Protein AF-A0A1Q9NZP4-F1 (afdb_monomer_lite)

Radius of gyration: 24.33 Å; chains: 1; bounding box: 60×40×69 Å

Secondary structure (DSSP, 8-state):
---EEEE--EES-SS-HHHHHHHHHHHHTSTTEEEEEEEEETTTTEEEEEEEE-HHHHHHHHHHHHHHHHHH--TTT---SS---BSEEEEEEEEEES--HHHHHHHHHHHHHHHHHHT---EEEEETT-SSGGGSSHHHHTTTHHHHHHHHTTT-GGG--SBS-SS-BTTTB-EEEEE----EEEEEEES-S-HHHHHHHHHHHBGGGTSBTTEEEEEEEEGGGTEEEEEEEES-TTTS-HHHHHHHHHHHHHHTT--EEEEEEES-B-HHHHHHHHHHHH-PPP--GGGEETT-----EEEEEEESS--HHHHHHHHHHHBGGGTSBTTEEEEEETTEEEEEES-TTTS-HHHHHHHHHHHHHHTT--EEEEEES-EEHHHHHHHHHHHHTBSS--GGGBHHHHHHHH--

Structure (mmCIF, N/CA/C/O backbone):
data_AF-A0A1Q9NZP4-F1
#
_entry.id   AF-A0A1Q9NZP4-F1
#
loop_
_atom_site.group_PDB
_atom_site.id
_atom_site.type_symbol
_atom_site.label_atom_id
_atom_site.label_alt_id
_atom_site.label_comp_i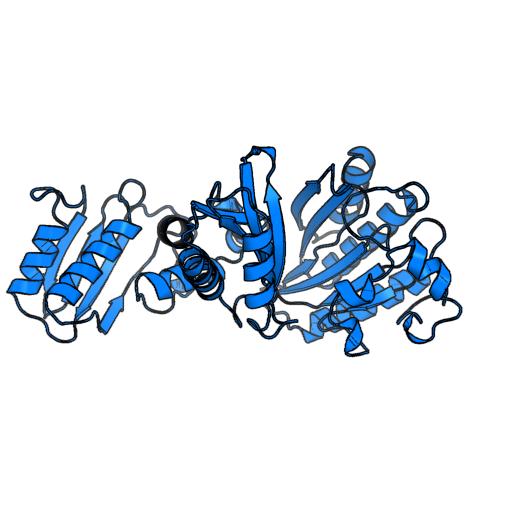d
_atom_site.label_asym_id
_atom_site.label_entity_id
_atom_site.label_seq_id
_atom_site.pdbx_PDB_ins_code
_atom_site.Cartn_x
_atom_site.Cartn_y
_atom_site.Cartn_z
_atom_site.occupancy
_atom_site.B_iso_or_equiv
_atom_site.auth_seq_id
_atom_site.auth_comp_id
_atom_site.auth_asym_id
_atom_site.auth_atom_id
_atom_site.pdbx_PDB_model_num
ATOM 1 N N . MET A 1 1 ? -20.481 8.763 -13.150 1.00 52.47 1 MET A N 1
ATOM 2 C CA . MET A 1 1 ? -19.191 8.661 -12.433 1.00 52.47 1 MET A CA 1
ATOM 3 C C . MET A 1 1 ? -18.130 8.214 -13.426 1.00 52.47 1 MET A C 1
ATOM 5 O O . MET A 1 1 ? -18.491 7.569 -14.405 1.00 52.47 1 MET A O 1
ATOM 9 N N . SER A 1 2 ? -16.876 8.626 -13.251 1.00 83.31 2 SER A N 1
ATOM 10 C CA . SER A 1 2 ? -15.776 8.291 -14.163 1.00 83.31 2 SER A CA 1
ATOM 11 C C . SER A 1 2 ? -14.866 7.214 -13.586 1.00 83.31 2 SER A C 1
ATOM 13 O O . SER A 1 2 ? -14.512 7.277 -12.412 1.00 83.31 2 SER A O 1
ATOM 15 N N . LYS A 1 3 ? -14.431 6.303 -14.461 1.00 93.44 3 LYS A N 1
ATOM 16 C CA . LYS A 1 3 ? -13.363 5.334 -14.205 1.00 93.44 3 LYS A CA 1
ATOM 17 C C . LYS A 1 3 ? -12.092 6.025 -13.703 1.00 93.44 3 LYS A C 1
ATOM 19 O O . LYS A 1 3 ? -11.672 7.007 -14.320 1.00 93.44 3 LYS A O 1
ATOM 24 N N . LEU A 1 4 ? -11.480 5.492 -12.644 1.00 95.31 4 LEU A N 1
ATOM 25 C CA . LEU A 1 4 ? -10.201 5.957 -12.098 1.00 95.31 4 LEU A CA 1
ATOM 26 C C . LEU A 1 4 ? -9.178 4.822 -12.018 1.00 95.31 4 LEU A C 1
ATOM 28 O O . LEU A 1 4 ? -9.457 3.746 -11.482 1.00 95.31 4 LEU A O 1
ATOM 32 N N . VAL A 1 5 ? -7.978 5.117 -12.514 1.00 97.12 5 VAL A N 1
ATOM 33 C CA . VAL A 1 5 ? -6.785 4.266 -12.463 1.00 97.12 5 VAL A CA 1
ATOM 34 C C . VAL A 1 5 ? -5.659 5.067 -11.834 1.00 97.12 5 VAL A C 1
ATOM 36 O O . VAL A 1 5 ? -5.410 6.198 -12.245 1.00 97.12 5 VAL A O 1
ATOM 39 N N . GLU A 1 6 ? -4.972 4.482 -10.861 1.00 96.56 6 GLU A N 1
ATOM 40 C CA . GLU A 1 6 ? -3.703 4.995 -10.350 1.00 96.56 6 GLU A CA 1
ATOM 41 C C . GLU A 1 6 ? -2.556 4.401 -11.178 1.00 96.56 6 GLU A C 1
ATOM 43 O O . GLU A 1 6 ? -2.600 3.239 -11.592 1.00 96.56 6 GLU A O 1
ATOM 48 N N . CYS A 1 7 ? -1.510 5.187 -11.418 1.00 97.50 7 CYS A N 1
ATOM 49 C CA . CYS A 1 7 ? -0.245 4.690 -11.933 1.00 97.50 7 CYS A CA 1
ATOM 50 C C . CYS A 1 7 ? 0.908 5.206 -11.074 1.00 97.50 7 CYS A C 1
ATOM 52 O O . CYS A 1 7 ? 0.975 6.398 -10.769 1.00 97.50 7 CYS A O 1
ATOM 54 N N . VAL A 1 8 ? 1.811 4.296 -10.692 1.00 96.25 8 VAL A N 1
ATOM 55 C CA . VAL A 1 8 ? 2.905 4.584 -9.747 1.00 96.25 8 VAL A CA 1
ATOM 56 C C . VAL A 1 8 ? 4.281 4.345 -10.385 1.00 96.25 8 VAL A C 1
ATOM 58 O O . VAL A 1 8 ? 4.971 3.390 -10.000 1.00 96.25 8 VAL A O 1
ATOM 61 N N . PRO A 1 9 ? 4.682 5.104 -11.427 1.00 97.38 9 PRO A N 1
ATOM 62 C CA . PRO A 1 9 ? 5.996 4.939 -12.031 1.00 97.38 9 PRO A CA 1
ATOM 63 C C . PRO A 1 9 ? 7.120 5.193 -11.021 1.00 97.38 9 PRO A C 1
ATOM 65 O O . PRO A 1 9 ? 7.012 5.993 -10.090 1.00 97.38 9 PRO A O 1
ATOM 68 N N . ASN A 1 10 ? 8.220 4.463 -11.178 1.00 96.44 10 ASN A N 1
ATOM 69 C CA . ASN A 1 10 ? 9.424 4.639 -10.372 1.00 96.44 10 ASN A CA 1
ATOM 70 C C . ASN A 1 10 ? 10.583 4.973 -11.304 1.00 96.44 10 ASN A C 1
ATOM 72 O O . ASN A 1 10 ? 10.873 4.183 -12.205 1.00 96.44 10 ASN A O 1
ATOM 76 N N . ILE A 1 11 ? 11.237 6.111 -11.086 1.00 97.88 11 ILE A N 1
ATOM 77 C CA . ILE A 1 11 ? 12.381 6.556 -11.886 1.00 97.88 11 ILE A CA 1
ATOM 78 C C . ILE A 1 11 ? 13.691 6.379 -11.114 1.00 97.88 11 ILE A C 1
ATOM 80 O O . ILE A 1 11 ? 13.727 6.497 -9.888 1.00 97.88 11 ILE A O 1
ATOM 84 N N . SER A 1 12 ? 14.760 6.073 -11.847 1.00 97.31 12 SER A N 1
ATOM 85 C CA . SER A 1 12 ? 16.122 5.907 -11.323 1.00 97.31 12 SER A CA 1
ATOM 86 C C . SER A 1 12 ? 16.843 7.257 -11.248 1.00 97.31 12 SER A C 1
ATOM 88 O O . SER A 1 12 ? 17.858 7.470 -11.906 1.00 97.31 12 SER A O 1
ATOM 90 N N . ASP A 1 13 ? 16.248 8.188 -10.510 1.00 95.19 13 ASP A N 1
ATOM 91 C CA . ASP A 1 13 ? 16.875 9.397 -9.980 1.00 95.19 13 ASP A CA 1
ATOM 92 C C . ASP A 1 13 ? 16.073 9.791 -8.732 1.00 95.19 13 ASP A C 1
ATOM 94 O O . ASP A 1 13 ? 14.846 9.747 -8.770 1.00 95.19 13 ASP A O 1
ATOM 98 N N . GLY A 1 14 ? 16.749 10.110 -7.630 1.00 92.56 14 GLY A N 1
ATOM 99 C CA . GLY A 1 14 ? 16.159 10.640 -6.393 1.00 92.56 14 GLY A CA 1
ATOM 100 C C . GLY A 1 14 ? 16.950 11.822 -5.828 1.00 92.56 14 GLY A C 1
ATOM 101 O O . GLY A 1 14 ? 16.781 12.195 -4.666 1.00 92.56 14 GLY A O 1
ATOM 102 N N . GLN A 1 15 ? 17.852 12.396 -6.627 1.00 93.50 15 GLN A N 1
ATOM 103 C CA . GLN A 1 15 ? 18.791 13.438 -6.212 1.00 93.50 15 GLN A CA 1
ATOM 104 C C . GLN A 1 15 ? 18.629 14.708 -7.054 1.00 93.50 15 GLN A C 1
ATOM 106 O O . GLN A 1 15 ? 18.599 15.810 -6.496 1.00 93.50 15 GLN A O 1
ATOM 111 N N . ASN A 1 16 ? 18.483 14.579 -8.374 1.00 95.56 16 ASN A N 1
ATOM 112 C CA . ASN A 1 16 ? 18.411 15.706 -9.293 1.00 95.56 16 ASN A CA 1
ATOM 113 C C . ASN A 1 16 ? 16.984 16.270 -9.388 1.00 95.56 16 ASN A C 1
ATOM 115 O O . ASN A 1 16 ? 16.135 15.785 -10.136 1.00 95.56 16 ASN A O 1
ATOM 119 N N . GLN A 1 17 ? 16.744 17.351 -8.645 1.00 95.56 17 GLN A N 1
ATOM 120 C CA . GLN A 1 17 ? 15.444 18.022 -8.593 1.00 95.56 17 GLN A CA 1
ATOM 121 C C . GLN A 1 17 ? 14.990 18.574 -9.953 1.00 95.56 17 GLN A C 1
ATOM 123 O O . GLN A 1 17 ? 13.793 18.590 -10.217 1.00 95.56 17 GLN A O 1
ATOM 128 N N . GLU A 1 18 ? 15.909 18.973 -10.840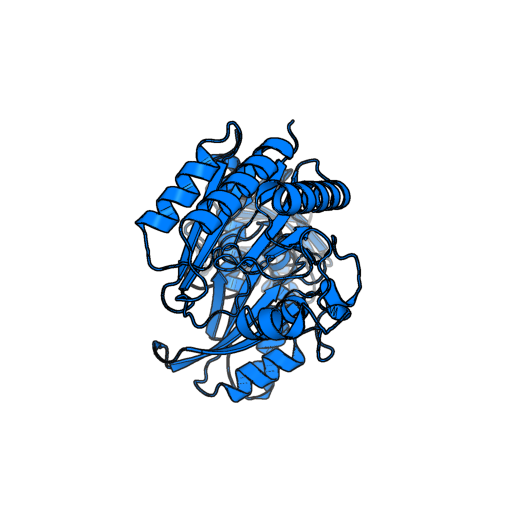 1.00 97.31 18 GLU A N 1
ATOM 129 C CA . GLU A 1 18 ? 15.555 19.459 -12.183 1.00 97.31 18 GLU A CA 1
ATOM 130 C C . GLU A 1 18 ? 15.007 18.322 -13.058 1.00 97.31 18 GLU A C 1
ATOM 132 O O . GLU A 1 18 ? 14.018 18.503 -13.766 1.00 97.31 18 GLU A O 1
ATOM 137 N N . VAL A 1 19 ? 15.604 17.128 -12.966 1.00 96.62 19 VAL A N 1
ATOM 138 C CA . VAL A 1 19 ? 15.139 15.924 -13.678 1.00 96.62 19 VAL A CA 1
ATOM 139 C C . VAL A 1 19 ? 13.793 15.460 -13.133 1.00 96.62 19 VAL A C 1
ATOM 141 O O . VAL A 1 19 ? 12.878 15.194 -13.913 1.00 96.62 19 VAL A O 1
ATOM 144 N N . ILE A 1 20 ? 13.651 15.405 -11.806 1.00 97.19 20 ILE A N 1
ATOM 145 C CA . ILE A 1 20 ? 12.405 15.004 -11.143 1.00 97.19 20 ILE A CA 1
ATOM 146 C C . ILE A 1 20 ? 11.276 15.974 -11.521 1.00 97.19 20 ILE A C 1
ATOM 148 O O . ILE A 1 20 ? 10.233 15.527 -11.998 1.00 97.19 20 ILE A O 1
ATOM 152 N N . GLN A 1 21 ? 11.494 17.289 -11.408 1.00 98.00 21 GLN A N 1
ATOM 153 C CA . GLN A 1 21 ? 10.484 18.289 -11.764 1.00 98.00 21 GLN A CA 1
ATOM 154 C C . GLN A 1 21 ? 10.117 18.225 -13.253 1.00 98.00 21 GLN A C 1
ATOM 156 O O . GLN A 1 21 ? 8.934 18.200 -13.579 1.00 98.00 21 GLN A O 1
ATOM 161 N N . ALA A 1 22 ? 11.094 18.096 -14.158 1.00 98.44 22 ALA A N 1
ATOM 162 C CA . ALA A 1 22 ? 10.820 17.973 -15.591 1.00 98.44 22 ALA A CA 1
ATOM 163 C C . ALA A 1 22 ? 9.966 16.736 -15.936 1.00 98.44 22 ALA A C 1
ATOM 165 O O . ALA A 1 22 ? 9.138 16.796 -16.848 1.00 98.44 22 ALA A O 1
ATOM 166 N N . VAL A 1 23 ? 10.139 15.623 -15.210 1.00 98.38 23 VAL A N 1
ATOM 167 C CA . VAL A 1 23 ? 9.282 14.432 -15.333 1.00 98.38 23 VAL A CA 1
ATOM 168 C C . VAL A 1 23 ? 7.872 14.710 -14.794 1.00 98.38 23 VAL A C 1
ATOM 170 O O . VAL A 1 23 ? 6.901 14.396 -15.482 1.00 98.38 23 VAL A O 1
ATOM 173 N N . LEU A 1 24 ? 7.736 15.330 -13.616 1.00 98.25 24 LEU A N 1
ATOM 174 C CA . LEU A 1 24 ? 6.432 15.685 -13.033 1.00 98.25 24 LEU A CA 1
ATOM 175 C C . LEU A 1 24 ? 5.636 16.649 -13.930 1.00 98.25 24 LEU A C 1
ATOM 177 O O . LEU A 1 24 ? 4.439 16.441 -14.150 1.00 98.25 24 LEU A O 1
ATOM 181 N N . ASP A 1 25 ? 6.297 17.657 -14.498 1.00 98.19 25 ASP A N 1
ATOM 182 C CA . ASP A 1 25 ? 5.698 18.628 -15.419 1.00 98.19 25 ASP A CA 1
ATOM 183 C C . ASP A 1 25 ? 5.214 17.942 -16.707 1.00 98.19 25 ASP A C 1
ATOM 185 O O . ASP A 1 25 ? 4.090 18.168 -17.155 1.00 98.19 25 ASP A O 1
ATOM 189 N N . ALA A 1 26 ? 6.020 17.037 -17.278 1.00 98.19 26 ALA A N 1
ATOM 190 C CA . ALA A 1 26 ? 5.645 16.279 -18.475 1.00 98.19 26 ALA A CA 1
ATOM 191 C C . ALA A 1 26 ? 4.416 15.377 -18.246 1.00 98.19 26 ALA A C 1
ATOM 193 O O . ALA A 1 26 ? 3.578 15.235 -19.137 1.00 98.19 26 ALA A O 1
ATOM 194 N N . MET A 1 27 ? 4.282 14.793 -17.050 1.00 97.38 27 MET A N 1
ATOM 195 C CA . MET A 1 27 ? 3.123 13.976 -16.671 1.00 97.38 27 MET A CA 1
ATOM 196 C C . MET A 1 27 ? 1.864 14.820 -16.446 1.00 97.38 27 MET A C 1
ATOM 198 O O . MET A 1 27 ? 0.786 14.459 -16.915 1.00 97.38 27 MET A O 1
ATOM 202 N N . THR A 1 28 ? 1.993 15.933 -15.719 1.00 95.88 28 THR A N 1
ATOM 203 C CA . THR A 1 28 ? 0.862 16.788 -15.311 1.00 95.88 28 THR A CA 1
ATOM 204 C C . THR A 1 28 ? 0.379 17.734 -16.410 1.00 95.88 28 THR A C 1
ATOM 206 O O . THR A 1 28 ? -0.756 18.203 -16.353 1.00 95.88 28 THR A O 1
ATOM 209 N N . ALA A 1 29 ? 1.172 17.944 -17.464 1.00 97.38 29 ALA A N 1
ATOM 210 C CA . ALA A 1 29 ? 0.731 18.611 -18.688 1.00 97.38 29 ALA A CA 1
ATOM 211 C C . ALA A 1 29 ? -0.351 17.829 -19.467 1.00 97.38 29 ALA A C 1
ATOM 213 O O . ALA A 1 29 ? -1.013 18.409 -20.330 1.00 97.38 29 ALA A O 1
ATOM 214 N N . ILE A 1 30 ? -0.550 16.532 -19.191 1.00 97.75 30 ILE A N 1
ATOM 215 C CA . ILE A 1 30 ? -1.585 15.714 -19.838 1.00 97.75 30 ILE A CA 1
ATOM 216 C C . ILE A 1 30 ? -2.965 15.998 -19.212 1.00 97.75 30 ILE A C 1
ATOM 218 O O . ILE A 1 30 ? -3.171 15.719 -18.027 1.00 97.75 30 ILE A O 1
ATOM 222 N N . PRO A 1 31 ? -3.960 16.485 -19.983 1.00 95.75 31 PRO A N 1
ATOM 223 C CA . PRO A 1 31 ? -5.285 16.782 -19.446 1.00 95.75 31 PRO A CA 1
ATOM 224 C C . PRO A 1 31 ? -5.961 15.553 -18.825 1.00 95.75 31 PRO A C 1
ATOM 226 O O . PRO A 1 31 ? -6.128 14.518 -19.472 1.00 95.75 31 PRO A O 1
ATOM 229 N N . GLY A 1 32 ? -6.402 15.689 -17.573 1.00 93.56 32 GLY A N 1
ATOM 230 C CA . GLY A 1 32 ? -7.034 14.606 -16.814 1.00 93.56 32 GLY A CA 1
ATOM 231 C C . GLY A 1 32 ? -6.061 13.687 -16.068 1.00 93.56 32 GLY A C 1
ATOM 232 O O . GLY A 1 32 ? -6.503 12.641 -15.591 1.00 93.56 32 GLY A O 1
ATOM 233 N N . VAL A 1 33 ? -4.780 14.062 -15.964 1.00 96.31 33 VAL A N 1
ATOM 234 C CA . VAL A 1 33 ? -3.811 13.484 -15.021 1.00 96.31 33 VAL A CA 1
ATOM 235 C C . VAL A 1 33 ? -3.696 14.381 -13.789 1.00 96.31 33 VAL A C 1
ATOM 237 O O . VAL A 1 33 ? -3.406 15.570 -13.898 1.00 96.31 33 VAL A O 1
ATOM 240 N N . THR A 1 34 ? -3.870 13.792 -12.610 1.00 95.75 34 THR A N 1
ATOM 241 C CA . THR A 1 34 ? -3.706 14.443 -11.307 1.00 95.75 34 THR A CA 1
ATOM 242 C C . THR A 1 34 ? -2.516 13.826 -10.577 1.00 95.75 34 THR A C 1
ATOM 244 O O . THR A 1 34 ? -2.482 12.615 -10.364 1.00 95.75 34 THR A O 1
ATOM 247 N N . LEU A 1 35 ? -1.557 14.649 -10.143 1.00 94.94 35 LEU A N 1
ATOM 248 C CA . LEU A 1 35 ? -0.464 14.216 -9.266 1.00 94.94 35 LEU A CA 1
ATOM 249 C C . LEU A 1 35 ? -0.970 14.086 -7.821 1.00 94.94 35 LEU A C 1
ATOM 251 O O . LEU A 1 35 ? -1.248 15.086 -7.146 1.00 94.94 35 LEU A O 1
ATOM 255 N N . LEU A 1 36 ? -1.087 12.852 -7.331 1.00 91.69 36 LEU A N 1
ATOM 256 C CA . LEU A 1 36 ? -1.454 12.583 -5.940 1.00 91.69 36 LEU A CA 1
ATOM 257 C C . LEU A 1 36 ? -0.263 12.788 -5.010 1.00 91.69 36 LEU A C 1
ATOM 259 O O . LEU A 1 36 ? -0.419 13.457 -3.984 1.00 91.69 36 LEU A O 1
ATOM 263 N N . ASP A 1 37 ? 0.901 12.260 -5.389 1.00 89.88 37 ASP A N 1
ATOM 264 C CA . ASP A 1 37 ? 2.091 12.241 -4.542 1.00 89.88 37 ASP A CA 1
ATOM 265 C C . ASP A 1 37 ? 3.388 12.099 -5.347 1.00 89.88 37 ASP A C 1
ATOM 267 O O . ASP A 1 37 ? 3.380 11.570 -6.461 1.00 89.88 37 ASP A O 1
ATOM 271 N N . HIS A 1 38 ? 4.504 12.529 -4.762 1.00 91.56 38 HIS A N 1
ATOM 272 C CA . HIS A 1 38 ? 5.835 12.106 -5.191 1.00 91.56 38 HIS A CA 1
ATOM 273 C C . HIS A 1 38 ? 6.768 12.036 -3.978 1.00 91.56 38 HIS A C 1
ATOM 275 O O . HIS A 1 38 ? 6.725 12.901 -3.106 1.00 91.56 38 HIS A O 1
ATOM 281 N N . GLU A 1 39 ? 7.621 11.020 -3.941 1.00 89.38 39 GLU A N 1
ATOM 282 C CA . GLU A 1 39 ? 8.598 10.786 -2.880 1.00 89.38 39 GLU A CA 1
ATOM 283 C C . GLU A 1 39 ? 9.954 10.503 -3.531 1.00 89.38 39 GLU A C 1
ATOM 285 O O . GLU A 1 39 ? 10.028 9.752 -4.505 1.00 89.38 39 GLU A O 1
ATOM 290 N N . SER A 1 40 ? 11.021 11.134 -3.039 1.00 91.19 40 SER A N 1
ATOM 291 C CA . SER A 1 40 ? 12.368 11.024 -3.614 1.00 91.19 40 SER A CA 1
ATOM 292 C C . SER A 1 40 ? 13.374 10.668 -2.532 1.00 91.19 40 SER A C 1
ATOM 294 O O . SER A 1 40 ? 13.586 11.445 -1.602 1.00 91.19 40 SER A O 1
ATOM 296 N N . ASP A 1 41 ? 14.009 9.511 -2.679 1.00 82.62 41 ASP A N 1
ATOM 297 C CA . ASP A 1 41 ? 15.011 9.006 -1.749 1.00 82.62 41 ASP A CA 1
ATOM 298 C C . ASP A 1 41 ? 16.411 9.155 -2.362 1.00 82.62 41 ASP A C 1
ATOM 300 O O . ASP A 1 41 ? 16.695 8.660 -3.461 1.00 82.62 41 ASP A O 1
ATOM 304 N N . LYS A 1 42 ? 17.289 9.859 -1.641 1.00 85.31 42 LYS A N 1
ATOM 305 C CA . LYS A 1 42 ? 18.643 10.196 -2.094 1.00 85.31 42 LYS A CA 1
ATOM 306 C C . LYS A 1 42 ? 19.608 9.016 -2.012 1.00 85.31 42 LYS A C 1
ATOM 308 O O . LYS A 1 42 ? 20.467 8.905 -2.886 1.00 85.31 42 LYS A O 1
ATOM 313 N N . ASP A 1 43 ? 19.463 8.141 -1.021 1.00 74.94 43 ASP A N 1
ATOM 314 C CA . ASP A 1 43 ? 20.379 7.021 -0.768 1.00 74.94 43 ASP A CA 1
ATOM 315 C C . ASP A 1 43 ? 20.032 5.833 -1.676 1.00 74.94 43 ASP A C 1
ATOM 317 O O . ASP A 1 43 ? 20.885 5.242 -2.350 1.00 74.94 43 ASP A O 1
ATOM 321 N N . HIS A 1 44 ? 18.735 5.563 -1.818 1.00 79.88 44 HIS A N 1
ATOM 322 C CA . HIS A 1 44 ? 18.206 4.661 -2.835 1.00 79.88 44 HIS A CA 1
ATOM 323 C C . HIS A 1 44 ? 18.361 5.214 -4.266 1.00 79.88 44 HIS A C 1
ATOM 325 O O . HIS A 1 44 ? 18.309 4.422 -5.210 1.00 79.88 44 HIS A O 1
ATOM 331 N N . ASN A 1 45 ? 18.586 6.529 -4.412 1.00 90.31 45 ASN A N 1
ATOM 332 C CA . ASN A 1 45 ? 18.637 7.310 -5.656 1.00 90.31 45 ASN A CA 1
ATOM 333 C C . ASN A 1 45 ? 17.451 7.007 -6.584 1.00 90.31 45 ASN A C 1
ATOM 335 O O . ASN A 1 45 ? 17.594 6.530 -7.709 1.00 90.31 45 ASN A O 1
ATOM 339 N N . ARG A 1 46 ? 16.248 7.198 -6.043 1.00 92.94 46 ARG A N 1
ATOM 340 C CA . ARG A 1 46 ? 15.005 6.729 -6.647 1.00 92.94 46 ARG A CA 1
ATOM 341 C C . ARG A 1 46 ? 13.847 7.649 -6.279 1.00 92.94 46 ARG A C 1
ATOM 343 O O . ARG A 1 46 ? 13.624 7.891 -5.095 1.00 92.94 46 ARG A O 1
ATOM 350 N N . SER A 1 47 ? 13.035 8.022 -7.266 1.00 94.75 47 SER A N 1
ATOM 351 C CA . SER A 1 47 ? 11.747 8.679 -7.035 1.00 94.75 47 SER A CA 1
ATOM 352 C C . SER A 1 47 ? 10.576 7.754 -7.353 1.00 94.75 47 SER A C 1
ATOM 354 O O . SER A 1 47 ? 10.565 7.017 -8.346 1.00 94.75 47 SER A O 1
ATOM 356 N N . VAL A 1 48 ? 9.568 7.805 -6.489 1.00 93.38 48 VAL A N 1
ATOM 357 C CA . VAL A 1 48 ? 8.250 7.191 -6.646 1.00 93.38 48 VAL A CA 1
ATOM 358 C C . VAL A 1 48 ? 7.269 8.313 -6.938 1.00 93.38 48 VAL A C 1
ATOM 360 O O . VAL A 1 48 ? 7.191 9.275 -6.183 1.00 93.38 48 VAL A O 1
ATOM 363 N N . ILE A 1 49 ? 6.539 8.210 -8.042 1.00 95.56 49 ILE A N 1
ATOM 364 C CA . ILE A 1 49 ? 5.575 9.224 -8.469 1.00 95.56 49 ILE A CA 1
ATOM 365 C C . ILE A 1 49 ? 4.213 8.547 -8.539 1.00 95.56 49 ILE A C 1
ATOM 367 O O . ILE A 1 49 ? 4.115 7.475 -9.127 1.00 95.56 49 ILE A O 1
ATOM 371 N N . THR A 1 50 ? 3.174 9.164 -7.981 1.00 94.62 50 THR A N 1
ATOM 372 C CA . THR A 1 50 ? 1.808 8.623 -7.948 1.00 94.62 50 THR A CA 1
ATOM 373 C C . THR A 1 50 ? 0.867 9.570 -8.683 1.00 94.62 50 THR A C 1
ATOM 375 O O . THR A 1 50 ? 0.560 10.662 -8.195 1.00 94.62 50 THR A O 1
ATOM 378 N N . ILE A 1 51 ? 0.379 9.147 -9.851 1.00 96.31 51 ILE A N 1
ATOM 379 C CA . ILE A 1 51 ? -0.646 9.864 -10.618 1.00 96.31 51 ILE A CA 1
ATOM 380 C C . ILE A 1 51 ? -1.966 9.094 -10.654 1.00 96.31 51 ILE A C 1
ATOM 382 O O . ILE A 1 51 ? -1.981 7.866 -10.619 1.00 96.31 51 ILE A O 1
ATOM 386 N N . ILE A 1 52 ? -3.077 9.816 -10.788 1.00 96.06 52 ILE A N 1
ATOM 387 C CA . ILE A 1 52 ? -4.406 9.238 -10.998 1.00 96.06 52 ILE A CA 1
ATOM 388 C C . ILE A 1 52 ? -5.185 10.003 -12.069 1.00 96.06 52 ILE A C 1
ATOM 390 O O . ILE A 1 52 ? -4.903 11.163 -12.362 1.00 96.06 52 ILE A O 1
ATOM 394 N N . GLY A 1 53 ? -6.182 9.348 -12.653 1.00 95.75 53 GLY A N 1
ATOM 395 C CA . GLY A 1 53 ? -7.088 9.932 -13.631 1.00 95.75 53 GLY A CA 1
ATOM 396 C C . GLY A 1 53 ? -7.874 8.861 -14.377 1.00 95.75 53 GLY A C 1
ATOM 397 O O . GLY A 1 53 ? -7.965 7.710 -13.944 1.00 95.75 53 GLY A O 1
ATOM 398 N N . LYS A 1 54 ? -8.427 9.231 -15.535 1.00 95.94 54 LYS A N 1
ATOM 399 C CA . LYS A 1 54 ? -9.067 8.271 -16.448 1.00 95.94 54 LYS A CA 1
ATOM 400 C C . LYS A 1 54 ? -8.013 7.347 -17.088 1.00 95.94 54 LYS A C 1
ATOM 402 O O . LYS A 1 54 ? -6.921 7.839 -17.376 1.00 95.94 54 LYS A O 1
ATOM 407 N N . PRO A 1 55 ? -8.351 6.077 -17.402 1.00 97.44 55 PRO A N 1
ATOM 408 C CA . PRO A 1 55 ? -7.472 5.104 -18.064 1.00 97.44 55 PRO A CA 1
ATOM 409 C C . PRO A 1 55 ? -6.521 5.683 -19.130 1.00 97.44 55 PRO A C 1
ATOM 411 O O . PRO A 1 55 ? -5.301 5.598 -18.984 1.00 97.44 55 PRO A O 1
ATOM 414 N N . ASP A 1 56 ? -7.067 6.343 -20.155 1.00 96.88 56 ASP A N 1
ATOM 415 C CA . ASP A 1 56 ? -6.282 6.870 -21.281 1.00 96.88 56 ASP A CA 1
ATOM 416 C C . ASP A 1 56 ? -5.383 8.050 -20.886 1.00 96.88 56 ASP A C 1
ATOM 418 O O . ASP A 1 56 ? -4.252 8.161 -21.359 1.00 96.88 56 ASP A O 1
ATOM 422 N N . ALA A 1 57 ? -5.865 8.938 -20.011 1.00 97.25 57 ALA A N 1
ATOM 423 C CA . ALA A 1 57 ? -5.096 10.092 -19.547 1.00 97.25 57 ALA A CA 1
ATOM 424 C C . ALA A 1 57 ? -3.878 9.629 -18.737 1.00 97.25 57 ALA A C 1
ATOM 426 O O . ALA A 1 57 ? -2.755 10.046 -19.008 1.00 97.25 57 ALA A O 1
ATOM 427 N N . VAL A 1 58 ? -4.087 8.687 -17.815 1.00 97.69 58 VAL A N 1
ATOM 428 C CA . VAL A 1 58 ? -3.035 8.108 -16.968 1.00 97.69 58 VAL A CA 1
ATOM 429 C C . VAL A 1 58 ? -2.023 7.322 -17.794 1.00 97.69 58 VAL A C 1
ATOM 431 O O . VAL A 1 58 ? -0.825 7.464 -17.569 1.00 97.69 58 VAL A O 1
ATOM 434 N N . SER A 1 59 ? -2.469 6.556 -18.795 1.00 98.38 59 SER A N 1
ATOM 435 C CA . SER A 1 59 ? -1.567 5.854 -19.719 1.00 98.38 59 SER A CA 1
ATOM 436 C C . SER A 1 59 ? -0.709 6.820 -20.551 1.00 98.38 59 SER A C 1
ATOM 438 O O . SER A 1 59 ? 0.485 6.586 -20.743 1.00 98.38 59 SER A O 1
ATOM 440 N N . ASN A 1 60 ? -1.267 7.959 -20.978 1.00 98.50 60 ASN A N 1
ATOM 441 C CA . ASN A 1 60 ? -0.502 9.000 -21.671 1.00 98.50 60 ASN A CA 1
ATOM 442 C C . ASN A 1 60 ? 0.461 9.756 -20.735 1.00 98.50 60 ASN A C 1
ATOM 444 O O . ASN A 1 60 ? 1.605 9.991 -21.118 1.00 98.50 60 ASN A O 1
ATOM 448 N N . GLY A 1 61 ? 0.056 10.068 -19.498 1.00 98.44 61 GLY A N 1
ATOM 449 C CA . GLY A 1 61 ? 0.949 10.639 -18.480 1.00 98.44 61 GLY A CA 1
ATOM 450 C C . GLY A 1 61 ? 2.109 9.700 -18.138 1.00 98.44 61 GLY A C 1
ATOM 451 O O . GLY A 1 61 ? 3.262 10.119 -18.097 1.00 98.44 61 GLY A O 1
ATOM 452 N N . ALA A 1 62 ? 1.830 8.404 -17.985 1.00 98.62 62 ALA A N 1
ATOM 453 C CA . ALA A 1 62 ? 2.846 7.371 -17.808 1.00 98.62 62 ALA A CA 1
ATOM 454 C C . ALA A 1 62 ? 3.800 7.269 -19.013 1.00 98.62 62 ALA A C 1
ATOM 456 O O . ALA A 1 62 ? 5.006 7.120 -18.825 1.00 98.62 62 ALA A O 1
ATOM 457 N N . PHE A 1 63 ? 3.302 7.406 -20.246 1.00 98.88 63 PHE A N 1
ATOM 458 C CA . PHE A 1 63 ? 4.151 7.450 -21.439 1.00 98.88 63 PHE A CA 1
ATOM 459 C C . PHE A 1 63 ? 5.104 8.656 -21.442 1.00 98.88 63 PHE A C 1
ATOM 461 O O . PHE A 1 63 ? 6.302 8.476 -21.661 1.00 98.88 63 PHE A O 1
ATOM 468 N N . GLU A 1 64 ? 4.612 9.867 -21.155 1.00 98.75 64 GLU A N 1
ATOM 469 C CA . GLU A 1 64 ? 5.473 11.057 -21.088 1.00 98.75 64 GLU A CA 1
ATOM 470 C C . GLU A 1 64 ? 6.456 11.002 -19.904 1.00 98.75 64 GLU A C 1
ATOM 472 O O . GLU A 1 64 ? 7.591 11.449 -20.058 1.00 98.75 64 GLU A O 1
ATOM 477 N N . CYS A 1 65 ? 6.097 10.358 -18.782 1.00 98.56 65 CYS A N 1
ATOM 478 C CA . CYS A 1 65 ? 7.040 10.025 -17.705 1.00 98.56 65 CYS A CA 1
ATOM 479 C C . CYS A 1 65 ? 8.232 9.214 -18.231 1.00 98.56 65 CYS A C 1
ATOM 481 O O . CYS A 1 65 ? 9.384 9.612 -18.062 1.00 98.56 65 CYS A O 1
ATOM 483 N N . ILE A 1 66 ? 7.948 8.093 -18.906 1.00 98.81 66 ILE A N 1
ATOM 484 C CA . ILE A 1 66 ? 8.959 7.153 -19.412 1.00 98.81 66 ILE A CA 1
ATOM 485 C C . ILE A 1 66 ? 9.843 7.824 -20.462 1.00 98.81 66 ILE A C 1
ATOM 487 O O . ILE A 1 66 ? 11.069 7.713 -20.417 1.00 98.81 66 ILE A O 1
ATOM 491 N N . LYS A 1 67 ? 9.226 8.569 -21.381 1.00 98.81 67 LYS A N 1
ATOM 492 C CA . LYS A 1 67 ? 9.918 9.341 -22.411 1.00 98.81 67 LYS A CA 1
ATOM 493 C C . LYS A 1 67 ? 10.842 10.390 -21.796 1.00 98.81 67 LYS A C 1
ATOM 495 O O . LYS A 1 67 ? 12.042 10.353 -22.060 1.00 98.81 67 LYS A O 1
ATOM 500 N N . LYS A 1 68 ? 10.332 11.255 -20.912 1.00 98.75 68 LYS A N 1
ATOM 501 C CA . LYS A 1 68 ? 11.127 12.309 -20.265 1.00 98.75 68 LYS A CA 1
ATOM 502 C C . LYS A 1 68 ? 12.259 11.738 -19.408 1.00 98.75 68 LYS A C 1
ATOM 504 O O . LYS A 1 68 ? 13.384 12.221 -19.489 1.00 98.75 68 LYS A O 1
ATOM 509 N N . ALA A 1 69 ? 11.999 10.663 -18.663 1.00 98.50 69 ALA A N 1
ATOM 510 C CA . ALA A 1 69 ? 13.028 9.944 -17.917 1.00 98.50 69 ALA A CA 1
ATOM 511 C C . ALA A 1 69 ? 14.115 9.369 -18.846 1.00 98.50 69 ALA A C 1
ATOM 513 O O . ALA A 1 69 ? 15.296 9.480 -18.537 1.00 98.50 69 ALA A O 1
ATOM 514 N N . SER A 1 70 ? 13.749 8.810 -20.006 1.00 98.44 70 SER A N 1
ATOM 515 C CA . SER A 1 70 ? 14.713 8.258 -20.974 1.00 98.44 70 SER A CA 1
ATOM 516 C C . SER A 1 70 ? 15.584 9.306 -21.681 1.00 98.44 70 SER A C 1
ATOM 518 O O . SER A 1 70 ? 16.686 8.981 -22.124 1.00 98.44 70 SER A O 1
ATOM 520 N N . GLU A 1 71 ? 15.109 10.553 -21.768 1.00 98.44 71 GLU A N 1
ATOM 521 C CA . GLU A 1 71 ? 15.853 11.698 -22.309 1.00 98.44 71 GLU A CA 1
ATOM 522 C C . GLU A 1 71 ? 16.870 12.266 -21.301 1.00 98.44 71 GLU A C 1
ATOM 524 O O . GLU A 1 71 ? 17.901 12.799 -21.711 1.00 98.44 71 GLU A O 1
ATOM 529 N N . LEU A 1 72 ? 16.579 12.170 -19.997 1.00 98.31 72 LEU A N 1
ATOM 530 C CA . LEU A 1 72 ? 17.319 12.863 -18.934 1.00 98.31 72 LEU A CA 1
ATOM 531 C C . LEU A 1 72 ? 18.190 11.948 -18.054 1.00 98.31 72 LEU A C 1
ATOM 533 O O . LEU A 1 72 ? 19.200 12.407 -17.520 1.00 98.31 72 LEU A O 1
ATOM 537 N N . ILE A 1 73 ? 17.827 10.672 -17.895 1.00 98.19 73 ILE A N 1
ATOM 538 C CA . ILE A 1 73 ? 18.507 9.724 -17.000 1.00 98.19 73 ILE A CA 1
ATOM 539 C C . ILE A 1 73 ? 19.424 8.796 -17.804 1.00 98.19 73 ILE A C 1
ATOM 541 O O . ILE A 1 73 ? 18.999 8.098 -18.725 1.00 98.19 73 ILE A O 1
ATOM 545 N N . ASP A 1 74 ? 20.693 8.737 -17.397 1.00 97.81 74 ASP A N 1
ATOM 546 C CA . ASP A 1 74 ? 21.704 7.842 -17.960 1.00 97.81 74 ASP A CA 1
ATOM 547 C C . ASP A 1 74 ? 22.108 6.766 -16.941 1.00 97.81 74 ASP A C 1
ATOM 549 O O . ASP A 1 74 ? 22.950 6.983 -16.060 1.00 97.81 74 ASP A O 1
ATOM 553 N N . LEU A 1 75 ? 21.532 5.567 -17.080 1.00 96.06 75 LEU A N 1
ATOM 554 C CA . LEU A 1 75 ? 21.819 4.426 -16.207 1.00 96.06 75 LEU A CA 1
ATOM 555 C C . LEU A 1 75 ? 23.288 4.001 -16.202 1.00 96.06 75 LEU A C 1
ATOM 557 O O . LEU A 1 75 ? 23.721 3.391 -15.225 1.00 96.06 75 LEU A O 1
ATOM 561 N N . THR A 1 76 ? 24.070 4.324 -17.239 1.00 95.56 76 THR A N 1
ATOM 562 C CA . THR A 1 76 ? 25.506 3.995 -17.264 1.00 95.56 76 THR A CA 1
ATOM 563 C C . THR A 1 76 ? 26.299 4.777 -16.211 1.00 95.56 76 THR A C 1
ATOM 565 O O . THR A 1 76 ? 27.396 4.367 -15.828 1.00 95.56 76 THR A O 1
ATOM 568 N N . LYS A 1 77 ? 25.720 5.875 -15.704 1.00 95.50 77 LYS A N 1
ATOM 569 C CA . LYS A 1 77 ? 26.261 6.728 -14.636 1.00 95.50 77 LYS A CA 1
ATOM 570 C C . LYS A 1 77 ? 25.501 6.569 -13.313 1.00 95.50 77 LYS A C 1
ATOM 572 O O . LYS A 1 77 ? 26.053 6.897 -12.264 1.00 95.50 77 LYS A O 1
ATOM 577 N N . HIS A 1 78 ? 24.272 6.048 -13.344 1.00 94.88 78 HIS A N 1
ATOM 578 C CA . HIS A 1 78 ? 23.421 5.895 -12.164 1.00 94.88 78 HIS A CA 1
ATOM 579 C C . HIS A 1 78 ? 23.968 4.895 -11.136 1.00 94.88 78 HIS A C 1
ATOM 581 O O . HIS A 1 78 ? 24.192 3.716 -11.437 1.00 94.88 78 HIS A O 1
ATOM 587 N N . LYS A 1 79 ? 24.030 5.335 -9.876 1.00 87.81 79 LYS A N 1
ATOM 588 C CA . LYS A 1 79 ? 24.291 4.507 -8.692 1.00 87.81 79 LYS A CA 1
ATOM 589 C C . LYS A 1 79 ? 23.310 4.882 -7.581 1.00 87.81 79 LYS A C 1
ATOM 591 O O . LYS A 1 79 ? 23.066 6.064 -7.370 1.00 87.81 79 LYS A O 1
ATOM 596 N N . GLY A 1 80 ? 22.797 3.880 -6.878 1.00 83.25 80 GLY A N 1
ATOM 597 C CA . GLY A 1 80 ? 21.905 4.001 -5.724 1.00 83.25 80 GLY A CA 1
ATOM 598 C C . GLY A 1 80 ? 21.772 2.639 -5.047 1.00 83.25 80 GLY A C 1
ATOM 599 O O . GLY A 1 80 ? 22.086 1.619 -5.670 1.00 83.25 80 GLY A O 1
ATOM 600 N N . GLU A 1 81 ? 21.342 2.601 -3.787 1.00 78.4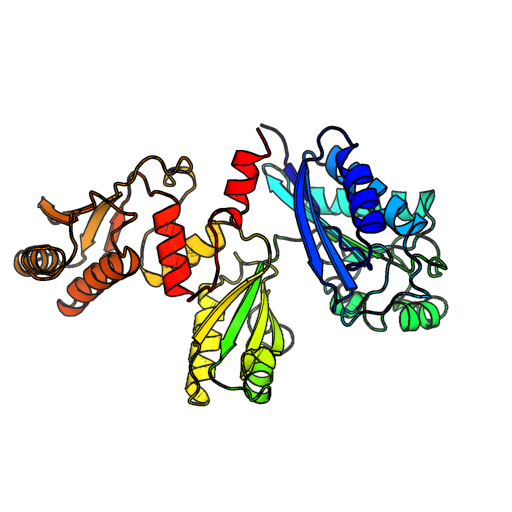4 81 GLU A N 1
ATOM 601 C CA . GLU A 1 81 ? 21.206 1.331 -3.055 1.00 78.44 81 GLU A CA 1
ATOM 602 C C . GLU A 1 81 ? 20.023 0.475 -3.550 1.00 78.44 81 GLU A C 1
ATOM 604 O O . GLU A 1 81 ? 20.013 -0.748 -3.375 1.00 78.44 81 GLU A O 1
ATOM 609 N N . HIS A 1 82 ? 19.040 1.083 -4.226 1.00 80.81 82 HIS A N 1
ATOM 610 C CA . HIS A 1 82 ? 17.874 0.365 -4.730 1.00 80.81 82 HIS A CA 1
ATOM 611 C C . HIS A 1 82 ? 18.170 -0.435 -6.015 1.00 80.81 82 HIS A C 1
ATOM 613 O O . HIS A 1 82 ? 18.668 0.127 -6.994 1.00 80.81 82 HIS A O 1
ATOM 619 N N . PRO A 1 83 ? 17.785 -1.727 -6.096 1.00 87.50 83 PRO A N 1
ATOM 620 C CA . PRO A 1 83 ? 17.908 -2.503 -7.326 1.00 87.50 83 PRO A CA 1
ATOM 621 C C . PRO A 1 83 ? 17.069 -1.913 -8.465 1.00 87.50 83 PRO A C 1
ATOM 623 O O . PRO A 1 83 ? 15.839 -1.853 -8.364 1.00 87.50 83 PRO A O 1
ATOM 626 N N . ARG A 1 84 ? 17.742 -1.548 -9.562 1.00 94.38 84 ARG A N 1
ATOM 627 C CA . ARG A 1 84 ? 17.142 -0.911 -10.746 1.00 94.38 84 ARG A CA 1
ATOM 628 C C . ARG A 1 84 ? 17.592 -1.544 -12.063 1.00 94.38 84 ARG A C 1
ATOM 630 O O . ARG A 1 84 ? 18.706 -2.059 -12.152 1.00 94.38 84 ARG A O 1
ATOM 637 N N . MET A 1 85 ? 16.748 -1.494 -13.089 1.00 97.12 85 MET A N 1
ATOM 638 C CA . MET A 1 85 ? 17.069 -1.951 -14.451 1.00 97.12 85 MET A CA 1
ATOM 639 C C . MET A 1 85 ? 16.693 -0.961 -15.569 1.00 97.12 85 MET A C 1
ATOM 641 O O . MET A 1 85 ? 17.172 -1.133 -16.691 1.00 97.12 85 MET A O 1
ATOM 645 N N . GLY A 1 86 ? 15.895 0.070 -15.265 1.00 97.75 86 GLY A N 1
ATOM 646 C CA . GLY A 1 86 ? 15.397 1.057 -16.229 1.00 97.75 86 GLY A CA 1
ATOM 647 C C . GLY A 1 86 ? 15.493 2.501 -15.718 1.00 97.75 86 GLY A C 1
ATOM 648 O O . GLY A 1 86 ? 15.430 2.731 -14.511 1.00 97.75 86 GLY A O 1
ATOM 649 N N . ALA A 1 87 ? 15.624 3.478 -16.625 1.00 98.12 87 ALA A N 1
ATOM 650 C CA . ALA A 1 87 ? 15.503 4.907 -16.295 1.00 98.12 87 ALA A CA 1
ATOM 651 C C . ALA A 1 87 ? 14.132 5.196 -15.662 1.00 98.12 87 ALA A C 1
ATOM 653 O O . ALA A 1 87 ? 14.051 5.835 -14.618 1.00 98.12 87 ALA A O 1
ATOM 654 N N . THR A 1 88 ? 13.079 4.592 -16.221 1.00 98.44 88 THR A N 1
ATOM 655 C CA . THR A 1 88 ? 11.880 4.200 -15.473 1.00 98.44 88 THR A CA 1
ATOM 656 C C . THR A 1 88 ? 11.968 2.702 -15.201 1.00 98.44 88 THR A C 1
ATOM 658 O O . THR A 1 88 ? 12.047 1.894 -16.120 1.00 98.44 88 THR A O 1
ATOM 661 N N . ASP A 1 89 ? 11.993 2.318 -13.933 1.00 97.19 89 ASP A N 1
ATOM 662 C CA . ASP A 1 89 ? 12.342 0.975 -13.467 1.00 97.19 89 ASP A CA 1
ATOM 663 C C . ASP A 1 89 ? 11.102 0.070 -13.298 1.00 97.19 89 ASP A C 1
ATOM 665 O O . ASP A 1 89 ? 11.161 -1.158 -13.426 1.00 97.19 89 ASP A O 1
ATOM 669 N N . VAL A 1 90 ? 9.942 0.663 -12.998 1.00 96.81 90 VAL A N 1
ATOM 670 C CA . VAL A 1 90 ? 8.619 0.025 -13.124 1.00 96.81 90 VAL A CA 1
ATOM 671 C C . VAL A 1 90 ? 7.536 1.074 -13.348 1.00 96.81 90 VAL A C 1
ATOM 673 O O . VAL A 1 90 ? 7.666 2.202 -12.881 1.00 96.81 90 VAL A O 1
ATOM 676 N N . CYS A 1 91 ? 6.466 0.689 -14.036 1.00 98.12 91 CYS A N 1
ATOM 677 C CA . CYS A 1 91 ? 5.258 1.477 -14.239 1.00 98.12 91 CYS A CA 1
ATOM 678 C C . CYS A 1 91 ? 4.021 0.558 -14.086 1.00 98.12 91 CYS A C 1
ATOM 680 O O . CYS A 1 91 ? 3.633 -0.127 -15.034 1.00 98.12 91 CYS A O 1
ATOM 682 N N . PRO A 1 92 ? 3.448 0.440 -12.873 1.00 97.56 92 PRO A N 1
ATOM 683 C CA . PRO A 1 92 ? 2.226 -0.312 -12.626 1.00 97.56 92 PRO A CA 1
ATOM 684 C C . PRO A 1 92 ? 0.978 0.545 -12.829 1.00 97.56 92 PRO A C 1
ATOM 686 O O . PRO A 1 92 ? 0.965 1.709 -12.435 1.00 97.56 92 PRO A O 1
ATOM 689 N N . PHE A 1 93 ? -0.090 -0.071 -13.326 1.00 98.44 93 PHE A N 1
ATOM 690 C CA . PHE A 1 93 ? -1.462 0.422 -13.235 1.00 98.44 93 PHE A CA 1
ATOM 691 C C . PHE A 1 93 ? -2.209 -0.286 -12.099 1.00 98.44 93 PHE A C 1
ATOM 693 O O . PHE A 1 93 ? -2.028 -1.487 -11.879 1.00 98.44 93 PHE A O 1
ATOM 700 N N . ILE A 1 94 ? -3.046 0.456 -11.381 1.00 97.38 94 ILE A N 1
ATOM 701 C CA . ILE A 1 94 ? -3.817 -0.030 -10.239 1.00 97.38 94 ILE A CA 1
ATOM 702 C C . ILE A 1 94 ? -5.282 0.411 -10.408 1.00 97.38 94 ILE A C 1
ATOM 704 O O . ILE A 1 94 ? -5.535 1.606 -10.599 1.00 97.38 94 ILE A O 1
ATOM 708 N N . PRO A 1 95 ? -6.262 -0.511 -10.353 1.00 96.44 95 PRO A N 1
ATOM 709 C CA . PRO A 1 95 ? -7.675 -0.153 -10.426 1.00 96.44 95 PRO A CA 1
ATOM 710 C C . PRO A 1 95 ? -8.115 0.535 -9.127 1.00 96.44 95 PRO A C 1
ATOM 712 O O . PRO A 1 95 ? -7.906 -0.011 -8.044 1.00 96.44 95 PRO A O 1
ATOM 715 N N . ILE A 1 96 ? -8.733 1.718 -9.235 1.00 94.00 96 ILE A N 1
ATOM 716 C CA . ILE A 1 96 ? -9.197 2.504 -8.075 1.00 94.00 96 ILE A CA 1
ATOM 717 C C . ILE A 1 96 ? -10.724 2.587 -8.015 1.00 94.00 96 ILE A C 1
ATOM 719 O O . ILE A 1 96 ? -11.313 2.305 -6.975 1.00 94.00 96 ILE A O 1
ATOM 723 N N . LYS A 1 97 ? -11.386 2.969 -9.116 1.00 92.12 97 LYS A N 1
ATOM 724 C CA . LYS A 1 97 ? -12.851 3.109 -9.157 1.00 92.12 97 LYS A CA 1
ATOM 725 C C . LYS A 1 97 ? -13.411 2.753 -10.526 1.00 92.12 97 LYS A C 1
ATOM 727 O O . LYS A 1 97 ? -12.938 3.279 -11.529 1.00 92.12 97 LYS A O 1
ATOM 732 N N . ASP A 1 98 ? -14.446 1.914 -10.550 1.00 93.56 98 ASP A N 1
ATOM 733 C CA . ASP A 1 98 ? -15.179 1.489 -11.754 1.00 93.56 98 ASP A CA 1
ATOM 734 C C . ASP A 1 98 ? -14.280 0.892 -12.871 1.00 93.56 98 ASP A C 1
ATOM 736 O O . ASP A 1 98 ? -14.615 0.952 -14.057 1.00 93.56 98 ASP A O 1
ATOM 740 N N . VAL A 1 99 ? -13.128 0.319 -12.495 1.00 96.31 99 VAL A N 1
ATOM 741 C CA . VAL A 1 99 ? -12.125 -0.297 -13.385 1.00 96.31 99 VAL A CA 1
ATOM 742 C C . VAL A 1 99 ? -11.773 -1.689 -12.867 1.00 96.31 99 VAL A C 1
ATOM 744 O O . VAL A 1 99 ? -11.561 -1.856 -11.666 1.00 96.31 99 VAL A O 1
ATOM 747 N N . THR A 1 100 ? -11.688 -2.680 -13.756 1.00 97.19 100 THR A N 1
ATOM 748 C CA . THR A 1 100 ? -11.267 -4.043 -13.388 1.00 97.19 100 THR A CA 1
ATOM 749 C C . THR A 1 100 ? -9.751 -4.246 -13.499 1.00 97.19 100 THR A C 1
ATOM 751 O O . THR A 1 100 ? -9.040 -3.453 -14.119 1.00 97.19 100 THR A O 1
ATOM 754 N N . MET A 1 101 ? -9.226 -5.332 -12.919 1.00 97.38 101 MET A N 1
ATOM 755 C CA . MET A 1 101 ? -7.800 -5.663 -13.055 1.00 97.38 101 MET A CA 1
ATOM 756 C C . MET A 1 101 ? -7.431 -5.950 -14.516 1.00 97.38 101 MET A C 1
ATOM 758 O O . MET A 1 101 ? -6.373 -5.540 -14.984 1.00 97.38 101 MET A O 1
ATOM 762 N N . GLU A 1 102 ? -8.328 -6.602 -15.253 1.00 98.12 102 GLU A N 1
ATOM 763 C CA . GLU A 1 102 ? -8.183 -6.935 -16.669 1.00 98.12 102 GLU A CA 1
ATOM 764 C C . GLU A 1 102 ? -8.032 -5.672 -17.527 1.00 98.12 102 GLU A C 1
ATOM 766 O O . GLU A 1 102 ? -7.168 -5.624 -18.399 1.00 98.12 102 GLU A O 1
ATOM 771 N N . GLU A 1 103 ? -8.795 -4.613 -17.242 1.00 98.00 103 GLU A N 1
ATOM 772 C CA . GLU A 1 103 ? -8.632 -3.319 -17.915 1.00 98.00 103 GLU A CA 1
ATOM 773 C C . GLU A 1 103 ? -7.250 -2.704 -17.640 1.00 98.00 103 GLU A C 1
ATOM 775 O O . GLU A 1 103 ? -6.592 -2.228 -18.566 1.00 98.00 103 GLU A O 1
ATOM 780 N N . CYS A 1 104 ? -6.753 -2.773 -16.399 1.00 98.50 104 CYS A N 1
ATOM 781 C CA . CYS A 1 104 ? -5.388 -2.346 -16.074 1.00 98.50 104 CYS A CA 1
ATOM 782 C C . CYS A 1 104 ? -4.311 -3.214 -16.755 1.00 98.50 104 CYS A C 1
ATOM 784 O O . CYS A 1 104 ? -3.263 -2.691 -17.137 1.00 98.50 104 CYS A O 1
ATOM 786 N N . VAL A 1 105 ? -4.556 -4.514 -16.955 1.00 98.69 105 VAL A N 1
ATOM 787 C CA . VAL A 1 105 ? -3.669 -5.409 -17.719 1.00 98.69 105 VAL A CA 1
ATOM 788 C C . VAL A 1 105 ? -3.626 -5.018 -19.201 1.00 98.69 105 VAL A C 1
ATOM 790 O O . VAL A 1 105 ? -2.545 -5.012 -19.795 1.00 98.69 105 VAL A O 1
ATOM 793 N N . GLU A 1 106 ? -4.756 -4.646 -19.805 1.00 98.56 106 GLU A N 1
ATOM 794 C CA . GLU A 1 106 ? -4.775 -4.161 -21.192 1.00 98.56 106 GLU A CA 1
ATOM 795 C C . GLU A 1 106 ? -4.116 -2.779 -21.338 1.00 98.56 106 GLU A C 1
ATOM 797 O O . GLU A 1 106 ? -3.356 -2.578 -22.289 1.00 98.56 106 GLU A O 1
ATOM 802 N N . LEU A 1 107 ? -4.275 -1.865 -20.367 1.00 98.31 107 LEU A N 1
ATOM 803 C CA . LEU A 1 107 ? -3.489 -0.618 -20.312 1.00 98.31 107 LEU A CA 1
ATOM 804 C C . LEU A 1 107 ? -1.981 -0.901 -20.246 1.00 98.31 107 LEU A C 1
ATOM 806 O O . LEU A 1 107 ? -1.209 -0.301 -20.996 1.00 98.31 107 LEU A O 1
ATOM 810 N N . ALA A 1 108 ? -1.561 -1.847 -19.399 1.00 98.75 108 ALA A N 1
ATOM 811 C CA . ALA A 1 108 ? -0.164 -2.250 -19.268 1.00 98.75 108 ALA A CA 1
ATOM 812 C C . ALA A 1 108 ? 0.412 -2.790 -20.588 1.00 98.75 108 ALA A C 1
ATOM 814 O O . ALA A 1 108 ? 1.497 -2.379 -21.000 1.00 98.75 108 ALA A O 1
ATOM 815 N N . LYS A 1 109 ? -0.327 -3.664 -21.286 1.00 98.75 109 LYS A N 1
ATOM 816 C CA . LYS A 1 109 ? 0.050 -4.193 -22.611 1.00 98.75 109 LYS A CA 1
ATOM 817 C C . LYS A 1 109 ? 0.128 -3.093 -23.671 1.00 98.75 109 LYS A C 1
ATOM 819 O O . LYS A 1 109 ? 1.095 -3.049 -24.431 1.00 98.75 109 LYS A O 1
ATOM 824 N N . ALA A 1 110 ? -0.867 -2.206 -23.722 1.00 98.75 110 ALA A N 1
ATOM 825 C CA . ALA A 1 110 ? -0.925 -1.117 -24.692 1.00 98.75 110 ALA A CA 1
ATOM 826 C C . ALA A 1 110 ? 0.239 -0.130 -24.507 1.00 98.75 110 ALA A C 1
ATOM 828 O O . ALA A 1 110 ? 0.926 0.196 -25.479 1.00 98.75 110 ALA A O 1
ATOM 829 N N . LEU A 1 111 ? 0.518 0.282 -23.264 1.00 98.81 111 LEU A N 1
ATOM 830 C CA . LEU A 1 111 ? 1.655 1.148 -22.953 1.00 98.81 111 LEU A CA 1
ATOM 831 C C . LEU A 1 111 ? 2.991 0.450 -23.248 1.00 98.81 111 LEU A C 1
ATOM 833 O O . LEU A 1 111 ? 3.854 1.053 -23.880 1.00 98.81 111 LEU A O 1
ATOM 837 N N . ALA A 1 112 ? 3.155 -0.820 -22.860 1.00 98.81 112 ALA A N 1
ATOM 838 C CA . ALA A 1 112 ? 4.370 -1.594 -23.135 1.00 98.81 112 ALA A CA 1
ATOM 839 C C . ALA A 1 112 ? 4.684 -1.681 -24.631 1.00 98.81 112 ALA A C 1
ATOM 841 O O . ALA A 1 112 ? 5.827 -1.463 -25.038 1.00 98.81 112 ALA A O 1
ATOM 842 N N . LYS A 1 113 ? 3.661 -1.929 -25.457 1.00 98.75 113 LYS A N 1
ATOM 843 C CA . LYS A 1 113 ? 3.787 -1.905 -26.913 1.00 98.75 113 LYS A CA 1
ATOM 844 C C . LYS A 1 113 ? 4.205 -0.518 -27.418 1.00 98.75 113 LYS A C 1
ATOM 846 O O . LYS A 1 113 ? 5.178 -0.425 -28.160 1.00 98.75 113 LYS A O 1
ATOM 851 N N . LYS A 1 114 ? 3.528 0.552 -26.982 1.00 98.75 114 LYS A N 1
ATOM 852 C CA . LYS A 1 114 ? 3.821 1.934 -27.406 1.00 98.75 114 LYS A CA 1
ATOM 853 C C . LYS A 1 114 ? 5.250 2.365 -27.045 1.00 98.75 114 LYS A C 1
ATOM 855 O O . LYS A 1 114 ? 5.968 2.891 -27.887 1.00 98.75 114 LYS A O 1
ATOM 860 N N . VAL A 1 115 ? 5.693 2.087 -25.817 1.00 98.81 115 VAL A N 1
ATOM 861 C CA . VAL A 1 115 ? 7.060 2.365 -25.333 1.00 98.81 115 VAL A CA 1
ATOM 862 C C . VAL A 1 115 ? 8.110 1.629 -26.169 1.00 98.81 115 VAL A C 1
ATOM 864 O O . VAL A 1 115 ? 9.091 2.230 -26.608 1.00 98.81 115 VAL A O 1
ATOM 867 N N . ALA A 1 116 ? 7.881 0.347 -26.452 1.00 98.50 116 ALA A N 1
ATOM 868 C CA . ALA A 1 116 ? 8.755 -0.452 -27.302 1.00 98.50 116 ALA A CA 1
ATOM 869 C C . ALA A 1 116 ? 8.817 0.046 -28.759 1.00 98.50 116 ALA A C 1
ATOM 871 O O . ALA A 1 116 ? 9.882 0.016 -29.384 1.00 98.50 116 ALA A O 1
ATOM 872 N N . GLU A 1 117 ? 7.687 0.487 -29.312 1.00 98.50 117 GLU A N 1
ATOM 873 C CA . GLU A 1 117 ? 7.579 0.949 -30.696 1.00 98.50 117 GLU A CA 1
ATOM 874 C C . GLU A 1 117 ? 8.149 2.359 -30.891 1.00 98.50 117 GLU A C 1
ATOM 876 O O . GLU A 1 117 ? 8.904 2.565 -31.844 1.00 98.50 117 GLU A O 1
ATOM 881 N N . GLU A 1 118 ? 7.862 3.305 -29.996 1.00 98.56 118 GLU A N 1
ATOM 882 C CA . GLU A 1 118 ? 8.276 4.710 -30.129 1.00 98.56 118 GLU A CA 1
ATOM 883 C C . GLU A 1 118 ? 9.646 4.995 -29.496 1.00 98.56 118 GLU A C 1
ATOM 885 O O . GLU A 1 118 ? 10.498 5.603 -30.141 1.00 98.56 118 GLU A O 1
ATOM 890 N N . LEU A 1 119 ? 9.896 4.516 -28.271 1.00 98.44 119 LEU A N 1
ATOM 891 C CA . LEU A 1 119 ? 11.106 4.841 -27.496 1.00 98.44 119 LEU A CA 1
ATOM 892 C C . LEU A 1 119 ? 12.225 3.796 -27.647 1.00 98.44 119 LEU A C 1
ATOM 894 O O . LEU A 1 119 ? 13.339 4.007 -27.179 1.00 98.44 119 LEU A O 1
ATOM 898 N N . LYS A 1 120 ? 11.935 2.649 -28.278 1.00 98.50 120 LYS A N 1
ATOM 899 C CA . LYS A 1 120 ? 12.846 1.490 -28.423 1.00 98.50 120 LYS A CA 1
ATOM 900 C C . LYS A 1 120 ? 13.358 0.915 -27.096 1.00 98.50 120 LYS A C 1
ATOM 902 O O . LYS A 1 120 ? 14.325 0.155 -27.086 1.00 98.50 120 LYS A O 1
ATOM 907 N N . ILE A 1 121 ? 12.684 1.225 -25.990 1.00 98.75 121 ILE A N 1
ATOM 908 C CA . ILE A 1 121 ? 12.969 0.655 -24.674 1.00 98.75 121 ILE A CA 1
ATOM 909 C C . ILE A 1 121 ? 12.301 -0.726 -24.609 1.00 98.75 121 ILE A C 1
ATOM 911 O O . ILE A 1 121 ? 11.091 -0.819 -24.831 1.00 98.75 121 ILE A O 1
ATOM 915 N N . PRO A 1 122 ? 13.041 -1.814 -24.335 1.00 98.50 122 PRO A N 1
ATOM 916 C CA . PRO A 1 122 ? 12.433 -3.119 -24.108 1.00 98.50 122 PRO A CA 1
ATOM 917 C C . PRO A 1 122 ? 11.583 -3.126 -22.832 1.00 98.50 122 PRO A C 1
ATOM 919 O O . PRO A 1 122 ? 11.895 -2.453 -21.845 1.00 98.50 122 PRO A O 1
ATOM 922 N N . VAL A 1 123 ? 10.527 -3.939 -22.834 1.00 98.69 123 VAL A N 1
ATOM 923 C CA . VAL A 1 123 ? 9.576 -4.030 -21.722 1.00 98.69 123 VAL A CA 1
ATOM 924 C C . VAL A 1 123 ? 9.326 -5.483 -21.328 1.00 98.69 123 VAL A C 1
ATOM 926 O O . VAL A 1 123 ? 9.047 -6.335 -22.174 1.00 98.69 123 VAL A O 1
ATOM 929 N N . TYR A 1 124 ? 9.377 -5.751 -20.024 1.00 98.50 124 TYR A N 1
ATOM 930 C CA . TYR A 1 124 ? 8.795 -6.943 -19.413 1.00 98.50 124 TYR A CA 1
ATOM 931 C C . TYR A 1 124 ? 7.397 -6.631 -18.876 1.00 98.50 124 TYR A C 1
ATOM 933 O O . TYR A 1 124 ? 7.204 -5.607 -18.216 1.00 98.50 124 TYR A O 1
ATOM 941 N N . LEU A 1 125 ? 6.445 -7.539 -19.080 1.00 98.56 125 LEU A N 1
ATOM 942 C CA . LEU A 1 125 ? 5.175 -7.504 -18.361 1.00 98.56 125 LEU A CA 1
ATOM 943 C C . LEU A 1 125 ? 5.288 -8.233 -17.017 1.00 98.56 125 LEU A C 1
ATOM 945 O O . LEU A 1 125 ? 5.895 -9.304 -16.944 1.00 98.56 125 LEU A O 1
ATOM 949 N N . TYR A 1 126 ? 4.714 -7.657 -15.955 1.00 97.12 126 TYR A N 1
ATOM 950 C CA . TYR A 1 126 ? 4.889 -8.138 -14.574 1.00 97.12 126 TYR A CA 1
ATOM 951 C C . TYR A 1 126 ? 3.596 -8.097 -13.722 1.00 97.12 126 TYR A C 1
ATOM 953 O O . TYR A 1 126 ? 2.587 -7.531 -14.150 1.00 97.12 126 TYR A O 1
ATOM 961 N N . GLU A 1 127 ? 3.630 -8.730 -12.537 1.00 94.69 127 GLU A N 1
ATOM 962 C CA . GLU A 1 127 ? 2.468 -9.035 -11.665 1.00 94.69 127 GLU A CA 1
ATOM 963 C C . GLU A 1 127 ? 1.283 -9.594 -12.489 1.00 94.69 127 GLU A C 1
ATOM 965 O O . GLU A 1 127 ? 1.487 -10.574 -13.207 1.00 94.69 127 GLU A O 1
ATOM 970 N N . GLU A 1 128 ? 0.078 -9.013 -12.449 1.00 96.44 128 GLU A N 1
ATOM 971 C CA . GLU A 1 128 ? -1.109 -9.567 -13.138 1.00 96.44 128 GLU A CA 1
ATOM 972 C C . GLU A 1 128 ? -1.036 -9.460 -14.674 1.00 96.44 128 GLU A C 1
ATOM 974 O O . GLU A 1 128 ? -1.747 -10.163 -15.389 1.00 96.44 128 GLU A O 1
ATOM 979 N N . ALA A 1 129 ? -0.139 -8.626 -15.214 1.00 97.56 129 ALA A N 1
ATOM 980 C CA . ALA A 1 129 ? 0.102 -8.555 -16.657 1.00 97.56 129 ALA A CA 1
ATOM 981 C C . ALA A 1 129 ? 1.122 -9.600 -17.153 1.00 97.56 129 ALA A C 1
ATOM 983 O O . ALA A 1 129 ? 1.339 -9.716 -18.361 1.00 97.56 129 ALA A O 1
ATOM 984 N N . ALA A 1 130 ? 1.782 -10.335 -16.249 1.00 97.06 130 ALA A N 1
ATOM 985 C CA . ALA A 1 130 ? 2.893 -11.219 -16.582 1.00 97.06 130 ALA A CA 1
ATOM 986 C C . ALA A 1 130 ? 2.502 -12.335 -17.569 1.00 97.06 130 ALA A C 1
ATOM 988 O O . ALA A 1 130 ? 1.668 -13.191 -17.289 1.00 97.06 130 ALA A O 1
ATOM 989 N N . THR A 1 131 ? 3.212 -12.401 -18.695 1.00 94.81 131 THR A N 1
ATOM 990 C CA . THR A 1 131 ? 3.064 -13.451 -19.723 1.00 94.81 131 THR A CA 1
ATOM 991 C C . THR A 1 131 ? 3.623 -14.812 -19.292 1.00 94.81 131 THR A C 1
ATOM 993 O O . THR A 1 131 ? 3.367 -15.831 -19.934 1.00 94.81 131 THR A O 1
ATOM 996 N N . ARG A 1 132 ? 4.433 -14.840 -18.224 1.00 93.25 132 ARG A N 1
ATOM 997 C CA . ARG A 1 132 ? 5.130 -16.024 -17.706 1.00 93.25 132 ARG A CA 1
ATOM 998 C C . ARG A 1 132 ? 5.091 -16.014 -16.171 1.00 93.25 132 ARG A C 1
ATOM 1000 O O . ARG A 1 132 ? 5.350 -14.959 -15.590 1.00 93.25 132 ARG A O 1
ATOM 1007 N N . PRO A 1 133 ? 4.876 -17.155 -15.483 1.00 91.75 133 PRO A N 1
ATOM 1008 C CA . PRO A 1 133 ? 4.760 -17.187 -14.018 1.00 91.75 133 PRO A CA 1
ATOM 1009 C C . PRO A 1 133 ? 5.964 -16.592 -13.270 1.00 91.75 133 PRO A C 1
ATOM 1011 O O . PRO A 1 133 ? 5.809 -15.930 -12.248 1.00 91.75 133 PRO A O 1
ATOM 1014 N N . ASN A 1 134 ? 7.179 -16.758 -13.804 1.00 89.06 134 ASN A N 1
ATOM 1015 C CA . ASN A 1 134 ? 8.396 -16.193 -13.215 1.00 89.06 134 ASN A CA 1
ATOM 1016 C C . ASN A 1 134 ? 8.492 -14.657 -13.319 1.00 89.06 134 ASN A C 1
ATOM 1018 O O . ASN A 1 134 ? 9.316 -14.072 -12.617 1.00 89.06 134 ASN A O 1
ATOM 1022 N N . ARG A 1 135 ? 7.665 -14.002 -14.148 1.00 93.25 135 ARG A N 1
ATOM 1023 C CA . ARG A 1 135 ? 7.611 -12.535 -14.278 1.00 93.25 135 ARG A CA 1
ATOM 1024 C C . ARG A 1 135 ? 6.605 -11.861 -13.349 1.00 93.25 135 ARG A C 1
ATOM 1026 O O . ARG A 1 135 ? 6.677 -10.649 -13.197 1.00 93.25 135 ARG A O 1
ATOM 1033 N N . GLN A 1 136 ? 5.741 -12.614 -12.661 1.00 92.06 136 GLN A N 1
ATOM 1034 C CA . GLN A 1 136 ? 4.839 -12.031 -11.659 1.00 92.06 136 GLN A CA 1
ATOM 1035 C C . GLN A 1 136 ? 5.634 -11.267 -10.587 1.00 92.06 136 GLN A C 1
ATOM 1037 O O . GLN A 1 136 ? 5.357 -10.108 -10.301 1.00 92.06 136 GLN A O 1
ATOM 1042 N N . ASN A 1 137 ? 6.705 -11.867 -10.058 1.00 88.75 137 ASN A N 1
ATOM 1043 C CA . ASN A 1 137 ? 7.525 -11.236 -9.028 1.00 88.75 137 ASN A CA 1
ATOM 1044 C C . ASN A 1 137 ? 8.596 -10.297 -9.615 1.00 88.75 137 ASN A C 1
ATOM 1046 O O . ASN A 1 137 ? 9.622 -10.751 -10.127 1.00 88.75 137 ASN A O 1
ATOM 1050 N N . LEU A 1 138 ? 8.420 -8.987 -9.419 1.00 89.75 138 LEU A N 1
ATOM 1051 C CA . LEU A 1 138 ? 9.367 -7.936 -9.824 1.00 89.75 138 LEU A CA 1
ATOM 1052 C C . LEU A 1 138 ? 10.828 -8.188 -9.390 1.00 89.75 138 LEU A C 1
ATOM 1054 O O . LEU A 1 138 ? 11.752 -7.875 -10.137 1.00 89.75 138 LEU A O 1
ATOM 1058 N N . ALA A 1 139 ? 11.061 -8.801 -8.223 1.00 87.88 139 ALA A N 1
ATOM 1059 C CA . ALA A 1 139 ? 12.415 -9.115 -7.750 1.00 87.88 139 ALA A CA 1
ATOM 1060 C C . ALA A 1 139 ? 13.109 -10.220 -8.576 1.00 87.88 139 ALA A C 1
ATOM 1062 O O . ALA A 1 139 ? 14.337 -10.297 -8.599 1.00 87.88 139 ALA A O 1
ATOM 1063 N N . VAL A 1 140 ? 12.336 -11.071 -9.261 1.00 91.25 140 VAL A N 1
ATOM 1064 C CA . VAL A 1 140 ? 12.853 -12.050 -10.230 1.00 91.25 140 VAL A CA 1
ATOM 1065 C C . VAL A 1 140 ? 13.135 -11.359 -11.562 1.00 91.25 140 VAL A C 1
ATOM 1067 O O . VAL A 1 140 ? 14.224 -11.534 -12.105 1.00 91.25 140 VAL A O 1
ATOM 1070 N N . VAL A 1 141 ? 12.210 -10.516 -12.039 1.00 93.12 141 VAL A N 1
ATOM 1071 C CA . VAL A 1 141 ? 12.363 -9.722 -13.275 1.00 93.12 141 VAL A CA 1
ATOM 1072 C C . VAL A 1 141 ? 13.644 -8.878 -13.237 1.00 93.12 141 VAL A C 1
ATOM 1074 O O . VAL A 1 141 ? 14.465 -8.953 -14.150 1.00 93.12 141 VAL A O 1
ATOM 1077 N N . ARG A 1 142 ? 13.866 -8.152 -12.133 1.00 93.56 142 ARG A N 1
ATOM 1078 C CA . ARG A 1 142 ? 15.027 -7.270 -11.914 1.00 93.56 142 ARG A CA 1
ATOM 1079 C C . ARG A 1 142 ? 16.303 -7.976 -11.460 1.00 93.56 142 ARG A C 1
ATOM 1081 O O . ARG A 1 142 ? 17.301 -7.308 -11.181 1.00 93.56 142 ARG A O 1
ATOM 1088 N N . LYS A 1 143 ? 16.313 -9.308 -11.330 1.00 93.88 143 LYS A N 1
ATOM 1089 C CA . LYS A 1 143 ? 17.505 -10.035 -10.868 1.00 93.88 143 LYS A CA 1
ATOM 1090 C C . LYS A 1 143 ? 18.679 -9.730 -11.803 1.00 93.88 143 LYS A C 1
ATOM 1092 O O . LYS A 1 143 ? 18.555 -9.918 -13.009 1.00 93.88 143 LYS A O 1
ATOM 1097 N N . GLY A 1 144 ? 19.812 -9.301 -11.250 1.00 93.38 144 GLY A N 1
ATOM 1098 C CA . GLY A 1 144 ? 20.990 -8.886 -12.024 1.00 93.38 144 GLY A CA 1
ATOM 1099 C C . GLY A 1 144 ? 21.050 -7.390 -12.353 1.00 93.38 144 GLY A C 1
ATOM 1100 O O . GLY A 1 144 ? 22.104 -6.939 -12.782 1.00 93.38 144 GLY A O 1
ATOM 1101 N N . GLN A 1 145 ? 19.986 -6.620 -12.080 1.00 95.69 145 GLN A N 1
ATOM 1102 C CA . GLN A 1 145 ? 19.911 -5.176 -12.350 1.00 95.69 145 GLN A CA 1
ATOM 1103 C C . GLN A 1 145 ? 20.160 -4.826 -13.833 1.00 95.69 145 GLN A C 1
ATOM 1105 O O . GLN A 1 145 ? 20.119 -5.701 -14.698 1.00 95.69 145 GLN A O 1
ATOM 1110 N N . PHE A 1 146 ? 20.385 -3.546 -14.137 1.00 96.38 146 PHE A N 1
ATOM 1111 C CA . PHE A 1 146 ? 20.732 -3.071 -15.479 1.00 96.38 146 PHE A CA 1
ATOM 1112 C C . PHE A 1 146 ? 21.934 -3.823 -16.076 1.00 96.38 146 PHE A C 1
ATOM 1114 O O . PHE A 1 146 ? 21.852 -4.321 -17.198 1.00 96.38 146 PHE A O 1
ATOM 1121 N N . GLU A 1 147 ? 23.025 -3.959 -15.320 1.00 95.94 147 GLU A N 1
ATOM 1122 C CA . GLU A 1 147 ? 24.288 -4.529 -15.797 1.00 95.94 147 GLU A CA 1
ATOM 1123 C C . GLU A 1 147 ? 24.154 -6.014 -16.158 1.00 95.94 147 GLU A C 1
ATOM 1125 O O . GLU A 1 147 ? 24.493 -6.414 -17.269 1.00 95.94 147 GLU A O 1
ATOM 1130 N N . GLY A 1 148 ? 23.603 -6.828 -15.254 1.00 96.06 148 GLY A N 1
ATOM 1131 C CA . GLY A 1 148 ? 23.420 -8.258 -15.497 1.00 96.06 148 GLY A CA 1
ATOM 1132 C C . GLY A 1 148 ? 22.378 -8.545 -16.578 1.00 96.06 148 GLY A C 1
ATOM 1133 O O . GLY A 1 148 ? 22.540 -9.494 -17.340 1.00 96.06 148 GLY A O 1
ATOM 1134 N N . ILE A 1 149 ? 21.330 -7.720 -16.706 1.00 96.12 149 ILE A N 1
ATOM 1135 C CA . ILE A 1 149 ? 20.359 -7.897 -17.795 1.00 96.12 149 ILE A CA 1
ATOM 1136 C C . ILE A 1 149 ? 20.974 -7.508 -19.143 1.00 96.12 149 ILE A C 1
ATOM 1138 O O . ILE A 1 149 ? 20.792 -8.259 -20.096 1.00 96.12 149 ILE A O 1
ATOM 1142 N N . ARG A 1 150 ? 21.748 -6.416 -19.237 1.00 95.94 150 ARG A N 1
ATOM 1143 C CA . ARG A 1 150 ? 22.494 -6.048 -20.458 1.00 95.94 150 ARG A CA 1
ATOM 1144 C C . ARG A 1 150 ? 23.369 -7.200 -20.959 1.00 95.94 150 ARG A C 1
ATOM 1146 O O . ARG A 1 150 ? 23.396 -7.470 -22.158 1.00 95.94 150 ARG A O 1
ATOM 1153 N N . ASP A 1 151 ? 24.062 -7.873 -20.046 1.00 95.31 151 ASP A N 1
ATOM 1154 C CA . ASP A 1 151 ? 25.017 -8.927 -20.391 1.00 95.31 151 ASP A CA 1
ATOM 1155 C C . ASP A 1 151 ? 24.310 -10.263 -20.734 1.00 95.31 151 ASP A C 1
ATOM 1157 O O . ASP A 1 151 ? 24.794 -11.025 -21.572 1.00 95.31 151 ASP A O 1
ATOM 1161 N N . GLU A 1 152 ? 23.132 -10.533 -20.154 1.00 96.25 152 GLU A N 1
ATOM 1162 C CA . GLU A 1 152 ? 22.341 -11.749 -20.409 1.00 96.25 152 GLU A CA 1
ATOM 1163 C C . GLU A 1 152 ? 21.327 -11.638 -21.571 1.00 96.25 152 GLU A C 1
ATOM 1165 O O . GLU A 1 152 ? 21.009 -12.653 -22.191 1.00 96.25 152 GLU A O 1
ATOM 1170 N N . ILE A 1 153 ? 20.771 -10.456 -21.878 1.00 95.69 153 ILE A N 1
ATOM 1171 C CA . ILE A 1 153 ? 19.550 -10.313 -22.711 1.00 95.69 153 ILE A CA 1
ATOM 1172 C C . ILE A 1 153 ? 19.665 -10.911 -24.121 1.00 95.69 153 ILE A C 1
ATOM 1174 O O . ILE A 1 153 ? 18.691 -11.440 -24.656 1.00 95.69 153 ILE A O 1
ATOM 1178 N N . LYS A 1 154 ? 20.863 -10.879 -24.714 1.00 93.88 154 LYS A N 1
ATOM 1179 C CA . LYS A 1 154 ? 21.127 -11.384 -26.074 1.00 93.88 154 LYS A CA 1
ATOM 1180 C C . LYS A 1 154 ? 21.245 -12.904 -26.156 1.00 93.88 154 LYS A C 1
ATOM 1182 O O . LYS A 1 154 ? 21.084 -13.460 -27.238 1.00 93.88 154 LYS A O 1
ATOM 1187 N N . THR A 1 155 ? 21.563 -13.563 -25.045 1.00 95.00 155 THR A N 1
ATOM 1188 C CA . THR A 1 155 ? 21.987 -14.973 -25.011 1.00 95.00 155 THR A CA 1
ATOM 1189 C C . THR A 1 155 ? 21.091 -15.849 -24.142 1.00 95.00 155 THR A C 1
ATOM 1191 O O . THR A 1 155 ? 20.990 -17.045 -24.400 1.00 95.00 155 THR A O 1
ATOM 1194 N N . ASN A 1 156 ? 20.413 -15.272 -23.147 1.00 94.50 156 ASN A N 1
ATOM 1195 C CA . ASN A 1 156 ? 19.511 -15.963 -22.234 1.00 94.50 156 ASN A CA 1
ATOM 1196 C C . ASN A 1 156 ? 18.044 -15.838 -22.710 1.00 94.50 156 ASN A C 1
ATOM 1198 O O . ASN A 1 156 ? 17.459 -14.758 -22.579 1.00 94.50 156 ASN A O 1
ATOM 1202 N N . PRO A 1 157 ? 17.393 -16.920 -23.189 1.00 92.62 157 PRO A N 1
ATOM 1203 C CA . PRO A 1 157 ? 16.003 -16.871 -23.650 1.00 92.62 157 PRO A CA 1
ATOM 1204 C C . PRO A 1 157 ? 15.002 -16.401 -22.585 1.00 92.62 157 PRO A C 1
ATOM 1206 O O . PRO A 1 157 ? 13.960 -15.842 -22.929 1.00 92.62 157 PRO A O 1
ATOM 1209 N N . ASP A 1 158 ? 15.307 -16.563 -21.292 1.00 90.81 158 ASP A N 1
ATOM 1210 C CA . ASP A 1 158 ? 14.428 -16.095 -20.215 1.00 90.81 158 ASP A CA 1
ATOM 1211 C C . ASP A 1 158 ? 14.419 -14.572 -20.037 1.00 90.81 158 ASP A C 1
ATOM 1213 O O . ASP A 1 158 ? 13.456 -14.019 -19.489 1.00 90.81 158 ASP A O 1
ATOM 1217 N N . ARG A 1 159 ? 15.432 -13.886 -20.577 1.00 94.75 159 ARG A N 1
ATOM 1218 C CA . ARG A 1 159 ? 15.527 -12.422 -20.637 1.00 94.75 159 ARG A CA 1
ATOM 1219 C C . ARG A 1 159 ? 14.905 -11.814 -21.890 1.00 94.75 159 ARG A C 1
ATOM 1221 O O . ARG A 1 159 ? 14.885 -10.596 -22.002 1.00 94.75 159 ARG A O 1
ATOM 1228 N N . LYS A 1 160 ? 14.352 -12.611 -22.811 1.00 96.62 160 LYS A N 1
ATOM 1229 C CA . LYS A 1 160 ? 13.678 -12.065 -23.997 1.00 96.62 160 LYS A CA 1
ATOM 1230 C C . LYS A 1 160 ? 12.506 -11.153 -23.585 1.00 96.62 160 LYS A C 1
ATOM 1232 O O . LYS A 1 160 ? 11.587 -11.668 -22.939 1.00 96.62 160 LYS A O 1
ATOM 1237 N N . PRO A 1 161 ? 12.495 -9.852 -23.927 1.00 97.69 161 PRO A N 1
ATOM 1238 C CA . PRO A 1 161 ? 11.408 -8.944 -23.554 1.00 97.69 161 PRO A CA 1
ATOM 1239 C C . PRO A 1 161 ? 10.048 -9.383 -24.102 1.00 97.69 161 PRO A C 1
ATOM 1241 O O . PRO A 1 161 ? 9.972 -10.127 -25.081 1.00 97.69 161 PRO A O 1
ATOM 1244 N N . ASP A 1 162 ? 8.973 -8.922 -23.464 1.00 98.31 162 ASP A N 1
ATOM 1245 C CA . ASP A 1 162 ? 7.608 -9.109 -23.971 1.00 98.31 162 ASP A CA 1
ATOM 1246 C C . ASP A 1 162 ? 7.340 -8.176 -25.158 1.00 98.31 162 ASP A C 1
ATOM 1248 O O . ASP A 1 162 ? 6.733 -8.584 -26.147 1.00 98.31 162 ASP A O 1
ATOM 1252 N N . PHE A 1 163 ? 7.874 -6.951 -25.091 1.00 98.56 163 PHE A N 1
ATOM 1253 C CA . PHE A 1 163 ? 7.859 -5.978 -26.181 1.00 98.56 163 PHE A CA 1
ATOM 1254 C C . PHE A 1 163 ? 9.234 -5.323 -26.356 1.00 98.56 163 PHE A C 1
ATOM 1256 O O . PHE A 1 163 ? 9.983 -5.151 -25.394 1.00 98.56 163 PHE A O 1
ATOM 1263 N N . GLY A 1 164 ? 9.539 -4.912 -27.588 1.00 97.56 164 GLY A N 1
ATOM 1264 C CA . GLY A 1 164 ? 10.740 -4.145 -27.929 1.00 97.56 164 GLY A CA 1
ATOM 1265 C C . GLY A 1 164 ? 11.932 -4.984 -28.399 1.00 97.56 164 GLY A C 1
ATOM 1266 O O . GLY A 1 164 ? 11.787 -6.179 -28.675 1.00 97.56 164 GLY A O 1
ATOM 1267 N N . PRO A 1 165 ? 13.107 -4.351 -28.568 1.00 96.62 165 PRO A N 1
ATOM 1268 C CA . PRO A 1 165 ? 14.321 -5.023 -29.024 1.00 96.62 165 PRO A CA 1
ATOM 1269 C C . PRO A 1 165 ? 14.775 -6.117 -28.051 1.00 96.62 165 PRO A C 1
ATOM 1271 O O . PRO A 1 165 ? 14.614 -5.984 -26.845 1.00 96.62 165 PRO A O 1
ATOM 1274 N N . ASN A 1 166 ? 15.434 -7.168 -28.547 1.00 96.75 166 ASN A N 1
ATOM 1275 C CA . ASN A 1 166 ? 16.117 -8.145 -27.685 1.00 96.75 166 ASN A CA 1
ATOM 1276 C C . ASN A 1 166 ? 17.516 -7.643 -27.261 1.00 96.75 166 ASN A C 1
ATOM 1278 O O . ASN A 1 166 ? 18.528 -8.324 -27.437 1.00 96.75 166 ASN A O 1
ATOM 1282 N N . ASP A 1 167 ? 17.557 -6.403 -26.780 1.00 96.50 167 ASP A N 1
ATOM 1283 C CA . ASP A 1 167 ? 18.728 -5.665 -26.310 1.00 96.50 167 ASP A CA 1
ATOM 1284 C C . ASP A 1 167 ? 18.255 -4.573 -25.341 1.00 96.50 167 ASP A C 1
ATOM 1286 O O . ASP A 1 167 ? 17.115 -4.121 -25.454 1.00 96.50 167 ASP A O 1
ATOM 1290 N N . VAL A 1 168 ? 19.097 -4.139 -24.402 1.00 96.75 168 VAL A N 1
ATOM 1291 C CA . VAL A 1 168 ? 18.752 -3.020 -23.507 1.00 96.75 168 VAL A CA 1
ATOM 1292 C C . VAL A 1 168 ? 18.886 -1.679 -24.232 1.00 96.75 168 VAL A C 1
ATOM 1294 O O . VAL A 1 168 ? 19.754 -1.515 -25.090 1.00 96.75 168 VAL A O 1
ATOM 1297 N N . HIS A 1 169 ? 18.076 -0.685 -23.860 1.00 98.19 169 HIS A N 1
ATOM 1298 C CA . HIS A 1 169 ? 18.306 0.683 -24.322 1.00 98.19 169 HIS A CA 1
ATOM 1299 C C . HIS A 1 169 ? 19.633 1.208 -23.730 1.00 98.19 169 HIS A C 1
ATOM 1301 O O . HIS A 1 169 ? 19.825 1.065 -22.518 1.00 98.19 169 HIS A O 1
ATOM 1307 N N . PRO A 1 170 ? 20.537 1.836 -24.514 1.00 96.50 170 PRO A N 1
ATOM 1308 C CA . PRO A 1 170 ? 21.903 2.138 -24.067 1.00 96.50 170 PRO A CA 1
ATOM 1309 C C . PRO A 1 170 ? 22.003 2.937 -22.761 1.00 96.50 170 PRO A C 1
ATOM 1311 O O . PRO A 1 170 ? 22.841 2.626 -21.918 1.00 96.50 170 PRO A O 1
ATOM 1314 N N . THR A 1 171 ? 21.135 3.937 -22.585 1.00 97.56 171 THR A N 1
ATOM 1315 C CA . THR A 1 171 ? 21.075 4.811 -21.397 1.00 97.56 171 THR A CA 1
ATOM 1316 C C . THR A 1 171 ? 19.866 4.539 -20.505 1.00 97.56 171 THR A C 1
ATOM 1318 O O . THR A 1 171 ? 19.930 4.776 -19.304 1.00 97.56 171 THR A O 1
ATOM 1321 N N . ALA A 1 172 ? 18.769 4.026 -21.073 1.00 97.88 172 ALA A N 1
ATOM 1322 C CA . ALA A 1 172 ? 17.484 3.892 -20.375 1.00 97.88 172 ALA A CA 1
ATOM 1323 C C . ALA A 1 172 ? 17.190 2.462 -19.898 1.00 97.88 172 ALA A C 1
ATOM 1325 O O . ALA A 1 172 ? 16.228 2.256 -19.161 1.00 97.88 172 ALA A O 1
ATOM 1326 N N . GLY A 1 173 ? 18.012 1.484 -20.290 1.00 98.00 173 GLY A N 1
ATOM 1327 C CA . GLY A 1 173 ? 17.917 0.101 -19.841 1.00 98.00 173 GLY A CA 1
ATOM 1328 C C . GLY A 1 173 ? 16.679 -0.633 -20.342 1.00 98.00 173 GLY A C 1
ATOM 1329 O O . GLY A 1 173 ? 16.412 -0.694 -21.542 1.00 98.00 173 GLY A O 1
ATOM 1330 N N . ILE A 1 174 ? 15.973 -1.260 -19.410 1.00 98.31 174 ILE A N 1
ATOM 1331 C CA . ILE A 1 174 ? 14.793 -2.094 -19.630 1.00 98.31 174 ILE A CA 1
ATOM 1332 C C . ILE A 1 174 ? 13.807 -1.847 -18.496 1.00 98.31 174 ILE A C 1
ATOM 1334 O O . ILE A 1 174 ? 14.224 -1.642 -17.360 1.00 98.31 174 ILE A O 1
ATOM 1338 N N . MET A 1 175 ? 12.506 -1.875 -18.772 1.00 98.25 175 MET A N 1
ATOM 1339 C CA . MET A 1 175 ? 11.502 -1.559 -17.755 1.00 98.25 175 MET A CA 1
ATOM 1340 C C . MET A 1 175 ? 10.478 -2.673 -17.540 1.00 98.25 175 MET A C 1
ATOM 1342 O O . MET A 1 175 ? 10.273 -3.532 -18.397 1.00 98.25 175 MET A O 1
ATOM 1346 N N . ALA A 1 176 ? 9.822 -2.650 -16.379 1.00 98.38 176 ALA A N 1
ATOM 1347 C CA . ALA A 1 176 ? 8.646 -3.469 -16.103 1.00 98.38 176 ALA A CA 1
ATOM 1348 C C . ALA A 1 176 ? 7.375 -2.614 -16.221 1.00 98.38 176 ALA A C 1
ATOM 1350 O O . ALA A 1 176 ? 7.289 -1.558 -15.597 1.00 98.38 176 ALA A O 1
ATOM 1351 N N . ILE A 1 177 ? 6.376 -3.072 -16.971 1.00 98.75 177 ILE A N 1
ATOM 1352 C CA . ILE A 1 177 ? 5.032 -2.472 -16.990 1.00 98.75 177 ILE A CA 1
ATOM 1353 C C . ILE A 1 177 ? 4.032 -3.548 -16.586 1.00 98.75 177 ILE A C 1
ATOM 1355 O O . ILE A 1 177 ? 4.194 -4.712 -16.941 1.00 98.75 177 ILE A O 1
ATOM 1359 N N . GLY A 1 178 ? 3.026 -3.216 -15.786 1.00 98.00 178 GLY A N 1
ATOM 1360 C CA . GLY A 1 178 ? 2.094 -4.239 -15.321 1.00 98.00 178 GLY A CA 1
ATOM 1361 C C . GLY A 1 178 ? 0.858 -3.694 -14.648 1.00 98.00 178 GLY A C 1
ATOM 1362 O O . GLY A 1 178 ? 0.647 -2.486 -14.595 1.00 98.00 178 GLY A O 1
ATOM 1363 N N . ALA A 1 179 ? 0.058 -4.609 -14.118 1.00 97.81 179 ALA A N 1
ATOM 1364 C CA . ALA A 1 179 ? -1.115 -4.300 -13.321 1.00 97.81 179 ALA A CA 1
ATOM 1365 C C . ALA A 1 179 ? -1.020 -5.029 -11.981 1.00 97.81 179 ALA A C 1
ATOM 1367 O O . ALA A 1 179 ? -0.511 -6.151 -11.919 1.00 97.81 179 ALA A O 1
ATOM 1368 N N . ARG A 1 180 ? -1.456 -4.380 -10.901 1.00 94.88 180 ARG A N 1
ATOM 1369 C CA . ARG A 1 180 ? -1.462 -4.962 -9.553 1.00 94.88 180 ARG A CA 1
ATOM 1370 C C . ARG A 1 180 ? -2.487 -4.275 -8.661 1.00 94.88 180 ARG A C 1
ATOM 1372 O O . ARG A 1 180 ? -2.923 -3.166 -8.946 1.00 94.88 180 ARG A O 1
ATOM 1379 N N . MET A 1 181 ? -2.819 -4.906 -7.539 1.00 91.94 181 MET A N 1
ATOM 1380 C CA . MET A 1 181 ? -3.507 -4.229 -6.438 1.00 91.94 181 MET A CA 1
ATOM 1381 C C . MET A 1 181 ? -2.589 -3.170 -5.790 1.00 91.94 181 MET A C 1
ATOM 1383 O O . MET A 1 181 ? -1.361 -3.190 -5.964 1.00 91.94 181 MET A O 1
ATOM 1387 N N . ILE A 1 182 ? -3.190 -2.241 -5.039 1.00 92.31 182 ILE A N 1
ATOM 1388 C CA . ILE A 1 182 ? -2.482 -1.310 -4.152 1.00 92.31 182 ILE A CA 1
ATOM 1389 C C . ILE A 1 182 ? -1.534 -2.105 -3.243 1.00 92.31 182 ILE A C 1
ATOM 1391 O O . ILE A 1 182 ? -1.903 -3.136 -2.678 1.00 92.31 182 ILE A O 1
ATOM 1395 N N . LEU A 1 183 ? -0.302 -1.616 -3.137 1.00 91.00 183 LEU A N 1
ATOM 1396 C CA . LEU A 1 183 ? 0.769 -2.209 -2.350 1.00 91.00 183 LEU A CA 1
ATOM 1397 C C . LEU A 1 183 ? 1.038 -1.266 -1.186 1.00 91.00 183 LEU A C 1
ATOM 1399 O O . LEU A 1 183 ? 1.366 -0.108 -1.425 1.00 91.00 183 LEU A O 1
ATOM 1403 N N . ILE A 1 184 ? 0.916 -1.767 0.040 1.00 94.25 184 ILE A N 1
ATOM 1404 C CA . ILE A 1 184 ? 1.213 -0.994 1.250 1.00 94.25 184 ILE A CA 1
ATOM 1405 C C . ILE A 1 184 ? 2.618 -1.372 1.715 1.00 94.25 184 ILE A C 1
ATOM 1407 O O . ILE A 1 184 ? 2.892 -2.550 1.972 1.00 94.25 184 ILE A O 1
ATOM 1411 N N . ALA A 1 185 ? 3.510 -0.388 1.796 1.00 92.25 185 ALA A N 1
ATOM 1412 C CA . ALA A 1 185 ? 4.805 -0.538 2.442 1.00 92.25 185 ALA A CA 1
ATOM 1413 C C . ALA A 1 185 ? 4.598 -0.344 3.950 1.00 92.25 185 ALA A C 1
ATOM 1415 O O . ALA A 1 185 ? 4.327 0.763 4.408 1.00 92.25 185 ALA A O 1
ATOM 1416 N N . PHE A 1 186 ? 4.653 -1.442 4.701 1.00 97.00 186 PHE A N 1
ATOM 1417 C CA . PHE A 1 186 ? 4.372 -1.491 6.131 1.00 97.00 186 PHE A CA 1
ATOM 1418 C C . PHE A 1 186 ? 5.566 -2.102 6.859 1.00 97.00 186 PHE A C 1
ATOM 1420 O O . PHE A 1 186 ? 5.885 -3.280 6.683 1.00 97.00 186 PHE A O 1
ATOM 1427 N N . ASN A 1 187 ? 6.245 -1.301 7.670 1.00 96.25 187 ASN A N 1
ATOM 1428 C CA . ASN A 1 187 ? 7.434 -1.717 8.398 1.00 96.25 187 ASN A CA 1
ATOM 1429 C C . ASN A 1 187 ? 7.122 -1.863 9.891 1.00 96.25 187 ASN A C 1
ATOM 1431 O O . ASN A 1 187 ? 6.323 -1.106 10.429 1.00 96.25 187 ASN A O 1
ATOM 1435 N N . VAL A 1 188 ? 7.766 -2.805 10.585 1.00 98.19 188 VAL A N 1
ATOM 1436 C CA . VAL A 1 188 ? 7.591 -3.006 12.035 1.00 98.19 188 VAL A CA 1
ATOM 1437 C C . VAL A 1 188 ? 8.938 -2.925 12.754 1.00 98.19 188 VAL A C 1
ATOM 1439 O O . VAL A 1 188 ? 9.880 -3.643 12.411 1.00 98.19 188 VAL A O 1
ATOM 1442 N N . ASN A 1 189 ? 9.014 -2.043 13.750 1.00 97.69 189 ASN A N 1
ATOM 1443 C CA . ASN A 1 189 ? 10.215 -1.687 14.502 1.00 97.69 189 ASN A CA 1
ATOM 1444 C C . ASN A 1 189 ? 10.384 -2.605 15.724 1.00 97.69 189 ASN A C 1
ATOM 1446 O O . ASN A 1 189 ? 9.457 -2.756 16.525 1.00 97.69 189 ASN A O 1
ATOM 1450 N N . LEU A 1 190 ? 11.571 -3.190 15.890 1.00 97.94 190 LEU A N 1
ATOM 1451 C CA . LEU A 1 190 ? 11.916 -4.100 16.987 1.00 97.94 190 LEU A CA 1
ATOM 1452 C C . LEU A 1 190 ? 12.845 -3.424 18.003 1.00 97.94 190 LEU A C 1
ATOM 1454 O O . LEU A 1 190 ? 13.765 -2.704 17.617 1.00 97.94 190 LEU A O 1
ATOM 1458 N N . ASP A 1 191 ? 12.666 -3.734 19.288 1.00 96.69 191 ASP A N 1
ATOM 1459 C CA . ASP A 1 191 ? 13.510 -3.286 20.409 1.00 96.69 191 ASP A CA 1
ATOM 1460 C C . ASP A 1 191 ? 14.864 -4.021 20.458 1.00 96.69 191 ASP A C 1
ATOM 1462 O O . ASP A 1 191 ? 15.208 -4.719 21.412 1.00 96.69 191 ASP A O 1
ATOM 1466 N N . SER A 1 192 ? 15.607 -3.981 19.354 1.00 95.62 192 SER A N 1
ATOM 1467 C CA . SER A 1 192 ? 16.927 -4.596 19.242 1.00 95.62 192 SER A CA 1
ATOM 1468 C C . SER A 1 192 ? 17.661 -4.070 18.021 1.00 95.62 192 SER A C 1
ATOM 1470 O O . SER A 1 192 ? 17.112 -4.098 16.921 1.00 95.62 192 SER A O 1
ATOM 1472 N N . SER A 1 193 ? 18.924 -3.676 18.173 1.00 93.88 193 SER A N 1
ATOM 1473 C CA . SER A 1 193 ? 19.810 -3.347 17.049 1.00 93.88 193 SER A CA 1
ATOM 1474 C C . SER A 1 193 ? 20.303 -4.578 16.273 1.00 93.88 193 SER A C 1
ATOM 1476 O O . SER A 1 193 ? 20.886 -4.431 15.194 1.00 93.88 193 SER A O 1
ATOM 1478 N N . ASP A 1 194 ? 20.057 -5.797 16.770 1.00 95.62 194 ASP A N 1
ATOM 1479 C CA . ASP A 1 194 ? 20.474 -7.024 16.097 1.00 95.62 194 ASP A CA 1
ATOM 1480 C C . ASP A 1 194 ? 19.529 -7.384 14.938 1.00 95.62 194 ASP A C 1
ATOM 1482 O O . ASP A 1 194 ? 18.446 -7.957 15.084 1.00 95.62 194 ASP A O 1
ATOM 1486 N N . VAL A 1 195 ? 20.005 -7.084 13.730 1.00 95.44 195 VAL A N 1
ATOM 1487 C CA . VAL A 1 195 ? 19.326 -7.371 12.463 1.00 95.44 195 VAL A CA 1
ATOM 1488 C C . VAL A 1 195 ? 19.060 -8.863 12.214 1.00 95.44 195 VAL A C 1
ATOM 1490 O O . VAL A 1 195 ? 18.297 -9.195 11.304 1.00 95.44 195 VAL A O 1
ATOM 1493 N N . THR A 1 196 ? 19.679 -9.787 12.957 1.00 97.62 196 THR A N 1
ATOM 1494 C CA . THR A 1 196 ? 19.408 -11.225 12.809 1.00 97.62 196 THR A CA 1
ATOM 1495 C C . THR A 1 196 ? 17.980 -11.580 13.219 1.00 97.62 196 THR A C 1
ATOM 1497 O O . THR A 1 196 ? 17.356 -12.383 12.518 1.00 97.62 196 THR A O 1
ATOM 1500 N N . TYR A 1 197 ? 17.409 -10.920 14.234 1.00 97.12 197 TYR A N 1
ATOM 1501 C CA . TYR A 1 197 ? 16.000 -11.087 14.608 1.00 97.12 197 TYR A CA 1
ATOM 1502 C C . TYR A 1 197 ? 15.080 -10.613 13.481 1.00 97.12 197 TYR A C 1
ATOM 1504 O O . TYR A 1 197 ? 14.304 -11.405 12.944 1.00 97.12 197 TYR A O 1
ATOM 1512 N N . ALA A 1 198 ? 15.250 -9.371 13.013 1.00 97.12 198 ALA A N 1
ATOM 1513 C CA . ALA A 1 198 ? 14.464 -8.824 11.905 1.00 97.12 198 ALA A CA 1
ATOM 1514 C C . ALA A 1 198 ? 14.572 -9.671 10.620 1.00 97.12 198 ALA A C 1
ATOM 1516 O O . ALA A 1 198 ? 13.582 -9.885 9.918 1.00 97.12 198 ALA A O 1
ATOM 1517 N N . LYS A 1 199 ? 15.759 -10.213 10.308 1.00 97.19 199 LYS A N 1
ATOM 1518 C CA . LYS A 1 199 ? 15.964 -11.124 9.165 1.00 97.19 199 LYS A CA 1
ATOM 1519 C C . LYS A 1 199 ? 15.316 -12.493 9.361 1.00 97.19 199 LYS A C 1
ATOM 1521 O O . LYS A 1 199 ? 14.941 -13.113 8.367 1.00 97.19 199 LYS A O 1
ATOM 1526 N N . THR A 1 200 ? 15.207 -12.977 10.594 1.00 97.94 200 THR A N 1
ATOM 1527 C CA . THR A 1 200 ? 14.573 -14.263 10.916 1.00 97.94 200 THR A CA 1
ATOM 1528 C C . THR A 1 200 ? 13.056 -14.140 10.828 1.00 97.94 200 THR A C 1
ATOM 1530 O O . THR A 1 200 ? 12.438 -14.871 10.055 1.00 97.94 200 THR A O 1
ATOM 1533 N N . ILE A 1 201 ? 12.474 -13.129 11.478 1.00 97.94 201 ILE A N 1
ATOM 1534 C CA . ILE A 1 201 ? 11.037 -12.826 11.399 1.00 97.94 201 ILE A CA 1
ATOM 1535 C C . ILE A 1 201 ? 10.635 -12.487 9.953 1.00 97.94 201 ILE A C 1
ATOM 1537 O O . ILE A 1 201 ? 9.656 -13.015 9.429 1.00 97.94 201 ILE A O 1
ATOM 1541 N N . GLY A 1 202 ? 11.449 -11.694 9.246 1.00 97.19 202 GLY A N 1
ATOM 1542 C CA . GLY A 1 202 ? 11.240 -11.365 7.834 1.00 97.19 202 GLY A CA 1
ATOM 1543 C C . GLY A 1 202 ? 11.270 -12.575 6.888 1.00 97.19 202 GLY A C 1
ATOM 1544 O O . GLY A 1 202 ? 10.626 -12.535 5.841 1.00 97.19 202 GLY A O 1
ATOM 1545 N N . LYS A 1 203 ? 11.971 -13.666 7.235 1.00 97.25 203 LYS A N 1
ATOM 1546 C CA . LYS A 1 203 ? 11.851 -14.955 6.525 1.00 97.25 203 LYS A CA 1
ATOM 1547 C C . LYS A 1 203 ? 10.552 -15.664 6.898 1.00 97.25 203 LYS A C 1
ATOM 1549 O O . LYS A 1 203 ? 9.810 -16.034 5.998 1.00 97.25 203 LYS A O 1
ATOM 1554 N N . ALA A 1 204 ? 10.265 -15.806 8.193 1.00 97.44 204 ALA A N 1
ATOM 1555 C CA . ALA A 1 204 ? 9.080 -16.510 8.685 1.00 97.44 204 ALA A CA 1
ATOM 1556 C C . ALA A 1 204 ? 7.767 -15.932 8.122 1.00 97.44 204 ALA A C 1
ATOM 1558 O O . ALA A 1 204 ? 6.849 -16.679 7.796 1.00 97.44 204 ALA A O 1
ATOM 1559 N N . ILE A 1 205 ? 7.691 -14.608 7.952 1.00 97.25 205 ILE A N 1
ATOM 1560 C CA . ILE A 1 205 ? 6.455 -13.937 7.540 1.00 97.25 205 ILE A CA 1
ATOM 1561 C C . ILE A 1 205 ? 6.218 -13.885 6.025 1.00 97.25 205 ILE A C 1
ATOM 1563 O O . ILE A 1 205 ? 5.074 -13.751 5.594 1.00 97.25 205 ILE A O 1
ATOM 1567 N N . ARG A 1 206 ? 7.261 -13.975 5.188 1.00 95.00 206 ARG A N 1
ATOM 1568 C CA . ARG A 1 206 ? 7.124 -13.742 3.739 1.00 95.00 206 ARG A CA 1
ATOM 1569 C C . ARG A 1 206 ? 6.742 -15.002 2.969 1.00 95.00 206 ARG A C 1
ATOM 1571 O O . ARG A 1 206 ? 7.308 -16.073 3.181 1.00 95.00 206 ARG A O 1
ATOM 1578 N N . PHE A 1 207 ? 5.888 -14.836 1.961 1.00 95.06 207 PHE A N 1
ATOM 1579 C CA . PHE A 1 207 ? 5.353 -15.944 1.163 1.00 95.06 207 PHE A CA 1
ATOM 1580 C C . PHE A 1 207 ? 6.426 -16.874 0.575 1.00 95.06 207 PHE A C 1
ATOM 1582 O O . PHE A 1 207 ? 6.245 -18.087 0.535 1.00 95.06 207 PHE A O 1
ATOM 1589 N N . LYS A 1 208 ? 7.563 -16.313 0.133 1.00 88.56 208 LYS A N 1
ATOM 1590 C CA . LYS A 1 208 ? 8.647 -17.071 -0.516 1.00 88.56 208 LYS A CA 1
ATOM 1591 C C . LYS A 1 208 ? 9.175 -18.229 0.343 1.00 88.56 208 LYS A C 1
ATOM 1593 O O . LYS A 1 208 ? 9.562 -19.247 -0.223 1.00 88.56 208 LYS A O 1
ATOM 1598 N N . ASP A 1 209 ? 9.201 -18.060 1.663 1.00 95.69 209 ASP A N 1
ATOM 1599 C CA . ASP A 1 209 ? 9.740 -19.052 2.598 1.00 95.69 209 ASP A CA 1
ATOM 1600 C C . ASP A 1 209 ? 8.615 -19.789 3.366 1.00 95.69 209 ASP A C 1
ATOM 1602 O O . ASP A 1 209 ? 8.881 -20.447 4.367 1.00 95.69 209 ASP A O 1
ATOM 1606 N N . GLY A 1 210 ? 7.361 -19.703 2.892 1.00 94.62 210 GLY A N 1
ATOM 1607 C CA . GLY A 1 210 ? 6.194 -20.387 3.471 1.00 94.62 210 GLY A CA 1
ATOM 1608 C C . GLY A 1 210 ? 5.307 -19.535 4.388 1.00 94.62 210 GLY A C 1
ATOM 1609 O O . GLY A 1 210 ? 4.324 -20.055 4.911 1.00 94.62 210 GLY A O 1
ATOM 1610 N N . GLY A 1 211 ? 5.624 -18.248 4.567 1.00 96.50 211 GLY A N 1
ATOM 1611 C CA . GLY A 1 211 ? 4.816 -17.301 5.341 1.00 96.50 211 GLY A CA 1
ATOM 1612 C C . GLY A 1 211 ? 3.535 -16.840 4.631 1.00 96.50 211 GLY A C 1
ATOM 1613 O O . GLY A 1 211 ? 3.039 -17.480 3.699 1.00 96.50 211 GLY A O 1
ATOM 1614 N N . PHE A 1 212 ? 2.993 -15.690 5.041 1.00 96.81 212 PHE A N 1
ATOM 1615 C CA . PHE A 1 212 ? 1.730 -15.178 4.507 1.00 96.81 212 PHE A CA 1
ATOM 1616 C C . PHE A 1 212 ? 1.791 -14.936 2.999 1.00 96.81 212 PHE A C 1
ATOM 1618 O O . PHE A 1 212 ? 2.685 -14.258 2.480 1.00 96.81 212 PHE A O 1
ATOM 1625 N N . ARG A 1 213 ? 0.776 -15.446 2.292 1.00 91.69 213 ARG A N 1
ATOM 1626 C CA . ARG A 1 213 ? 0.507 -15.092 0.896 1.00 91.69 213 ARG A CA 1
ATOM 1627 C C . ARG A 1 213 ? 0.346 -13.572 0.794 1.00 91.69 213 ARG A C 1
ATOM 1629 O O . ARG A 1 213 ? -0.190 -12.945 1.690 1.00 91.69 213 ARG A O 1
ATOM 1636 N N . TYR A 1 214 ? 0.832 -12.982 -0.294 1.00 93.50 214 TYR A N 1
ATOM 1637 C CA . TYR A 1 214 ? 0.834 -11.526 -0.515 1.00 93.50 214 TYR A CA 1
ATOM 1638 C C . TYR A 1 214 ? 1.747 -10.683 0.402 1.00 93.50 214 TYR A C 1
ATOM 1640 O O . TYR A 1 214 ? 1.815 -9.468 0.220 1.00 93.50 214 TYR A O 1
ATOM 1648 N N . THR A 1 215 ? 2.538 -11.294 1.291 1.00 95.44 215 THR A N 1
ATOM 1649 C CA . THR A 1 215 ? 3.583 -10.591 2.055 1.00 95.44 215 THR A CA 1
ATOM 1650 C C . THR A 1 215 ? 4.969 -10.858 1.465 1.00 95.44 215 THR A C 1
ATOM 1652 O O . THR A 1 215 ? 5.432 -12.000 1.382 1.00 95.44 215 THR A O 1
ATOM 1655 N N . LYS A 1 216 ? 5.672 -9.791 1.071 1.00 92.69 216 LYS A N 1
ATOM 1656 C CA . LYS A 1 216 ? 7.110 -9.799 0.742 1.00 92.69 216 LYS A CA 1
ATOM 1657 C C . LYS A 1 216 ? 7.835 -9.071 1.883 1.00 92.69 216 LYS A C 1
ATOM 1659 O O . LYS A 1 216 ? 7.429 -7.963 2.194 1.00 92.69 216 LYS A O 1
ATOM 1664 N N . ALA A 1 217 ? 8.877 -9.643 2.495 1.00 94.81 217 ALA A N 1
ATOM 1665 C CA . ALA A 1 217 ? 9.550 -9.011 3.642 1.00 94.81 217 ALA A CA 1
ATOM 1666 C C . ALA A 1 217 ? 11.082 -9.172 3.661 1.00 94.81 217 ALA A C 1
ATOM 1668 O O . ALA A 1 217 ? 11.646 -10.113 3.079 1.00 94.81 217 ALA A O 1
ATOM 1669 N N . MET A 1 218 ? 11.746 -8.234 4.342 1.00 91.50 218 MET A N 1
ATOM 1670 C CA . MET A 1 218 ? 13.193 -8.177 4.578 1.00 91.50 218 MET A CA 1
ATOM 1671 C C . MET A 1 218 ? 13.498 -7.572 5.959 1.00 91.50 218 MET A C 1
ATOM 1673 O O . MET A 1 218 ? 12.704 -6.809 6.496 1.00 91.50 218 MET A O 1
ATOM 1677 N N . GLY A 1 219 ? 14.650 -7.927 6.536 1.00 93.50 219 GLY A N 1
ATOM 1678 C CA . GLY A 1 219 ? 15.106 -7.407 7.828 1.00 93.50 219 GLY A CA 1
ATOM 1679 C C . GLY A 1 219 ? 16.264 -6.423 7.673 1.00 93.50 219 GLY A C 1
ATOM 1680 O O . GLY A 1 219 ? 17.302 -6.791 7.112 1.00 93.50 219 GLY A O 1
ATOM 1681 N N . PHE A 1 220 ? 16.091 -5.214 8.203 1.00 89.19 220 PHE A N 1
ATOM 1682 C CA . PHE A 1 220 ? 17.028 -4.091 8.112 1.00 89.19 220 PHE A CA 1
ATOM 1683 C C . PHE A 1 220 ? 17.501 -3.615 9.492 1.00 89.19 220 PHE A C 1
ATOM 1685 O O . PHE A 1 220 ? 16.882 -3.920 10.510 1.00 89.19 220 PHE A O 1
ATOM 1692 N N . ALA A 1 221 ? 18.616 -2.881 9.520 1.00 90.50 221 ALA A N 1
ATOM 1693 C CA . ALA A 1 221 ? 19.132 -2.205 10.709 1.00 90.50 221 ALA A CA 1
ATOM 1694 C C . ALA A 1 221 ? 19.033 -0.691 10.505 1.00 90.50 221 ALA A C 1
ATOM 1696 O O . ALA A 1 221 ? 19.659 -0.157 9.589 1.00 90.50 221 ALA A O 1
ATOM 1697 N N . LEU A 1 222 ? 18.292 -0.006 11.372 1.00 88.31 222 LEU A N 1
ATOM 1698 C CA . LEU A 1 222 ? 18.172 1.448 11.383 1.00 88.31 222 LEU A CA 1
ATOM 1699 C C . LEU A 1 222 ? 19.231 2.003 12.337 1.00 88.31 222 LEU A C 1
ATOM 1701 O O . LEU A 1 222 ? 18.983 2.200 13.528 1.00 88.31 222 LEU A O 1
ATOM 1705 N N . LYS A 1 223 ? 20.447 2.195 11.810 1.00 85.75 223 LYS A N 1
ATOM 1706 C CA . LYS A 1 223 ? 21.645 2.545 12.597 1.00 85.75 223 LYS A CA 1
ATOM 1707 C C . LYS A 1 223 ? 21.453 3.796 13.455 1.00 85.75 223 LYS A C 1
ATOM 1709 O O . LYS A 1 223 ? 21.858 3.791 14.610 1.00 85.75 223 LYS A O 1
ATOM 1714 N N . GLU A 1 224 ? 20.813 4.828 12.912 1.00 85.38 224 GLU A N 1
ATOM 1715 C CA . GLU A 1 224 ? 20.590 6.110 13.598 1.00 85.38 224 GLU A CA 1
ATOM 1716 C C . GLU A 1 224 ? 19.666 5.980 14.813 1.00 85.38 224 GLU A C 1
ATOM 1718 O O . GLU A 1 224 ? 19.883 6.622 15.837 1.00 85.38 224 GLU A O 1
ATOM 1723 N N . ARG A 1 225 ? 18.664 5.098 14.720 1.00 87.12 225 ARG A N 1
ATOM 1724 C CA . ARG A 1 225 ? 17.726 4.788 15.807 1.00 87.12 225 ARG A CA 1
ATOM 1725 C C . ARG A 1 225 ? 18.233 3.678 16.739 1.00 87.12 225 ARG A C 1
ATOM 1727 O O . ARG A 1 225 ? 17.594 3.419 17.750 1.00 87.12 225 ARG A O 1
ATOM 1734 N N . ASN A 1 226 ? 19.355 3.025 16.411 1.00 93.19 226 ASN A N 1
ATOM 1735 C CA . ASN A 1 226 ? 19.894 1.838 17.091 1.00 93.19 226 ASN A CA 1
ATOM 1736 C C . ASN A 1 226 ? 18.868 0.689 17.246 1.00 93.19 226 ASN A C 1
ATOM 1738 O O . ASN A 1 226 ? 18.803 0.030 18.282 1.00 93.19 226 ASN A O 1
ATOM 1742 N N . ILE A 1 227 ? 18.073 0.440 16.201 1.00 95.38 227 ILE A N 1
ATOM 1743 C CA . ILE A 1 227 ? 17.047 -0.618 16.166 1.00 95.38 227 ILE A CA 1
ATOM 1744 C C . ILE A 1 227 ? 17.121 -1.431 14.871 1.00 95.38 227 ILE A C 1
ATOM 1746 O O . ILE A 1 227 ? 17.847 -1.095 13.933 1.00 95.38 227 ILE A O 1
ATOM 1750 N N . SER A 1 228 ? 16.334 -2.498 14.800 1.00 96.12 228 SER A N 1
ATOM 1751 C CA . SER A 1 228 ? 16.126 -3.311 13.609 1.00 96.12 228 SER A CA 1
ATOM 1752 C C . SER A 1 228 ? 14.652 -3.305 13.218 1.00 96.12 228 SER A C 1
ATOM 1754 O O . SER A 1 228 ? 13.767 -3.065 14.040 1.00 96.12 228 SER A O 1
ATOM 1756 N N . GLN A 1 229 ? 14.391 -3.513 11.933 1.00 96.06 229 GLN A N 1
ATOM 1757 C CA . GLN A 1 229 ? 13.075 -3.319 11.343 1.00 96.06 229 GLN A CA 1
ATOM 1758 C C . GLN A 1 229 ? 12.740 -4.477 10.401 1.00 96.06 229 GLN A C 1
ATOM 1760 O O . GLN A 1 229 ? 13.543 -4.847 9.538 1.00 96.06 229 GLN A O 1
ATOM 1765 N N . VAL A 1 230 ? 11.543 -5.043 10.555 1.00 97.56 230 VAL A N 1
ATOM 1766 C CA . VAL A 1 230 ? 10.943 -5.966 9.586 1.00 97.56 230 VAL A CA 1
ATOM 1767 C C . VAL A 1 230 ? 10.181 -5.118 8.574 1.00 97.56 230 VAL A C 1
ATOM 1769 O O . VAL A 1 230 ? 9.056 -4.701 8.832 1.00 97.56 230 VAL A O 1
ATOM 1772 N N . SER A 1 231 ? 10.804 -4.834 7.434 1.00 95.12 231 SER A N 1
ATOM 1773 C CA . SER A 1 231 ? 10.156 -4.110 6.340 1.00 95.12 231 SER A CA 1
ATOM 1774 C C . SER A 1 231 ? 9.334 -5.072 5.490 1.00 95.12 231 SER A C 1
ATOM 1776 O O . SER A 1 231 ? 9.824 -6.147 5.113 1.00 95.12 231 SER A O 1
ATOM 1778 N N . MET A 1 232 ? 8.086 -4.706 5.189 1.00 96.12 232 MET A N 1
ATOM 1779 C CA . MET A 1 232 ? 7.155 -5.540 4.432 1.00 96.12 232 MET A CA 1
ATOM 1780 C C . MET A 1 232 ? 6.468 -4.756 3.317 1.00 96.12 232 MET A C 1
ATOM 1782 O O . MET A 1 232 ? 5.992 -3.645 3.505 1.00 96.12 232 MET A O 1
ATOM 1786 N N . ASN A 1 233 ? 6.341 -5.394 2.158 1.00 93.81 233 ASN A N 1
ATOM 1787 C CA . ASN A 1 233 ? 5.466 -4.965 1.078 1.00 93.81 233 ASN A CA 1
ATOM 1788 C C . ASN A 1 233 ? 4.256 -5.900 1.040 1.00 93.81 233 ASN A C 1
ATOM 1790 O O . ASN A 1 233 ? 4.375 -7.085 0.696 1.00 93.81 233 ASN A O 1
ATOM 1794 N N . MET A 1 234 ? 3.101 -5.347 1.393 1.00 95.81 234 MET A N 1
ATOM 1795 C CA . MET A 1 234 ? 1.804 -6.013 1.422 1.00 95.81 234 MET A CA 1
ATOM 1796 C C . MET A 1 234 ? 1.148 -5.831 0.055 1.00 95.81 234 MET A C 1
ATOM 1798 O O . MET A 1 234 ? 0.545 -4.796 -0.213 1.00 95.81 234 MET A O 1
ATOM 1802 N N . VAL A 1 235 ? 1.317 -6.804 -0.849 1.00 92.06 235 VAL A N 1
ATOM 1803 C CA . VAL A 1 235 ? 0.921 -6.651 -2.268 1.00 92.06 235 VAL A CA 1
ATOM 1804 C C . VAL A 1 235 ? -0.568 -6.894 -2.535 1.00 92.06 235 VAL A C 1
ATOM 1806 O O . VAL A 1 235 ? -1.036 -6.675 -3.647 1.00 92.06 235 VAL A O 1
ATOM 1809 N N . ASN A 1 236 ? -1.296 -7.371 -1.526 1.00 92.69 236 ASN A N 1
ATOM 1810 C CA . ASN A 1 236 ? -2.751 -7.456 -1.488 1.00 92.69 236 ASN A CA 1
ATOM 1811 C C . ASN A 1 236 ? -3.169 -7.471 -0.009 1.00 92.69 236 ASN A C 1
ATOM 1813 O O . ASN A 1 236 ? -3.115 -8.511 0.654 1.00 92.69 236 ASN A O 1
ATOM 1817 N N . TYR A 1 237 ? -3.532 -6.298 0.512 1.00 94.44 237 TYR A N 1
ATOM 1818 C CA . TYR A 1 237 ? -3.896 -6.118 1.919 1.00 94.44 237 TYR A CA 1
ATOM 1819 C C . TYR A 1 237 ? -5.259 -6.740 2.265 1.00 94.44 237 TYR A C 1
ATOM 1821 O O . TYR A 1 237 ? -5.461 -7.153 3.398 1.00 94.44 237 TYR A O 1
ATOM 1829 N N . VAL A 1 238 ? -6.164 -6.900 1.294 1.00 93.38 238 VAL A N 1
ATOM 1830 C CA . VAL A 1 238 ? -7.461 -7.571 1.501 1.00 93.38 238 VAL A CA 1
ATOM 1831 C C . VAL A 1 238 ? -7.258 -9.075 1.736 1.00 93.38 238 VAL A C 1
ATOM 1833 O O . VAL A 1 238 ? -7.877 -9.683 2.606 1.00 93.38 238 VAL A O 1
ATOM 1836 N N . GLY A 1 239 ? -6.343 -9.693 0.983 1.00 94.38 239 GLY A N 1
ATOM 1837 C CA . GLY A 1 239 ? -5.986 -11.104 1.119 1.00 94.38 239 GLY A CA 1
ATOM 1838 C C . GLY A 1 239 ? -5.109 -11.402 2.338 1.00 94.38 239 GLY A C 1
ATOM 1839 O O . GLY A 1 239 ? -5.139 -12.517 2.861 1.00 94.38 239 GLY A O 1
ATOM 1840 N N . THR A 1 240 ? -4.310 -10.441 2.805 1.00 96.44 240 THR A N 1
ATOM 1841 C CA . THR A 1 240 ? -3.586 -10.516 4.084 1.00 96.44 240 THR A CA 1
ATOM 1842 C C . THR A 1 240 ? -3.542 -9.129 4.738 1.00 96.44 240 THR A C 1
ATOM 1844 O O . THR A 1 240 ? -2.676 -8.323 4.393 1.00 96.44 240 THR A O 1
ATOM 1847 N N . PRO A 1 241 ? -4.460 -8.857 5.686 1.00 96.69 241 PRO A N 1
ATOM 1848 C CA . PRO A 1 241 ? -4.551 -7.568 6.371 1.00 96.69 241 PRO A CA 1
ATOM 1849 C C . PRO A 1 241 ? -3.342 -7.228 7.241 1.00 96.69 241 PRO A C 1
ATOM 1851 O O . PRO A 1 241 ? -2.696 -8.118 7.804 1.00 96.69 241 PRO A O 1
ATOM 1854 N N . LEU A 1 242 ? -3.102 -5.924 7.426 1.00 97.88 242 LEU A N 1
ATOM 1855 C CA . LEU A 1 242 ? -1.979 -5.389 8.209 1.00 97.88 242 LEU A CA 1
ATOM 1856 C C . LEU A 1 242 ? -1.967 -5.900 9.655 1.00 97.88 242 LEU A C 1
ATOM 1858 O O . LEU A 1 242 ? -0.904 -6.221 10.182 1.00 97.88 242 LEU A O 1
ATOM 1862 N N . TYR A 1 243 ? -3.138 -6.054 10.287 1.00 97.12 243 TYR A N 1
ATOM 1863 C CA . TYR A 1 243 ? -3.221 -6.574 11.656 1.00 97.12 243 TYR A CA 1
ATOM 1864 C C . TYR A 1 243 ? -2.657 -7.995 11.786 1.00 97.12 243 TYR A C 1
ATOM 1866 O O . TYR A 1 243 ? -2.037 -8.317 12.797 1.00 97.12 243 TYR A O 1
ATOM 1874 N N . ARG A 1 244 ? -2.815 -8.846 10.759 1.00 97.50 244 ARG A N 1
ATOM 1875 C CA . ARG A 1 244 ? -2.328 -10.234 10.806 1.00 97.50 244 ARG A CA 1
ATOM 1876 C C . ARG A 1 244 ? -0.814 -10.295 10.751 1.00 97.50 244 ARG A C 1
ATOM 1878 O O . ARG A 1 244 ? -0.215 -11.066 11.497 1.00 97.50 244 ARG A O 1
ATOM 1885 N N . THR A 1 245 ? -0.195 -9.491 9.887 1.00 97.81 245 THR A N 1
ATOM 1886 C CA . THR A 1 245 ? 1.265 -9.433 9.818 1.00 97.81 245 THR A CA 1
ATOM 1887 C C . THR A 1 245 ? 1.854 -8.716 11.025 1.00 97.81 245 THR A C 1
ATOM 1889 O O . THR A 1 245 ? 2.850 -9.192 11.561 1.00 97.81 245 THR A O 1
ATOM 1892 N N . PHE A 1 246 ? 1.215 -7.654 11.521 1.00 98.50 246 PHE A N 1
ATOM 1893 C CA . PHE A 1 246 ? 1.630 -6.968 12.744 1.00 98.50 246 PHE A CA 1
ATOM 1894 C C . PHE A 1 246 ? 1.632 -7.895 13.969 1.00 98.50 246 PHE A C 1
ATOM 1896 O O . PHE A 1 246 ? 2.665 -8.045 14.621 1.00 98.50 246 PHE A O 1
ATOM 1903 N N . GLU A 1 247 ? 0.514 -8.572 14.255 1.00 97.88 247 GLU A N 1
ATOM 1904 C CA . GLU A 1 247 ? 0.422 -9.513 15.380 1.00 97.88 247 GLU A CA 1
ATOM 1905 C C . GLU A 1 247 ? 1.369 -10.710 15.210 1.00 97.88 247 GLU A C 1
ATOM 1907 O O . GLU A 1 247 ? 1.949 -11.174 16.188 1.00 97.88 247 GLU A O 1
ATOM 1912 N N . PHE A 1 248 ? 1.611 -11.178 13.979 1.00 98.06 248 PHE A N 1
ATOM 1913 C CA . PHE A 1 248 ? 2.622 -12.208 13.734 1.00 98.06 248 PHE A CA 1
ATOM 1914 C C . PHE A 1 248 ? 4.043 -11.720 14.054 1.00 98.06 248 PHE A C 1
ATOM 1916 O O . PHE A 1 248 ? 4.745 -12.395 14.802 1.00 98.06 248 PHE A O 1
ATOM 1923 N N . VAL A 1 249 ? 4.465 -10.545 13.557 1.00 98.25 249 VAL A N 1
ATOM 1924 C CA . VAL A 1 249 ? 5.788 -9.972 13.894 1.00 98.25 249 VAL A CA 1
ATOM 1925 C C . VAL A 1 249 ? 5.925 -9.790 15.404 1.00 98.25 249 VAL A C 1
ATOM 1927 O O . VAL A 1 249 ? 6.961 -10.127 15.966 1.00 98.25 249 VAL A O 1
ATOM 1930 N N . LYS A 1 250 ? 4.876 -9.296 16.066 1.00 98.00 250 LYS A N 1
ATOM 1931 C CA . LYS A 1 250 ? 4.818 -9.083 17.517 1.00 98.00 250 LYS A CA 1
ATOM 1932 C C . LYS A 1 250 ? 4.943 -10.388 18.310 1.00 98.00 250 LYS A C 1
ATOM 1934 O O . LYS A 1 250 ? 5.696 -10.423 19.279 1.00 98.00 250 LYS A O 1
ATOM 1939 N N . ASN A 1 251 ? 4.273 -11.460 17.891 1.00 97.62 251 ASN A N 1
ATOM 1940 C CA . ASN A 1 251 ? 4.385 -12.772 18.536 1.00 97.62 251 ASN A CA 1
ATOM 1941 C C . ASN A 1 251 ? 5.764 -13.411 18.311 1.00 97.62 251 ASN A C 1
ATOM 1943 O O . ASN A 1 251 ? 6.383 -13.875 19.267 1.00 97.62 251 ASN A O 1
ATOM 1947 N N . GLU A 1 252 ? 6.296 -13.354 17.089 1.00 97.50 252 GLU A N 1
ATOM 1948 C CA . GLU A 1 252 ? 7.643 -13.855 16.793 1.00 97.50 252 GLU A CA 1
ATOM 1949 C C . GLU A 1 252 ? 8.738 -13.054 17.511 1.00 97.50 252 GLU A C 1
ATOM 1951 O O . GLU A 1 252 ? 9.704 -13.632 18.000 1.00 97.50 252 GLU A O 1
ATOM 1956 N N . ALA A 1 253 ? 8.578 -11.736 17.648 1.00 97.50 253 ALA A N 1
ATOM 1957 C CA . ALA A 1 253 ? 9.451 -10.891 18.460 1.00 97.50 253 ALA A CA 1
ATOM 1958 C C . ALA A 1 253 ? 9.469 -11.353 19.931 1.00 97.50 253 ALA A C 1
ATOM 1960 O O . ALA A 1 253 ? 10.544 -11.559 20.502 1.00 97.50 253 ALA A O 1
ATOM 1961 N N . MET A 1 254 ? 8.296 -11.623 20.519 1.00 96.69 254 MET A N 1
ATOM 1962 C CA . MET A 1 254 ? 8.198 -12.130 21.893 1.00 96.69 254 MET A CA 1
ATOM 1963 C C . MET A 1 254 ? 8.884 -13.493 22.083 1.00 96.69 254 MET A C 1
ATOM 1965 O O . MET A 1 254 ? 9.460 -13.719 23.147 1.00 96.69 254 MET A O 1
ATOM 1969 N N . HIS A 1 255 ? 8.915 -14.372 21.071 1.00 95.12 255 HIS A N 1
ATOM 1970 C CA . HIS A 1 255 ? 9.671 -15.635 21.136 1.00 95.12 255 HIS A CA 1
ATOM 1971 C C . HIS A 1 255 ? 11.190 -15.430 21.309 1.00 95.12 255 HIS A C 1
ATOM 1973 O O . HIS A 1 255 ? 11.854 -16.282 21.900 1.00 95.12 255 HIS A O 1
ATOM 1979 N N . PHE A 1 256 ? 11.738 -14.298 20.855 1.00 95.38 256 PHE A N 1
ATOM 1980 C CA . PHE A 1 256 ? 13.139 -13.911 21.073 1.00 95.38 256 PHE A CA 1
ATOM 1981 C C . PHE A 1 256 ? 13.340 -13.005 22.304 1.00 95.38 256 PHE A C 1
ATOM 1983 O O . PHE A 1 256 ? 14.452 -12.539 22.544 1.00 95.38 256 PHE A O 1
ATOM 1990 N N . GLY A 1 257 ? 12.287 -12.739 23.086 1.00 96.00 257 GLY A N 1
ATOM 1991 C CA . GLY A 1 257 ? 12.338 -11.842 24.245 1.00 96.00 257 GLY A CA 1
ATOM 1992 C C . GLY A 1 257 ? 12.456 -10.353 23.897 1.00 96.00 257 GLY A C 1
ATOM 1993 O O . GLY A 1 257 ? 12.771 -9.556 24.778 1.00 96.00 257 GLY A O 1
ATOM 1994 N N . ILE A 1 258 ? 12.205 -9.969 22.640 1.00 96.56 258 ILE A N 1
ATOM 1995 C CA . ILE A 1 258 ? 12.245 -8.577 22.168 1.00 96.56 258 ILE A CA 1
ATOM 1996 C C . ILE A 1 258 ? 10.825 -8.040 21.949 1.00 96.56 258 ILE A C 1
ATOM 1998 O O . ILE A 1 258 ? 9.897 -8.785 21.636 1.00 96.56 258 ILE A O 1
ATOM 2002 N N . SER A 1 259 ? 10.644 -6.729 22.103 1.00 96.19 259 SER A N 1
ATOM 2003 C CA . SER A 1 259 ? 9.347 -6.071 21.899 1.00 96.19 259 SER A CA 1
ATOM 2004 C C . SER A 1 259 ? 9.242 -5.423 20.520 1.00 96.19 259 SER A C 1
ATOM 2006 O O . SER A 1 259 ? 10.234 -4.974 19.955 1.00 96.19 259 SER A O 1
ATOM 2008 N N . VAL A 1 260 ? 8.021 -5.307 19.99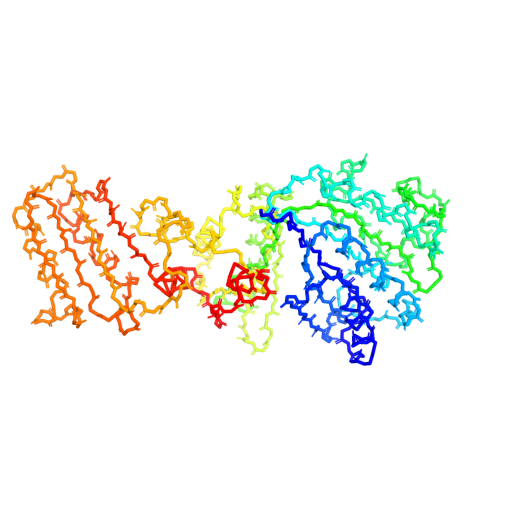3 1.00 97.75 260 VAL A N 1
ATOM 2009 C CA . VAL A 1 260 ? 7.716 -4.361 18.908 1.00 97.75 260 VAL A CA 1
ATOM 2010 C C . VAL A 1 260 ? 7.502 -2.979 19.521 1.00 97.75 260 VAL A C 1
ATOM 2012 O O . VAL A 1 260 ? 6.603 -2.816 20.347 1.00 97.75 260 VAL A O 1
ATOM 2015 N N . ILE A 1 261 ? 8.295 -1.988 19.123 1.00 96.81 261 ILE A N 1
ATOM 2016 C CA . ILE A 1 261 ? 8.224 -0.618 19.675 1.00 96.81 261 ILE A CA 1
ATOM 2017 C C . ILE A 1 261 ? 7.336 0.316 18.854 1.00 96.81 261 ILE A C 1
ATOM 2019 O O . ILE A 1 261 ? 6.799 1.274 19.399 1.00 96.81 261 ILE A O 1
ATOM 2023 N N . GLY A 1 262 ? 7.121 -0.008 17.581 1.00 96.94 262 GLY A N 1
ATOM 2024 C CA . GLY A 1 262 ? 6.306 0.777 16.664 1.00 96.94 262 GLY A CA 1
ATOM 2025 C C . GLY A 1 262 ? 6.198 0.119 15.293 1.00 96.94 262 GLY A C 1
ATOM 2026 O O . GLY A 1 262 ? 6.735 -0.967 15.057 1.00 96.94 262 GLY A O 1
ATOM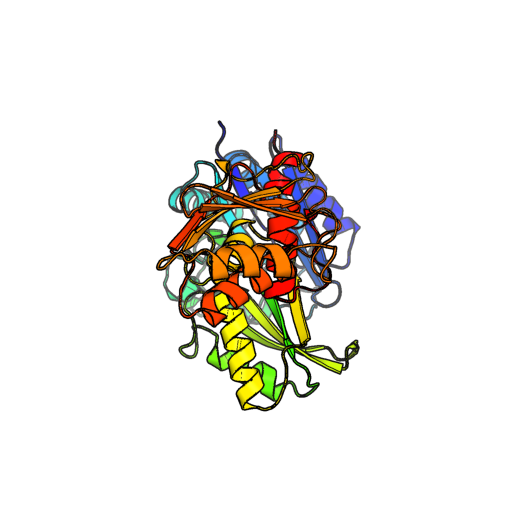 2027 N N . SER A 1 263 ? 5.508 0.784 14.384 1.00 97.75 263 SER A N 1
ATOM 2028 C CA . SER A 1 263 ? 5.437 0.453 12.967 1.00 97.75 263 SER A CA 1
ATOM 2029 C C . SER A 1 263 ? 5.407 1.734 12.135 1.00 97.75 263 SER A C 1
ATOM 2031 O O . SER A 1 263 ? 5.387 2.836 12.674 1.00 97.75 263 SER A O 1
ATOM 2033 N N . GLU A 1 264 ? 5.447 1.603 10.819 1.00 94.81 264 GLU A N 1
ATOM 2034 C CA . GLU A 1 264 ? 5.536 2.723 9.888 1.00 94.81 264 GLU A CA 1
ATOM 2035 C C . GLU A 1 264 ? 4.822 2.343 8.589 1.00 94.81 264 GLU A C 1
ATOM 2037 O O . GLU A 1 264 ? 4.970 1.219 8.102 1.00 94.81 264 GLU A O 1
ATOM 2042 N N . ILE A 1 265 ? 4.050 3.276 8.030 1.00 94.06 265 ILE A N 1
ATOM 2043 C CA . ILE A 1 265 ? 3.497 3.174 6.677 1.00 94.06 265 ILE A CA 1
ATOM 2044 C C . ILE A 1 265 ? 4.230 4.188 5.803 1.00 94.06 265 ILE A C 1
ATOM 2046 O O . ILE A 1 265 ? 4.182 5.386 6.079 1.00 94.06 265 ILE A O 1
ATOM 2050 N N . VAL A 1 266 ? 4.884 3.700 4.749 1.00 87.56 266 VAL A N 1
ATOM 2051 C CA . VAL A 1 266 ? 5.595 4.537 3.773 1.00 87.56 266 VAL A CA 1
ATOM 2052 C C . VAL A 1 266 ? 4.675 4.808 2.581 1.00 87.56 266 VAL A C 1
ATOM 2054 O O . VAL A 1 266 ? 4.112 3.876 2.000 1.00 87.56 266 VAL A O 1
ATOM 2057 N N . GLY A 1 267 ? 4.523 6.083 2.219 1.00 85.94 267 GLY A N 1
ATOM 2058 C CA . GLY A 1 267 ? 3.607 6.539 1.172 1.00 85.94 267 GLY A CA 1
ATOM 2059 C C . GLY A 1 267 ? 2.130 6.527 1.592 1.00 85.94 267 GLY A C 1
ATOM 2060 O O . GLY A 1 267 ? 1.792 6.770 2.754 1.00 85.94 267 GLY A O 1
ATOM 2061 N N . LEU A 1 268 ? 1.243 6.272 0.623 1.00 89.88 268 LEU A N 1
ATOM 2062 C CA . LEU A 1 268 ? -0.211 6.253 0.817 1.00 89.88 268 LEU A CA 1
ATOM 2063 C C . LEU A 1 268 ? -0.731 4.866 1.223 1.00 89.88 268 LEU A C 1
ATOM 2065 O O . LEU A 1 268 ? -0.249 3.841 0.740 1.00 89.88 268 LEU A O 1
ATOM 2069 N N . THR A 1 269 ? -1.790 4.836 2.034 1.00 94.19 269 THR A N 1
ATOM 2070 C CA . THR A 1 269 ? -2.536 3.614 2.377 1.00 94.19 269 THR A CA 1
ATOM 2071 C C . THR A 1 269 ? -4.038 3.786 2.136 1.00 94.19 269 THR A C 1
ATOM 2073 O O . THR A 1 269 ? -4.581 4.849 2.431 1.00 94.19 269 THR A O 1
ATOM 2076 N N . PRO A 1 270 ? -4.753 2.753 1.657 1.00 95.06 270 PRO A N 1
ATOM 2077 C CA . PRO A 1 270 ? -6.213 2.727 1.676 1.00 95.06 270 PRO A CA 1
ATOM 2078 C C . PRO A 1 270 ? -6.748 2.745 3.108 1.00 95.06 270 PRO A C 1
ATOM 2080 O O . PRO A 1 270 ? -6.205 2.053 3.979 1.00 95.06 270 PRO A O 1
ATOM 2083 N N . LEU A 1 271 ? -7.852 3.453 3.343 1.00 95.69 271 LEU A N 1
ATOM 2084 C CA . LEU A 1 271 ? -8.524 3.482 4.643 1.00 95.69 271 LEU A CA 1
ATOM 2085 C C . LEU A 1 271 ? -8.957 2.078 5.077 1.00 95.69 271 LEU A C 1
ATOM 2087 O O . LEU A 1 271 ? -8.817 1.745 6.250 1.00 95.69 271 LEU A O 1
ATOM 2091 N N . LYS A 1 272 ? -9.407 1.217 4.150 1.00 94.81 272 LYS A N 1
ATOM 2092 C CA . LYS A 1 272 ? -9.855 -0.147 4.493 1.00 94.81 272 LYS A CA 1
ATOM 2093 C C . LYS A 1 272 ? -8.761 -0.977 5.179 1.00 94.81 272 LYS A C 1
ATOM 2095 O O . LYS A 1 272 ? -9.074 -1.732 6.090 1.00 94.81 272 LYS A O 1
ATOM 2100 N N . ALA A 1 273 ? -7.482 -0.768 4.855 1.00 95.94 273 ALA A N 1
ATOM 2101 C CA . ALA A 1 273 ? -6.375 -1.451 5.532 1.00 95.94 273 ALA A CA 1
ATOM 2102 C C . ALA A 1 273 ? -6.219 -1.050 7.016 1.00 95.94 273 ALA A C 1
ATOM 2104 O O . ALA A 1 273 ? -5.728 -1.844 7.821 1.00 95.94 273 ALA A O 1
ATOM 2105 N N . LEU A 1 274 ? -6.650 0.166 7.373 1.00 96.44 274 LEU A N 1
ATOM 2106 C CA . LEU A 1 274 ? -6.739 0.655 8.749 1.00 96.44 274 LEU A CA 1
ATOM 2107 C C . LEU A 1 274 ? -8.057 0.213 9.404 1.00 96.44 274 LEU A C 1
ATOM 2109 O O . LEU A 1 274 ? -8.033 -0.288 10.526 1.00 96.44 274 LEU A O 1
ATOM 2113 N N . SER A 1 275 ? -9.189 0.318 8.697 1.00 95.12 275 SER A N 1
ATOM 2114 C CA . SER A 1 275 ? -10.501 -0.146 9.175 1.00 95.12 275 SER A CA 1
ATOM 2115 C C . SER A 1 275 ? -10.491 -1.632 9.533 1.00 95.12 275 SER A C 1
ATOM 2117 O O . SER A 1 275 ? -10.948 -1.977 10.614 1.00 95.12 275 SER A O 1
ATOM 2119 N N . ASP A 1 276 ? -9.873 -2.497 8.720 1.00 95.81 276 ASP A N 1
ATOM 2120 C CA . ASP A 1 276 ? -9.689 -3.929 9.015 1.00 95.81 276 ASP A CA 1
ATOM 2121 C C . ASP A 1 276 ? -8.979 -4.167 10.360 1.00 95.81 276 ASP A C 1
ATOM 2123 O O . ASP A 1 276 ? -9.248 -5.145 11.062 1.00 95.81 276 ASP A O 1
ATOM 2127 N N . ALA A 1 277 ? -8.052 -3.279 10.730 1.00 95.56 277 ALA A N 1
ATOM 2128 C CA . ALA A 1 277 ? -7.343 -3.349 12.000 1.00 95.56 277 ALA A CA 1
ATOM 2129 C C . ALA A 1 277 ? -8.225 -2.885 13.173 1.00 95.56 277 ALA A C 1
ATOM 2131 O O . ALA A 1 277 ? -8.155 -3.484 14.244 1.00 95.56 277 ALA A O 1
ATOM 2132 N N . VAL A 1 278 ? -9.097 -1.889 12.971 1.00 93.50 278 VAL A N 1
ATOM 2133 C CA . VAL A 1 278 ? -10.111 -1.459 13.957 1.00 93.50 278 VAL A CA 1
ATOM 2134 C C . VAL A 1 278 ? -11.174 -2.549 14.157 1.00 93.50 278 VAL A C 1
ATOM 2136 O O . VAL A 1 278 ? -11.457 -2.927 15.295 1.00 93.50 278 VAL A O 1
ATOM 2139 N N . GLU A 1 279 ? -11.705 -3.101 13.062 1.00 92.38 279 GLU A N 1
ATOM 2140 C CA . GLU A 1 279 ? -12.626 -4.248 13.016 1.00 92.38 279 GLU A CA 1
ATOM 2141 C C . GLU A 1 279 ? -12.082 -5.423 13.832 1.00 92.38 279 GLU A C 1
ATOM 2143 O O . GLU A 1 279 ? -12.764 -5.940 14.721 1.00 92.38 279 GLU A O 1
ATOM 2148 N N . HIS A 1 280 ? -10.817 -5.791 13.610 1.00 92.81 280 HIS A N 1
ATOM 2149 C CA . HIS A 1 280 ? -10.170 -6.862 14.360 1.00 92.81 280 HIS A CA 1
ATOM 2150 C C . HIS A 1 280 ? -9.931 -6.517 15.839 1.00 92.81 280 HIS A C 1
ATOM 2152 O O . HIS A 1 280 ? -10.315 -7.290 16.720 1.00 92.81 280 HIS A O 1
ATOM 2158 N N . ALA A 1 281 ? -9.299 -5.374 16.123 1.00 90.00 281 ALA A N 1
ATOM 2159 C CA . ALA A 1 281 ? -8.849 -5.011 17.466 1.00 90.00 281 ALA A CA 1
ATOM 2160 C C . ALA A 1 281 ? -10.000 -4.756 18.444 1.00 90.00 281 ALA A C 1
ATOM 2162 O O . ALA A 1 281 ? -9.907 -5.120 19.618 1.00 90.00 281 ALA A O 1
ATOM 2163 N N . PHE A 1 282 ? -11.079 -4.142 17.953 1.00 84.94 282 PHE A N 1
ATOM 2164 C CA . PHE A 1 282 ? -12.196 -3.675 18.773 1.00 84.94 282 PHE A CA 1
ATOM 2165 C C . PHE A 1 282 ? -13.494 -4.465 18.552 1.00 84.94 282 PHE A C 1
ATOM 2167 O O . PHE A 1 282 ? -14.517 -4.143 19.155 1.00 84.94 282 PHE A O 1
ATOM 2174 N N . ARG A 1 283 ? -13.458 -5.514 17.714 1.00 84.19 283 ARG A N 1
ATOM 2175 C CA . ARG A 1 283 ? -14.609 -6.373 17.371 1.00 84.19 283 ARG A CA 1
ATOM 2176 C C . ARG A 1 283 ? -15.833 -5.573 16.908 1.00 84.19 283 ARG A C 1
ATOM 2178 O O . ARG A 1 283 ? -16.973 -5.910 17.236 1.00 84.19 283 ARG A O 1
ATOM 2185 N N . VAL A 1 284 ? -15.584 -4.494 16.169 1.00 84.25 284 VAL A N 1
ATOM 2186 C CA . VAL A 1 284 ? -16.631 -3.691 15.528 1.00 84.25 284 VAL A CA 1
ATOM 2187 C C . VAL A 1 284 ? -17.125 -4.403 14.258 1.00 84.25 284 VAL A C 1
ATOM 2189 O O . VAL A 1 284 ? -16.380 -5.217 13.705 1.00 84.25 284 VAL A O 1
ATOM 2192 N N . PRO A 1 285 ? -18.373 -4.172 13.801 1.00 83.62 285 PRO A N 1
ATOM 2193 C CA . PRO A 1 285 ? -18.821 -4.674 12.500 1.00 83.62 285 PRO A CA 1
ATOM 2194 C C . PRO A 1 285 ? -17.962 -4.107 11.364 1.00 83.62 285 PRO A C 1
ATOM 2196 O O . PRO A 1 285 ? -17.260 -3.114 11.552 1.00 83.62 285 PRO A O 1
ATOM 2199 N N . GLU A 1 286 ? -18.090 -4.701 10.177 1.00 89.12 286 GLU A N 1
ATOM 2200 C CA . GLU A 1 286 ? -17.518 -4.160 8.942 1.00 89.12 286 GLU A CA 1
ATOM 2201 C C . GLU A 1 286 ? -17.880 -2.677 8.768 1.00 89.12 286 GLU A C 1
ATOM 2203 O O . GLU A 1 286 ? -19.053 -2.301 8.821 1.00 89.12 286 GLU A O 1
ATOM 2208 N N . ILE A 1 287 ? -16.860 -1.839 8.576 1.00 90.88 287 ILE A N 1
ATOM 2209 C CA . ILE A 1 287 ? -17.017 -0.397 8.393 1.00 90.88 287 ILE A CA 1
ATOM 2210 C C . ILE A 1 287 ? -17.139 -0.113 6.895 1.00 90.88 287 ILE A C 1
ATOM 2212 O O . ILE A 1 287 ? -16.175 -0.284 6.144 1.00 90.88 287 ILE A O 1
ATOM 2216 N N . THR A 1 288 ? -18.312 0.349 6.461 1.00 90.88 288 THR A N 1
ATOM 2217 C CA . THR A 1 288 ? -18.582 0.696 5.055 1.00 90.88 288 THR A CA 1
ATOM 2218 C C . THR A 1 288 ? -18.332 2.185 4.763 1.00 90.88 288 THR A C 1
ATOM 2220 O O . THR A 1 288 ? -18.272 3.003 5.686 1.00 90.88 288 THR A O 1
ATOM 2223 N N . ASP A 1 289 ? -18.203 2.570 3.483 1.00 89.38 289 ASP A N 1
ATOM 2224 C CA . ASP A 1 289 ? -17.988 3.979 3.080 1.00 89.38 289 ASP A CA 1
ATOM 2225 C C . ASP A 1 289 ? -19.131 4.889 3.559 1.00 89.38 289 ASP A C 1
ATOM 2227 O O . ASP A 1 289 ? -18.908 6.024 3.984 1.00 89.38 289 ASP A O 1
ATOM 2231 N N . GLU A 1 290 ? -20.359 4.361 3.570 1.00 90.12 290 GLU A N 1
ATOM 2232 C CA . GLU A 1 290 ? -21.563 5.053 4.025 1.00 90.12 290 GLU A CA 1
ATOM 2233 C C . GLU A 1 290 ? -21.538 5.359 5.526 1.00 90.12 290 GLU A C 1
ATOM 2235 O O . GLU A 1 290 ? -22.137 6.350 5.945 1.00 90.12 290 GLU A O 1
ATOM 2240 N N . MET A 1 291 ? -20.830 4.566 6.336 1.00 91.94 291 MET A N 1
ATOM 2241 C CA . MET A 1 291 ? -20.694 4.791 7.781 1.00 91.94 291 MET A CA 1
ATOM 2242 C C . MET A 1 291 ? -19.657 5.870 8.118 1.00 91.94 291 MET A C 1
ATOM 2244 O O . MET A 1 291 ? -19.661 6.386 9.232 1.00 91.94 291 MET A O 1
ATOM 2248 N N . ILE A 1 292 ? -18.782 6.253 7.187 1.00 92.81 292 ILE A N 1
ATOM 2249 C CA . ILE A 1 292 ? -17.680 7.185 7.463 1.00 92.81 292 ILE A CA 1
ATOM 2250 C C . ILE A 1 292 ? -18.139 8.640 7.268 1.00 92.81 292 ILE A C 1
ATOM 2252 O O . ILE A 1 292 ? -18.758 8.992 6.258 1.00 92.81 292 ILE A O 1
ATOM 2256 N N . ASP A 1 293 ? -17.861 9.507 8.242 1.00 92.56 293 ASP A N 1
ATOM 2257 C CA . ASP A 1 293 ? -17.902 10.963 8.065 1.00 92.56 293 ASP A CA 1
ATOM 2258 C C . ASP A 1 293 ? -16.549 11.428 7.509 1.00 92.56 293 ASP A C 1
ATOM 2260 O O . ASP A 1 293 ? -15.584 11.648 8.243 1.00 92.56 293 ASP A O 1
ATOM 2264 N N . TRP A 1 294 ? -16.501 11.525 6.179 1.00 90.81 294 TRP A N 1
ATOM 2265 C CA . TRP A 1 294 ? -15.345 11.964 5.396 1.00 90.81 294 TRP A CA 1
ATOM 2266 C C . TRP A 1 294 ? -15.069 13.466 5.484 1.00 90.81 294 TRP A C 1
ATOM 2268 O O . TRP A 1 294 ? -13.966 13.889 5.154 1.00 90.81 294 TRP A O 1
ATOM 2278 N N . ASP A 1 295 ? -16.050 14.264 5.912 1.00 86.25 295 ASP A N 1
ATOM 2279 C CA . ASP A 1 295 ? -15.874 15.704 6.104 1.00 86.25 295 ASP A CA 1
ATOM 2280 C C . ASP A 1 295 ? -15.131 16.009 7.420 1.00 86.25 295 ASP A C 1
ATOM 2282 O O . ASP A 1 295 ? -14.643 17.125 7.596 1.00 86.25 295 ASP A O 1
ATOM 2286 N N . ASP A 1 296 ? -15.093 15.046 8.354 1.00 84.62 296 ASP A N 1
ATOM 2287 C CA . ASP A 1 296 ? -14.509 15.131 9.705 1.00 84.62 296 ASP A CA 1
ATOM 2288 C C . ASP A 1 296 ? -14.989 16.345 10.536 1.00 84.62 296 ASP A C 1
ATOM 2290 O O . ASP A 1 296 ? -14.341 16.798 11.490 1.00 84.62 296 ASP A O 1
ATOM 2294 N N . LYS A 1 297 ? -16.158 16.886 10.163 1.00 81.44 297 LYS A N 1
ATOM 2295 C CA . LYS A 1 297 ? -16.796 18.053 10.791 1.00 81.44 297 LYS A CA 1
ATOM 2296 C C . LYS A 1 297 ? -17.515 17.673 12.075 1.00 81.44 297 LYS A C 1
ATOM 2298 O O . LYS A 1 297 ? -17.617 18.513 12.971 1.00 81.44 297 LYS A O 1
ATOM 2303 N N . ASN A 1 298 ? -18.015 16.441 12.186 1.00 81.00 298 ASN A N 1
ATOM 2304 C CA . ASN A 1 298 ? -18.593 15.976 13.432 1.00 81.00 298 ASN A CA 1
ATOM 2305 C C . ASN A 1 298 ? -17.482 15.530 14.394 1.00 81.00 298 ASN A C 1
ATOM 2307 O O . ASN A 1 298 ? -16.814 14.525 14.173 1.00 81.00 298 ASN A O 1
ATOM 2311 N N . ASN A 1 299 ? -17.298 16.267 15.490 1.00 87.62 299 ASN A N 1
ATOM 2312 C CA . ASN A 1 299 ? -16.380 15.876 16.562 1.00 87.62 299 ASN A CA 1
ATOM 2313 C C . ASN A 1 299 ? -17.039 14.963 17.616 1.00 87.62 299 ASN A C 1
ATOM 2315 O O . ASN A 1 299 ? -16.410 14.635 18.615 1.00 87.62 299 ASN A O 1
ATOM 2319 N N . SER A 1 300 ? -18.299 14.566 17.427 1.00 91.62 300 SER A N 1
ATOM 2320 C CA . SER A 1 300 ? -18.985 13.623 18.313 1.00 91.62 300 SER A CA 1
ATOM 2321 C C . SER A 1 300 ? -19.066 12.227 17.697 1.00 91.62 300 SER A C 1
ATOM 2323 O O . SER A 1 300 ? -19.115 12.072 16.476 1.00 91.62 300 SER A O 1
ATOM 2325 N N . LEU A 1 301 ? -19.112 11.207 18.554 1.00 93.06 301 LEU A N 1
ATOM 2326 C CA . LEU A 1 301 ? -19.382 9.826 18.159 1.00 93.06 301 LEU A CA 1
ATOM 2327 C C . LEU A 1 301 ? -20.520 9.266 19.009 1.00 93.06 301 LEU A C 1
ATOM 2329 O O . LEU A 1 301 ? -20.472 9.329 20.237 1.00 93.06 301 LEU A O 1
ATOM 2333 N N . GLU A 1 302 ? -21.504 8.652 18.363 1.00 92.88 302 GLU A N 1
ATOM 2334 C CA . GLU A 1 302 ? -22.536 7.865 19.030 1.00 92.88 302 GLU A CA 1
ATOM 2335 C C . GLU A 1 302 ? -22.535 6.441 18.487 1.00 92.88 302 GLU A C 1
ATOM 2337 O O . GLU A 1 302 ? -22.534 6.214 17.274 1.00 92.88 302 GLU A O 1
ATOM 2342 N N . PHE A 1 303 ? -22.521 5.476 19.402 1.00 92.69 303 PHE A N 1
ATOM 2343 C CA . PHE A 1 303 ? -22.591 4.067 19.058 1.00 92.69 303 PHE A CA 1
ATOM 2344 C C . PHE A 1 303 ? -23.361 3.272 20.108 1.00 92.69 303 PHE A C 1
ATOM 2346 O O . PHE A 1 303 ? -23.497 3.662 21.269 1.00 92.69 303 PHE A O 1
ATOM 2353 N N . THR A 1 304 ? -23.890 2.136 19.677 1.00 92.50 304 THR A N 1
ATOM 2354 C CA . THR A 1 304 ? -24.657 1.213 20.517 1.00 92.50 304 THR A CA 1
ATOM 2355 C C . THR A 1 304 ? -23.954 -0.128 20.595 1.00 92.50 304 THR A C 1
ATOM 2357 O O . THR A 1 304 ? -23.366 -0.569 19.608 1.00 92.50 304 THR A O 1
ATOM 2360 N N . ILE A 1 305 ? -24.035 -0.793 21.746 1.00 91.81 305 ILE A N 1
ATOM 2361 C CA . ILE A 1 305 ? -23.605 -2.182 21.916 1.00 91.81 305 ILE A CA 1
ATOM 2362 C C . ILE A 1 305 ? -24.747 -3.048 22.447 1.00 91.81 305 ILE A C 1
ATOM 2364 O O . ILE A 1 305 ? -25.521 -2.647 23.320 1.00 91.81 305 ILE A O 1
ATOM 2368 N N . GLU A 1 306 ? -24.808 -4.269 21.935 1.00 90.50 306 GLU A N 1
ATOM 2369 C CA . GLU A 1 306 ? -25.630 -5.366 22.435 1.00 90.50 306 GLU A CA 1
ATOM 2370 C C . GLU A 1 306 ? -24.687 -6.480 22.908 1.00 90.50 306 GLU A C 1
ATOM 2372 O O . GLU A 1 306 ? -23.654 -6.736 22.282 1.00 90.50 306 GLU A O 1
ATOM 2377 N N . VAL A 1 307 ? -25.027 -7.146 24.012 1.00 90.25 307 VAL A N 1
ATOM 2378 C CA . VAL A 1 307 ? -24.204 -8.201 24.628 1.00 90.25 307 VAL A CA 1
ATOM 2379 C C . VAL A 1 307 ? -24.967 -9.519 24.731 1.00 90.25 307 VAL A C 1
ATOM 2381 O O . VAL A 1 307 ? -26.169 -9.527 25.000 1.00 90.25 307 VAL A O 1
ATOM 2384 N N . ALA A 1 308 ? -24.258 -10.644 24.586 1.00 88.12 308 ALA A N 1
ATOM 2385 C CA . ALA A 1 308 ? -24.851 -11.987 24.578 1.00 88.12 308 ALA A CA 1
ATOM 2386 C C . ALA A 1 308 ? -25.681 -12.296 25.838 1.00 88.12 308 ALA A C 1
ATOM 2388 O O . ALA A 1 308 ? -26.720 -12.954 25.765 1.00 88.12 308 ALA A O 1
ATOM 2389 N N . LYS A 1 309 ? -25.217 -11.829 27.003 1.00 88.88 309 LYS A N 1
ATOM 2390 C CA . LYS A 1 309 ? -25.886 -11.970 28.299 1.00 88.88 309 LYS A CA 1
ATOM 2391 C C . LYS A 1 309 ? -25.891 -10.623 29.018 1.00 88.88 309 LYS A C 1
ATOM 2393 O O . LYS A 1 309 ? -24.949 -10.280 29.723 1.00 88.88 309 LYS A O 1
ATOM 2398 N N . PHE A 1 310 ? -26.961 -9.856 28.835 1.00 90.56 310 PHE A N 1
ATOM 2399 C CA . PHE A 1 310 ? -27.138 -8.587 29.540 1.00 90.56 310 PHE A CA 1
ATOM 2400 C C . PHE A 1 310 ? -27.573 -8.799 31.001 1.00 90.56 310 PHE A C 1
ATOM 2402 O O . PHE A 1 310 ? -28.553 -9.504 31.256 1.00 90.56 310 PHE A O 1
ATOM 2409 N N . SER A 1 311 ? -26.916 -8.108 31.937 1.00 89.88 311 SER A N 1
ATOM 2410 C CA . SER A 1 311 ? -27.391 -7.886 33.309 1.00 89.88 311 SER A CA 1
ATOM 2411 C C . SER A 1 311 ? -27.362 -6.390 33.643 1.00 89.88 311 SER A C 1
ATOM 2413 O O . SER A 1 311 ? -26.545 -5.638 33.110 1.00 89.88 311 SER A O 1
ATOM 2415 N N . SER A 1 312 ? -28.241 -5.941 34.543 1.00 88.31 312 SER A N 1
ATOM 2416 C CA . SER A 1 312 ? -28.257 -4.538 34.990 1.00 88.31 312 SER A CA 1
ATOM 2417 C C . SER A 1 312 ? -26.959 -4.138 35.701 1.00 88.31 312 SER A C 1
ATOM 2419 O O . SER A 1 312 ? -26.539 -2.989 35.614 1.00 88.31 312 SER A O 1
ATOM 2421 N N . GLU A 1 313 ? -26.307 -5.094 36.367 1.00 90.19 313 GLU A N 1
ATOM 2422 C CA . GLU A 1 313 ? -25.002 -4.924 37.017 1.00 90.19 313 GLU A CA 1
ATOM 2423 C C . GLU A 1 313 ? -23.906 -4.615 35.992 1.00 90.19 313 GLU A C 1
ATOM 2425 O O . GLU A 1 313 ? -23.196 -3.629 36.157 1.00 90.19 313 GLU A O 1
ATOM 2430 N N . LEU A 1 314 ? -23.835 -5.379 34.893 1.00 90.06 314 LEU A N 1
ATOM 2431 C CA . LEU A 1 314 ? -22.922 -5.112 33.779 1.00 90.06 314 LEU A CA 1
ATOM 2432 C C . LEU A 1 314 ? -23.190 -3.740 33.147 1.00 90.06 314 LEU A C 1
ATOM 2434 O O . LEU A 1 314 ? -22.261 -2.978 32.898 1.00 90.06 314 LEU A O 1
ATOM 2438 N N . GLY A 1 315 ? -24.462 -3.406 32.907 1.00 89.38 315 GLY A N 1
ATOM 2439 C CA . GLY A 1 315 ? -24.842 -2.102 32.361 1.00 89.38 315 GLY A CA 1
ATOM 2440 C C . GLY A 1 315 ? -24.351 -0.942 33.232 1.00 89.38 315 GLY A C 1
ATOM 2441 O O . GLY A 1 315 ? -23.709 -0.020 32.732 1.00 89.38 315 GLY A O 1
ATOM 2442 N N . ASN A 1 316 ? -24.586 -1.026 34.544 1.00 90.75 316 ASN A N 1
ATOM 2443 C CA . ASN A 1 316 ? -24.108 -0.040 35.512 1.00 90.75 316 ASN A CA 1
ATOM 2444 C C . ASN A 1 316 ? -22.576 -0.012 35.609 1.00 90.75 316 ASN A C 1
ATOM 2446 O O . ASN A 1 316 ? -21.999 1.068 35.706 1.00 90.75 316 ASN A O 1
ATOM 2450 N N . GLN A 1 317 ? -21.911 -1.169 35.548 1.00 91.00 317 GLN A N 1
ATOM 2451 C CA . GLN A 1 317 ? -20.452 -1.252 35.569 1.00 91.00 317 GLN A CA 1
ATOM 2452 C C . GLN A 1 317 ? -19.832 -0.542 34.363 1.00 91.00 317 GLN A C 1
ATOM 2454 O O . GLN A 1 317 ? -18.936 0.273 34.555 1.00 91.00 317 GLN A O 1
ATOM 2459 N N . ILE A 1 318 ? -20.323 -0.778 33.139 1.00 90.69 318 ILE A N 1
ATOM 2460 C CA . ILE A 1 318 ? -19.788 -0.093 31.951 1.00 90.69 318 ILE A CA 1
ATOM 2461 C C . ILE A 1 318 ? -20.053 1.417 32.044 1.00 90.69 318 ILE A C 1
ATOM 2463 O O . ILE A 1 318 ? -19.157 2.209 31.762 1.00 90.69 318 ILE A O 1
ATOM 2467 N N . ILE A 1 319 ? -21.241 1.841 32.499 1.00 92.62 319 ILE A N 1
ATOM 2468 C CA . ILE A 1 319 ? -21.531 3.269 32.728 1.00 92.62 319 ILE A CA 1
ATOM 2469 C C . ILE A 1 319 ? -20.524 3.879 33.716 1.00 92.62 319 ILE A C 1
ATOM 2471 O O . ILE A 1 319 ? -19.969 4.943 33.440 1.00 92.62 319 ILE A O 1
ATOM 2475 N N . ASN A 1 320 ? -20.237 3.195 34.825 1.00 92.44 320 ASN A N 1
ATOM 2476 C CA . ASN A 1 320 ? -19.260 3.641 35.816 1.00 92.44 320 ASN A CA 1
ATOM 2477 C C . ASN A 1 320 ? -17.826 3.648 35.259 1.00 92.44 320 ASN A C 1
ATOM 2479 O O . ASN A 1 320 ? -17.105 4.617 35.474 1.00 92.44 320 ASN A O 1
ATOM 2483 N N . ALA A 1 321 ? -17.409 2.625 34.512 1.00 91.94 321 ALA A N 1
ATOM 2484 C CA . ALA A 1 321 ? -16.071 2.548 33.921 1.00 91.94 321 ALA A CA 1
ATOM 2485 C C . ALA A 1 321 ? -15.825 3.635 32.857 1.00 91.94 321 ALA A C 1
ATOM 2487 O O . ALA A 1 321 ? -14.694 4.090 32.681 1.00 91.94 321 ALA A O 1
ATOM 2488 N N . LEU A 1 322 ? -16.880 4.074 32.160 1.00 92.38 322 LEU A N 1
ATOM 2489 C CA . LEU A 1 322 ? -16.798 5.134 31.153 1.00 92.38 322 LEU A CA 1
ATOM 2490 C C . LEU A 1 322 ? -16.961 6.553 31.731 1.00 92.38 322 LEU A C 1
ATOM 2492 O O . LEU A 1 322 ? -16.467 7.505 31.131 1.00 92.38 322 LEU A O 1
ATOM 2496 N N . SER A 1 323 ? -17.619 6.710 32.883 1.00 90.75 323 SER A N 1
ATOM 2497 C CA . SER A 1 323 ? -17.951 8.010 33.487 1.00 90.75 323 SER A CA 1
ATOM 2498 C C . SER A 1 323 ? -16.727 8.806 33.981 1.00 90.75 323 SER A C 1
ATOM 2500 O O . SER A 1 323 ? -15.845 8.284 34.664 1.00 90.75 323 SER A O 1
ATOM 2502 N N . GLU A 1 324 ? -16.715 10.116 33.715 1.00 89.19 324 GLU A N 1
ATOM 2503 C CA . GLU A 1 324 ? -15.683 11.055 34.189 1.00 89.19 324 GLU A CA 1
ATOM 2504 C C . GLU A 1 324 ? -15.565 11.088 35.727 1.00 89.19 324 GLU A C 1
ATOM 2506 O O . GLU A 1 324 ? -14.456 11.099 36.261 1.00 89.19 324 GLU A O 1
ATOM 2511 N N . ASN A 1 325 ? -16.690 11.000 36.453 1.00 86.31 325 ASN A N 1
ATOM 2512 C CA . ASN A 1 325 ? -16.740 11.050 37.928 1.00 86.31 325 ASN A CA 1
ATOM 2513 C C . ASN A 1 325 ? -15.991 9.896 38.620 1.00 86.31 325 ASN A C 1
ATOM 2515 O O . ASN A 1 325 ? -15.722 9.947 39.818 1.00 86.31 325 ASN A O 1
ATOM 2519 N N . THR A 1 326 ? -15.699 8.840 37.868 1.00 86.12 326 THR A N 1
ATOM 2520 C CA . THR A 1 326 ? -15.125 7.568 38.316 1.00 86.12 326 THR A CA 1
ATOM 2521 C C . THR A 1 326 ? -13.743 7.316 37.701 1.00 86.12 326 THR A C 1
ATOM 2523 O O . THR A 1 326 ? -13.196 6.225 37.837 1.00 86.12 326 THR A O 1
ATOM 2526 N N . GLY A 1 327 ? -13.147 8.330 37.055 1.00 84.25 327 GLY A N 1
ATOM 2527 C CA . GLY A 1 327 ? -11.827 8.237 36.417 1.00 84.25 327 GLY A CA 1
ATOM 2528 C C . GLY A 1 327 ? -11.841 7.645 35.001 1.00 84.25 327 GLY A C 1
ATOM 2529 O O . GLY A 1 327 ? -10.783 7.256 34.499 1.00 84.25 327 GLY A O 1
ATOM 2530 N N . GLY A 1 328 ? -13.021 7.568 34.376 1.00 89.44 328 GLY A N 1
ATOM 2531 C CA . GLY A 1 328 ? -13.222 7.167 32.986 1.00 89.44 328 GLY A CA 1
ATOM 2532 C C . GLY A 1 328 ? -12.843 8.274 31.998 1.00 89.44 328 GLY A C 1
ATOM 2533 O O . GLY A 1 328 ? -11.703 8.740 31.971 1.00 89.44 328 GLY A O 1
ATOM 2534 N N . PHE A 1 329 ? -13.790 8.687 31.155 1.00 92.69 329 PHE A N 1
ATOM 2535 C CA . PHE A 1 329 ? -13.535 9.576 30.021 1.00 92.69 329 PHE A CA 1
ATOM 2536 C C . PHE A 1 329 ? -14.356 10.863 30.126 1.00 92.69 329 PHE A C 1
ATOM 2538 O O . PHE A 1 329 ? -15.566 10.842 30.359 1.00 92.69 329 PHE A O 1
ATOM 2545 N N . LYS A 1 330 ? -13.687 12.000 29.926 1.00 90.62 330 LYS A N 1
ATOM 2546 C CA . LYS A 1 330 ? -14.319 13.319 29.912 1.00 90.62 330 LYS A CA 1
ATOM 2547 C C . LYS A 1 330 ? -15.266 13.457 28.722 1.00 90.62 330 LYS A C 1
ATOM 2549 O O . LYS A 1 330 ? -14.914 13.076 27.613 1.00 90.62 330 LYS A O 1
ATOM 2554 N N . GLY A 1 331 ? -16.455 14.015 28.948 1.00 89.38 331 GLY A N 1
ATOM 2555 C CA . GLY A 1 331 ? -17.446 14.216 27.879 1.00 89.38 331 GLY A CA 1
ATOM 2556 C C . GLY A 1 331 ? -18.055 12.924 27.312 1.00 89.38 331 GLY A C 1
ATOM 2557 O O . GLY A 1 331 ? -18.691 12.965 26.260 1.00 89.38 331 GLY A O 1
ATOM 2558 N N . VAL A 1 332 ? -17.889 11.784 27.993 1.00 93.44 332 VAL A N 1
ATOM 2559 C CA . VAL A 1 332 ? -18.490 10.503 27.600 1.00 93.44 332 VAL A CA 1
ATOM 2560 C C . VAL A 1 332 ? -19.704 10.200 28.468 1.00 93.44 332 VAL A C 1
ATOM 2562 O O . VAL A 1 332 ? -19.657 10.272 29.696 1.00 93.44 332 VAL A O 1
ATOM 2565 N N . LYS A 1 333 ? -20.815 9.851 27.817 1.00 93.00 333 LYS A N 1
ATOM 2566 C CA . LYS A 1 333 ? -22.096 9.535 28.455 1.00 93.00 333 LYS A CA 1
ATOM 2567 C C . LYS A 1 333 ? -22.569 8.171 27.981 1.00 93.00 333 LYS A C 1
ATOM 2569 O O . LYS A 1 333 ? -22.760 7.964 26.786 1.00 93.00 333 LYS A O 1
ATOM 2574 N N . ALA A 1 334 ? -22.811 7.260 28.915 1.00 93.31 334 ALA A N 1
ATOM 2575 C CA . ALA A 1 334 ? -23.357 5.939 28.632 1.00 93.31 334 ALA A CA 1
ATOM 2576 C C . ALA A 1 334 ? -24.737 5.780 29.287 1.00 93.31 334 ALA A C 1
ATOM 2578 O O . ALA A 1 334 ? -24.970 6.281 30.387 1.00 93.31 334 ALA A O 1
ATOM 2579 N N . ASN A 1 335 ? -25.663 5.099 28.612 1.00 93.25 335 ASN A N 1
ATOM 2580 C CA . ASN A 1 335 ? -26.989 4.774 29.141 1.00 93.25 335 ASN A CA 1
ATOM 2581 C C . ASN A 1 335 ? -27.453 3.401 28.644 1.00 93.25 335 ASN A C 1
ATOM 2583 O O . ASN A 1 335 ? -27.064 2.977 27.559 1.00 93.25 335 ASN A O 1
ATOM 2587 N N . VAL A 1 336 ? -28.291 2.715 29.424 1.00 90.75 336 VAL A N 1
ATOM 2588 C CA . VAL A 1 336 ? -28.927 1.450 29.025 1.00 90.75 336 VAL A CA 1
ATOM 2589 C C . VAL A 1 336 ? -30.394 1.693 28.694 1.00 90.75 336 VAL A C 1
ATOM 2591 O O . VAL A 1 336 ? -31.130 2.250 29.507 1.00 90.75 336 VAL A O 1
ATOM 2594 N N . SER A 1 337 ? -30.846 1.168 27.557 1.00 87.69 337 SER A N 1
ATOM 2595 C CA . SER A 1 337 ? -32.263 1.027 27.222 1.00 87.69 337 SER A CA 1
ATOM 2596 C C . SER A 1 337 ? -32.496 -0.312 26.524 1.00 87.69 337 SER A C 1
ATOM 2598 O O . SER A 1 337 ? -31.739 -0.688 25.637 1.00 87.69 337 SER A O 1
ATOM 2600 N N . ASN A 1 338 ? -33.523 -1.067 26.927 1.00 83.44 338 ASN A N 1
ATOM 2601 C CA . ASN A 1 338 ? -33.908 -2.342 26.297 1.00 83.44 338 ASN A CA 1
ATOM 2602 C C . ASN A 1 338 ? -32.756 -3.360 26.089 1.00 83.44 338 ASN A C 1
ATOM 2604 O O . ASN A 1 338 ? -32.735 -4.068 25.088 1.00 83.44 338 ASN A O 1
ATOM 2608 N N . LYS A 1 339 ? -31.830 -3.472 27.058 1.00 84.06 339 LYS A N 1
ATOM 2609 C CA . LYS A 1 339 ? -30.594 -4.300 27.013 1.00 84.06 339 LYS A CA 1
ATOM 2610 C C . LYS A 1 339 ? -29.517 -3.837 26.017 1.00 84.06 339 LYS A C 1
ATOM 2612 O O . LYS A 1 339 ? -28.466 -4.470 25.937 1.00 84.06 339 LYS A O 1
ATOM 2617 N N . THR A 1 340 ? -29.744 -2.731 25.319 1.00 89.56 340 THR A N 1
ATOM 2618 C CA . THR A 1 340 ? -28.749 -2.031 24.504 1.00 89.56 340 THR A CA 1
ATOM 2619 C C . THR A 1 340 ? -28.084 -0.956 25.360 1.00 89.56 340 THR A C 1
ATOM 2621 O O . THR A 1 340 ? -28.770 -0.200 26.051 1.00 89.56 340 THR A O 1
ATOM 2624 N N . LEU A 1 341 ? -26.756 -0.875 25.328 1.00 92.19 341 LEU A N 1
ATOM 2625 C CA . LEU A 1 341 ? -26.016 0.237 25.921 1.00 92.19 341 LEU A CA 1
ATOM 2626 C C . LEU A 1 341 ? -25.661 1.232 24.809 1.00 92.19 341 LEU A C 1
ATOM 2628 O O . LEU A 1 341 ? -25.004 0.866 23.837 1.00 92.19 341 LEU A O 1
ATOM 2632 N N . THR A 1 342 ? -26.083 2.482 24.961 1.00 94.25 342 THR A N 1
ATOM 2633 C CA . THR A 1 342 ? -25.756 3.589 24.056 1.00 94.25 342 THR A CA 1
ATOM 2634 C C . THR A 1 342 ? -24.659 4.436 24.682 1.00 94.25 342 THR A C 1
ATOM 2636 O O . THR A 1 342 ? -24.818 4.918 25.806 1.00 94.25 342 THR A O 1
ATOM 2639 N N . ILE A 1 343 ? -23.564 4.639 23.952 1.00 94.44 343 ILE A N 1
ATOM 2640 C CA . ILE A 1 343 ? -22.412 5.445 24.359 1.00 94.44 343 ILE A CA 1
ATOM 2641 C C . ILE A 1 343 ? -22.319 6.651 23.421 1.00 94.44 343 ILE A C 1
ATOM 2643 O O . ILE A 1 343 ? -22.289 6.499 22.200 1.00 94.44 343 ILE A O 1
ATOM 2647 N N . LYS A 1 344 ? -22.274 7.849 24.006 1.00 94.50 344 LYS A N 1
ATOM 2648 C CA . LYS A 1 344 ? -22.076 9.127 23.315 1.00 94.50 344 LYS A CA 1
ATOM 2649 C C . LYS A 1 344 ? -20.769 9.752 23.784 1.00 94.50 344 LYS A C 1
ATOM 2651 O O . LYS A 1 344 ? -20.517 9.811 24.988 1.00 94.50 344 LYS A O 1
ATOM 2656 N N . VAL A 1 345 ? -19.968 10.223 22.842 1.00 94.38 345 VAL A N 1
ATOM 2657 C CA . VAL A 1 345 ? -18.706 10.935 23.054 1.00 94.38 345 VAL A CA 1
ATOM 2658 C C . VAL A 1 345 ? -18.894 12.339 22.496 1.00 94.38 345 VAL A C 1
ATOM 2660 O O . VAL A 1 345 ? -19.082 12.485 21.290 1.00 94.38 345 VAL A O 1
ATOM 2663 N N . ASP A 1 346 ? -18.885 13.358 23.356 1.00 91.81 346 ASP A N 1
ATOM 2664 C CA . ASP A 1 346 ? -19.113 14.750 22.938 1.00 91.81 346 ASP A CA 1
ATOM 2665 C C . ASP A 1 346 ? -17.908 15.338 22.163 1.00 91.8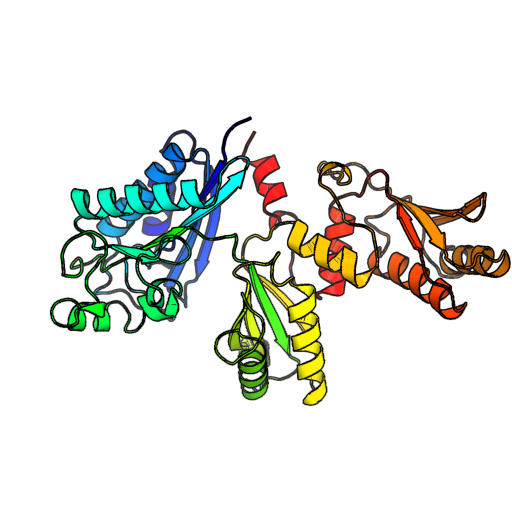1 346 ASP A C 1
ATOM 2667 O O . ASP A 1 346 ? -18.085 16.223 21.327 1.00 91.81 346 ASP A O 1
ATOM 2671 N N . ASP A 1 347 ? -16.691 14.856 22.451 1.00 91.44 347 ASP A N 1
ATOM 2672 C CA . ASP A 1 347 ? -15.423 15.287 21.841 1.00 91.44 347 ASP A CA 1
ATOM 2673 C C . ASP A 1 347 ? -14.502 14.077 21.604 1.00 91.44 347 ASP A C 1
ATOM 2675 O O . ASP A 1 347 ? -13.776 13.617 22.491 1.00 91.44 347 ASP A O 1
ATOM 2679 N N . ALA A 1 348 ? -14.564 13.532 20.392 1.00 90.69 348 ALA A N 1
ATOM 2680 C CA . ALA A 1 348 ? -13.814 12.360 19.960 1.00 90.69 348 ALA A CA 1
ATOM 2681 C C . ALA A 1 348 ? -12.331 12.664 19.669 1.00 90.69 348 ALA A C 1
ATOM 2683 O O . ALA A 1 348 ? -11.506 11.757 19.777 1.00 90.69 348 ALA A O 1
ATOM 2684 N N . LYS A 1 349 ? -11.970 13.926 19.383 1.00 89.12 349 LYS A N 1
ATOM 2685 C CA . LYS A 1 349 ? -10.572 14.357 19.183 1.00 89.12 349 LYS A CA 1
ATOM 2686 C C . LYS A 1 349 ? -9.778 14.431 20.487 1.00 89.12 349 LYS A C 1
ATOM 2688 O O . LYS A 1 349 ? -8.592 14.110 20.472 1.00 89.12 349 LYS A O 1
ATOM 2693 N N . SER A 1 350 ? -10.394 14.817 21.611 1.00 88.06 350 SER A N 1
ATOM 2694 C CA . SER A 1 350 ? -9.718 14.782 22.924 1.00 88.06 350 SER A CA 1
ATOM 2695 C C . SER A 1 350 ? -9.898 13.466 23.693 1.00 88.06 350 SER A C 1
ATOM 2697 O O . SER A 1 350 ? -9.123 13.176 24.609 1.00 88.06 350 SER A O 1
ATOM 2699 N N . THR A 1 351 ? -10.867 12.629 23.308 1.00 89.94 351 THR A N 1
ATOM 2700 C CA . THR A 1 351 ? -11.087 11.312 23.922 1.00 89.94 351 THR A CA 1
ATOM 2701 C C . THR A 1 351 ? -10.147 10.253 23.325 1.00 89.94 351 THR A C 1
ATOM 2703 O O . THR A 1 351 ? -10.146 10.049 22.113 1.00 89.94 351 THR A O 1
ATOM 2706 N N . PRO A 1 352 ? -9.382 9.486 24.131 1.00 89.56 352 PRO A N 1
ATOM 2707 C CA . PRO A 1 352 ? -8.577 8.371 23.628 1.00 89.56 352 PRO A CA 1
ATOM 2708 C C . PRO A 1 352 ? -9.475 7.189 23.219 1.00 89.56 352 PRO A C 1
ATOM 2710 O O . PRO A 1 352 ? -9.683 6.241 23.980 1.00 89.56 352 PRO A O 1
ATOM 2713 N N . MET A 1 353 ? -10.013 7.250 21.998 1.00 90.00 353 MET A N 1
ATOM 2714 C CA . MET A 1 353 ? -11.042 6.336 21.483 1.00 90.00 353 MET A CA 1
ATOM 2715 C C . MET A 1 353 ? -10.653 4.855 21.547 1.00 90.00 353 MET A C 1
ATOM 2717 O O . MET A 1 353 ? -11.468 4.020 21.931 1.00 90.00 353 MET A O 1
ATOM 2721 N N . HIS A 1 354 ? -9.387 4.527 21.274 1.00 87.88 354 HIS A N 1
ATOM 2722 C CA . HIS A 1 354 ? -8.850 3.173 21.440 1.00 87.88 354 HIS A CA 1
ATOM 2723 C C . HIS A 1 354 ? -9.036 2.645 22.875 1.00 87.88 354 HIS A C 1
ATOM 2725 O O . HIS A 1 354 ? -9.441 1.502 23.074 1.00 87.88 354 HIS A O 1
ATOM 2731 N N . ARG A 1 355 ? -8.787 3.481 23.892 1.00 89.62 355 ARG A N 1
ATOM 2732 C CA . ARG A 1 355 ? -8.931 3.111 25.304 1.00 89.62 355 ARG A CA 1
ATOM 2733 C C . ARG A 1 355 ? -10.408 2.985 25.671 1.00 89.62 355 ARG A C 1
ATOM 2735 O O . ARG A 1 355 ? -10.752 2.072 26.407 1.00 89.62 355 ARG A O 1
ATOM 2742 N N . LEU A 1 356 ? -11.275 3.838 25.124 1.00 90.94 356 LEU A N 1
ATOM 2743 C CA . LEU A 1 356 ? -12.727 3.763 25.320 1.00 90.94 356 LEU A CA 1
ATOM 2744 C C . LEU A 1 356 ? -13.303 2.440 24.794 1.00 90.94 356 LEU A C 1
ATOM 2746 O O . LEU A 1 356 ? -14.025 1.748 25.520 1.00 90.94 356 LEU A O 1
ATOM 2750 N N . PHE A 1 357 ? -12.936 2.043 23.573 1.00 89.62 357 PHE A N 1
ATOM 2751 C CA . PHE A 1 357 ? -13.334 0.751 23.014 1.00 89.62 357 PHE A CA 1
ATOM 2752 C C . PHE A 1 357 ? -12.750 -0.423 23.819 1.00 89.62 357 PHE A C 1
ATOM 2754 O O . PHE A 1 357 ? -13.495 -1.339 24.171 1.00 89.62 357 PHE A O 1
ATOM 2761 N N . TYR A 1 358 ? -11.463 -0.380 24.197 1.00 89.06 358 TYR A N 1
ATOM 2762 C CA . TYR A 1 358 ? -10.851 -1.427 25.030 1.00 89.06 358 TYR A CA 1
ATOM 2763 C C . TYR A 1 358 ? -11.484 -1.556 26.417 1.00 89.06 358 TYR A C 1
ATOM 2765 O O . TYR A 1 358 ? -11.740 -2.678 26.843 1.00 89.06 358 TYR A O 1
ATOM 2773 N N . THR A 1 359 ? -11.777 -0.453 27.113 1.00 90.81 359 THR A N 1
ATOM 2774 C CA . THR A 1 359 ? -12.497 -0.486 28.396 1.00 90.81 359 THR A CA 1
ATOM 2775 C C . THR A 1 359 ? -13.867 -1.132 28.211 1.00 90.81 359 THR A C 1
ATOM 2777 O O . THR A 1 359 ? -14.201 -2.064 28.932 1.00 90.81 359 THR A O 1
ATOM 2780 N N . THR A 1 360 ? -14.621 -0.721 27.188 1.00 88.50 360 THR A N 1
ATOM 2781 C CA . THR A 1 360 ? -15.946 -1.288 26.889 1.00 88.50 360 THR A CA 1
ATOM 2782 C C . THR A 1 360 ? -15.887 -2.807 26.669 1.00 88.50 360 THR A C 1
ATOM 2784 O O . THR A 1 360 ? -16.692 -3.543 27.236 1.00 88.50 360 THR A O 1
ATOM 2787 N N . LEU A 1 361 ? -14.910 -3.296 25.898 1.00 88.94 361 LEU A N 1
ATOM 2788 C CA . LEU A 1 361 ? -14.689 -4.731 25.677 1.00 88.94 361 LEU A CA 1
ATOM 2789 C C . LEU A 1 361 ? -14.278 -5.450 26.968 1.00 88.94 361 LEU A C 1
ATOM 2791 O O . LEU A 1 361 ? -14.905 -6.443 27.335 1.00 88.94 361 LEU A O 1
ATOM 2795 N N . SER A 1 362 ? -13.277 -4.921 27.674 1.00 89.94 362 SER A N 1
ATOM 2796 C CA . SER A 1 362 ? -12.716 -5.505 28.897 1.00 89.94 362 SER A CA 1
ATOM 2797 C C . SER A 1 362 ? -13.770 -5.688 29.989 1.00 89.94 362 SER A C 1
ATOM 2799 O O . SER A 1 362 ? -13.820 -6.748 30.608 1.00 89.94 362 SER A O 1
ATOM 2801 N N . GLU A 1 363 ? -14.653 -4.706 30.203 1.00 90.88 363 GLU A N 1
ATOM 2802 C CA . GLU A 1 363 ? -15.749 -4.837 31.172 1.00 90.88 363 GLU A CA 1
ATOM 2803 C C . GLU A 1 363 ? -16.754 -5.928 30.754 1.00 90.88 363 GLU A C 1
ATOM 2805 O O . GLU A 1 363 ? -17.215 -6.697 31.599 1.00 90.88 363 GLU A O 1
ATOM 2810 N N . THR A 1 364 ? -17.065 -6.072 29.456 1.00 88.12 364 THR A N 1
ATOM 2811 C CA . THR A 1 364 ? -17.949 -7.165 28.998 1.00 88.12 364 THR A CA 1
ATOM 2812 C C . THR A 1 364 ? -17.327 -8.548 29.193 1.00 88.12 364 THR A C 1
ATOM 2814 O O . THR A 1 364 ? -18.007 -9.457 29.675 1.00 88.12 364 THR A O 1
ATOM 2817 N N . GLU A 1 365 ? -16.033 -8.698 28.895 1.00 88.81 365 GLU A N 1
ATOM 2818 C CA . GLU A 1 365 ? -15.309 -9.961 29.069 1.00 88.81 365 GLU A CA 1
ATOM 2819 C C . GLU A 1 365 ? -15.113 -10.314 30.548 1.00 88.81 365 GLU A C 1
ATOM 2821 O O . GLU A 1 365 ? -15.252 -11.482 30.916 1.00 88.81 365 GLU A O 1
ATOM 2826 N N . HIS A 1 366 ? -14.888 -9.319 31.415 1.00 90.25 366 HIS A N 1
ATOM 2827 C CA . HIS A 1 366 ? -14.809 -9.504 32.868 1.00 90.25 366 HIS A CA 1
ATOM 2828 C C . HIS A 1 366 ? -16.096 -10.116 33.451 1.00 90.25 366 HIS A C 1
ATOM 2830 O O . HIS A 1 366 ? -16.037 -10.963 34.340 1.00 90.25 366 HIS A O 1
ATOM 2836 N N . PHE A 1 367 ? -17.259 -9.758 32.898 1.00 90.25 367 PHE A N 1
ATOM 2837 C CA . PHE A 1 367 ? -18.563 -10.322 33.270 1.00 90.25 367 PHE A CA 1
ATOM 2838 C C . PHE A 1 367 ? -18.895 -11.650 32.559 1.00 90.25 367 PHE A C 1
ATOM 2840 O O . PHE A 1 367 ? -20.015 -12.154 32.672 1.00 90.25 367 PHE A O 1
ATOM 2847 N N . GLY A 1 368 ? -17.952 -12.244 31.819 1.00 88.94 368 GLY A N 1
ATOM 2848 C CA . GLY A 1 368 ? -18.150 -13.528 31.140 1.00 88.94 368 GLY A CA 1
ATOM 2849 C C . GLY A 1 368 ? -19.172 -13.478 29.996 1.00 88.94 368 GLY A C 1
ATOM 2850 O O . GLY A 1 368 ? -19.797 -14.494 29.675 1.00 88.94 368 GLY A O 1
ATOM 2851 N N . THR A 1 369 ? -19.362 -12.304 29.389 1.00 89.19 369 THR A N 1
ATOM 2852 C CA . THR A 1 369 ? -20.159 -12.114 28.171 1.00 89.19 369 THR A CA 1
ATOM 2853 C C . THR A 1 369 ? -19.292 -11.524 27.058 1.00 89.19 369 THR A C 1
ATOM 2855 O O . THR A 1 369 ? -18.152 -11.125 27.264 1.00 89.19 369 THR A O 1
ATOM 2858 N N . THR A 1 370 ? -19.835 -11.472 25.849 1.00 87.75 370 THR A N 1
ATOM 2859 C CA . THR A 1 370 ? -19.230 -10.787 24.708 1.00 87.75 370 THR A CA 1
ATOM 2860 C C . THR A 1 370 ? -20.204 -9.764 24.141 1.00 87.75 370 THR A C 1
ATOM 2862 O O . THR A 1 370 ? -21.425 -9.910 24.280 1.00 87.75 370 THR A O 1
ATOM 2865 N N . ILE A 1 371 ? -19.665 -8.734 23.488 1.00 87.06 371 ILE A N 1
ATOM 2866 C CA . ILE A 1 371 ? -20.429 -7.880 22.575 1.00 87.06 371 ILE A CA 1
ATOM 2867 C C . ILE A 1 371 ? -20.841 -8.746 21.377 1.00 87.06 371 ILE A C 1
ATOM 2869 O O . ILE A 1 371 ? -19.992 -9.353 20.727 1.00 87.06 371 ILE A O 1
ATOM 2873 N N . THR A 1 372 ? -22.143 -8.837 21.113 1.00 86.81 372 THR A N 1
ATOM 2874 C CA . THR A 1 372 ? -22.709 -9.561 19.961 1.00 86.81 372 THR A CA 1
ATOM 2875 C C . THR A 1 372 ? -22.925 -8.660 18.760 1.00 86.81 372 THR A C 1
ATOM 2877 O O . THR A 1 372 ? -22.982 -9.145 17.634 1.00 86.81 372 THR A O 1
ATOM 2880 N N . LYS A 1 373 ? -23.070 -7.355 18.999 1.00 86.56 373 LYS A N 1
ATOM 2881 C CA . LYS A 1 373 ? -23.255 -6.342 17.966 1.00 86.56 373 LYS A CA 1
ATOM 2882 C C . LYS A 1 373 ? -22.808 -4.990 18.506 1.00 86.56 373 LYS A C 1
ATOM 2884 O O . LYS A 1 373 ? -23.174 -4.622 19.619 1.00 86.56 373 LYS A O 1
ATOM 2889 N N . MET A 1 374 ? -22.047 -4.258 17.705 1.00 89.38 374 MET A N 1
ATOM 2890 C CA . MET A 1 374 ? -21.819 -2.827 17.873 1.00 89.38 374 MET A CA 1
ATOM 2891 C C . MET A 1 374 ? -22.405 -2.130 16.643 1.00 89.38 374 MET A C 1
ATOM 2893 O O . MET A 1 374 ? -22.325 -2.690 15.554 1.00 89.38 374 MET A O 1
ATOM 2897 N N . SER A 1 375 ? -23.027 -0.962 16.794 1.00 88.94 375 SER A N 1
ATOM 2898 C CA . SER A 1 375 ? -23.618 -0.221 15.666 1.00 88.94 375 SER A CA 1
ATOM 2899 C C . SER A 1 375 ? -23.273 1.259 15.757 1.00 88.94 375 SER A C 1
ATOM 2901 O O . SER A 1 375 ? -23.423 1.853 16.825 1.00 88.94 375 SER A O 1
ATOM 2903 N N . PHE A 1 376 ? -22.878 1.842 14.628 1.00 89.94 376 PHE A N 1
ATOM 2904 C CA . PHE A 1 376 ? -22.555 3.259 14.462 1.00 89.94 376 PHE A CA 1
ATOM 2905 C C . PHE A 1 376 ? -23.492 3.868 13.415 1.00 89.94 376 PHE A C 1
ATOM 2907 O O . PHE A 1 376 ? -23.823 3.195 12.441 1.00 89.94 376 PHE A O 1
ATOM 2914 N N . GLU A 1 377 ? -23.893 5.126 13.593 1.00 84.12 377 GLU A N 1
ATOM 2915 C CA . GLU A 1 377 ? -24.623 5.881 12.560 1.00 84.12 377 GLU A CA 1
ATOM 2916 C C . GLU A 1 377 ? -23.643 6.564 11.596 1.00 84.12 377 GLU A C 1
ATOM 2918 O O . GLU A 1 377 ? -23.672 6.331 10.388 1.00 84.12 377 GLU A O 1
ATOM 2923 N N . LYS A 1 378 ? -22.721 7.355 12.154 1.00 90.50 378 LYS A N 1
ATOM 2924 C CA . LYS A 1 378 ? -21.566 7.928 11.462 1.00 90.50 378 LYS A CA 1
ATOM 2925 C C . LYS A 1 378 ? -20.327 7.843 12.344 1.00 90.50 378 LYS A C 1
ATOM 2927 O O . LYS A 1 378 ? -20.411 8.056 13.552 1.00 90.50 378 LYS A O 1
ATOM 2932 N N . ILE A 1 379 ? -19.184 7.559 11.729 1.00 92.62 379 ILE A N 1
ATOM 2933 C CA . ILE A 1 379 ? -17.874 7.491 12.374 1.00 92.62 379 ILE A CA 1
ATOM 2934 C C . ILE A 1 379 ? -16.976 8.564 11.746 1.00 92.62 379 ILE A C 1
ATOM 2936 O O . ILE A 1 379 ? -16.648 8.438 10.564 1.00 92.62 379 ILE A O 1
ATOM 2940 N N . PRO A 1 380 ? -16.558 9.602 12.492 1.00 93.69 380 PRO A N 1
ATOM 2941 C CA . PRO A 1 380 ? -15.555 10.552 12.020 1.00 93.69 380 PRO A CA 1
ATOM 2942 C C . PRO A 1 380 ? -14.265 9.828 11.643 1.00 93.69 380 PRO A C 1
ATOM 2944 O O . PRO A 1 380 ? -13.778 8.983 12.402 1.00 93.69 380 PRO A O 1
ATOM 2947 N N . ILE A 1 381 ? -13.704 10.137 10.474 1.00 93.94 381 ILE A N 1
ATOM 2948 C CA . ILE A 1 381 ? -12.525 9.433 9.956 1.00 93.94 381 ILE A CA 1
ATOM 2949 C C . ILE A 1 381 ? -11.340 9.484 10.936 1.00 93.94 381 ILE A C 1
ATOM 2951 O O . ILE A 1 381 ? -10.661 8.468 11.112 1.00 93.94 381 ILE A O 1
ATOM 2955 N N . HIS A 1 382 ? -11.141 10.587 11.672 1.00 92.50 382 HIS A N 1
ATOM 2956 C CA . HIS A 1 382 ? -10.069 10.673 12.674 1.00 92.50 382 HIS A CA 1
ATOM 2957 C C . HIS A 1 382 ? -10.180 9.611 13.788 1.00 92.50 382 HIS A C 1
ATOM 2959 O O . HIS A 1 382 ? -9.153 9.196 14.329 1.00 92.50 382 HIS A O 1
ATOM 2965 N N . VAL A 1 383 ? -11.389 9.133 14.121 1.00 92.81 383 VAL A N 1
ATOM 2966 C CA . VAL A 1 383 ? -11.601 8.073 15.127 1.00 92.81 383 VAL A CA 1
ATOM 2967 C C . VAL A 1 383 ? -11.022 6.752 14.636 1.00 92.81 383 VAL A C 1
ATOM 2969 O O . VAL A 1 383 ? -10.289 6.094 15.376 1.00 92.81 383 VAL A O 1
ATOM 2972 N N . LEU A 1 384 ? -11.315 6.383 13.386 1.00 92.94 384 LEU A N 1
ATOM 2973 C CA . LEU A 1 384 ? -10.815 5.153 12.767 1.00 92.94 384 LEU A CA 1
ATOM 2974 C C . LEU A 1 384 ? -9.294 5.175 12.658 1.00 92.94 384 LEU A C 1
ATOM 2976 O O . LEU A 1 384 ? -8.628 4.219 13.051 1.00 92.94 384 LEU A O 1
ATOM 2980 N N . VAL A 1 385 ? -8.749 6.298 12.190 1.00 93.94 385 VAL A N 1
ATOM 2981 C CA . VAL A 1 385 ? -7.306 6.494 12.027 1.00 93.94 385 VAL A CA 1
ATOM 2982 C C . VAL A 1 385 ? -6.602 6.412 13.376 1.00 93.94 385 VAL A C 1
ATOM 2984 O O . VAL A 1 385 ? -5.699 5.600 13.534 1.00 93.94 385 VAL A O 1
ATOM 2987 N N . THR A 1 386 ? -7.059 7.159 14.384 1.00 92.31 386 THR A N 1
ATOM 2988 C CA . THR A 1 386 ? -6.454 7.150 15.728 1.00 92.31 386 THR A CA 1
ATOM 2989 C C . THR A 1 386 ? -6.525 5.765 16.380 1.00 92.31 386 THR A C 1
ATOM 2991 O O . THR A 1 386 ? -5.580 5.341 17.049 1.00 92.31 386 THR A O 1
ATOM 2994 N N . ALA A 1 387 ? -7.625 5.032 16.180 1.00 92.94 387 ALA A N 1
ATOM 2995 C CA . ALA A 1 387 ? -7.788 3.675 16.693 1.00 92.94 387 ALA A CA 1
ATOM 2996 C C . ALA A 1 387 ? -6.848 2.669 15.997 1.00 92.94 387 ALA A C 1
ATOM 2998 O O . ALA A 1 387 ? -6.197 1.874 16.679 1.00 92.94 387 ALA A O 1
ATOM 2999 N N . ALA A 1 388 ? -6.725 2.736 14.666 1.00 95.19 388 ALA A N 1
ATOM 3000 C CA . ALA A 1 388 ? -5.825 1.886 13.886 1.00 95.19 388 ALA A CA 1
ATOM 3001 C C . ALA A 1 388 ? -4.346 2.186 14.173 1.00 95.19 388 ALA A C 1
ATOM 3003 O O . ALA A 1 388 ? -3.570 1.263 14.417 1.00 95.19 388 ALA A O 1
ATOM 3004 N N . VAL A 1 389 ? -3.973 3.470 14.202 1.00 95.19 389 VAL A N 1
ATOM 3005 C CA . VAL A 1 389 ? -2.622 3.962 14.517 1.00 95.19 389 VAL A CA 1
ATOM 3006 C C . VAL A 1 389 ? -2.186 3.496 15.903 1.00 95.19 389 VAL A C 1
ATOM 3008 O O . VAL A 1 389 ? -1.084 2.969 16.039 1.00 95.19 389 VAL A O 1
ATOM 3011 N N . PHE A 1 390 ? -3.055 3.595 16.917 1.00 94.44 390 PHE A N 1
ATOM 3012 C CA . PHE A 1 390 ? -2.764 3.061 18.250 1.00 94.44 390 PHE A CA 1
ATOM 3013 C C . PHE A 1 390 ? -2.532 1.545 18.225 1.00 94.44 390 PHE A C 1
ATOM 3015 O O . PHE A 1 390 ? -1.539 1.055 18.762 1.00 94.44 390 PHE A O 1
ATOM 3022 N N . TYR A 1 391 ? -3.446 0.796 17.604 1.00 95.81 391 TYR A N 1
ATOM 3023 C CA . TYR A 1 391 ? -3.419 -0.663 17.638 1.00 95.81 391 TYR A CA 1
ATOM 3024 C C . TYR A 1 391 ? -2.221 -1.255 16.873 1.00 95.81 391 TYR A C 1
ATOM 3026 O O . TYR A 1 391 ? -1.510 -2.110 17.405 1.00 95.81 391 TYR A O 1
ATOM 3034 N N . LEU A 1 392 ? -1.946 -0.747 15.668 1.00 96.94 392 LEU A N 1
ATOM 3035 C CA . LEU A 1 392 ? -0.787 -1.121 14.849 1.00 96.94 392 LEU A CA 1
ATOM 3036 C C . LEU A 1 392 ? 0.514 -0.423 15.297 1.00 96.94 392 LEU A C 1
ATOM 3038 O O . LEU A 1 392 ? 1.576 -0.718 14.755 1.00 96.94 392 LEU A O 1
ATOM 3042 N N . ARG A 1 393 ? 0.459 0.484 16.284 1.00 97.00 393 ARG A N 1
ATOM 3043 C CA . ARG A 1 393 ? 1.581 1.305 16.786 1.00 97.00 393 ARG A CA 1
ATOM 3044 C C . ARG A 1 393 ? 2.284 2.132 15.700 1.00 97.00 393 ARG A C 1
ATOM 3046 O O . ARG A 1 393 ? 3.509 2.224 15.709 1.00 97.00 393 ARG A O 1
ATOM 3053 N N . ILE A 1 394 ? 1.531 2.689 14.752 1.00 96.81 394 ILE A N 1
ATOM 3054 C CA . ILE A 1 394 ? 2.107 3.416 13.610 1.00 96.81 394 ILE A CA 1
ATOM 3055 C C . ILE A 1 394 ? 2.698 4.745 14.094 1.00 96.81 394 ILE A C 1
ATOM 3057 O O . ILE A 1 394 ? 2.022 5.554 14.727 1.00 96.81 394 ILE A O 1
ATOM 3061 N N . GLU A 1 395 ? 3.971 4.970 13.803 1.00 94.38 395 GLU A N 1
ATOM 3062 C CA . GLU A 1 395 ? 4.689 6.206 14.088 1.00 94.38 395 GLU A CA 1
ATOM 3063 C C . GLU A 1 395 ? 4.458 7.224 12.958 1.00 94.38 395 GLU A C 1
ATOM 3065 O O . GLU A 1 395 ? 4.389 6.853 11.789 1.00 94.38 395 GLU A O 1
ATOM 3070 N N . ASN A 1 396 ? 4.372 8.515 13.303 1.00 88.81 396 ASN A N 1
ATOM 3071 C CA . ASN A 1 396 ? 4.323 9.650 12.364 1.00 88.81 396 ASN A CA 1
ATOM 3072 C C . ASN A 1 396 ? 3.213 9.612 11.289 1.00 88.81 396 ASN A C 1
ATOM 3074 O O . ASN A 1 396 ? 3.330 10.301 10.279 1.00 88.81 396 ASN A O 1
ATOM 3078 N N . PHE A 1 397 ? 2.140 8.844 11.502 1.00 92.75 397 PHE A N 1
ATOM 3079 C CA . PHE A 1 397 ? 1.058 8.714 10.527 1.00 92.75 397 PHE A CA 1
ATOM 3080 C C . PHE A 1 397 ? 0.140 9.942 10.503 1.00 92.75 397 PHE A C 1
ATOM 3082 O O . PHE A 1 397 ? -0.405 10.324 11.541 1.00 92.75 397 PHE A O 1
ATOM 3089 N N . ASP A 1 398 ? -0.084 10.508 9.317 1.00 88.81 398 ASP A N 1
ATOM 3090 C CA . ASP A 1 398 ? -1.024 11.613 9.095 1.00 88.81 398 ASP A CA 1
ATOM 3091 C C . ASP A 1 398 ? -2.266 11.179 8.296 1.00 88.81 398 ASP A C 1
ATOM 3093 O O . ASP A 1 398 ? -2.213 10.285 7.450 1.00 88.81 398 ASP A O 1
ATOM 3097 N N . ILE A 1 399 ? -3.397 11.854 8.520 1.00 90.38 399 ILE A N 1
ATOM 3098 C CA . ILE A 1 399 ? -4.651 11.584 7.802 1.00 90.38 399 ILE A CA 1
ATOM 3099 C C . ILE A 1 399 ? -4.521 11.818 6.285 1.00 90.38 399 ILE A C 1
ATOM 3101 O O . ILE A 1 399 ? -5.163 11.124 5.497 1.00 90.38 399 ILE A O 1
ATOM 3105 N N . GLY A 1 400 ? -3.631 12.719 5.859 1.00 89.06 400 GLY A N 1
ATOM 3106 C CA . GLY A 1 400 ? -3.286 12.954 4.461 1.00 89.06 400 GLY A CA 1
ATOM 3107 C C . GLY A 1 400 ? -2.537 11.798 3.790 1.00 89.06 400 GLY A C 1
ATOM 3108 O O . GLY A 1 400 ? -2.424 11.800 2.568 1.00 89.06 400 GLY A O 1
ATOM 3109 N N . GLN A 1 401 ? -2.060 10.782 4.523 1.00 90.50 401 GLN A N 1
ATOM 3110 C CA . GLN A 1 401 ? -1.548 9.537 3.925 1.00 90.50 401 GLN A CA 1
ATOM 3111 C C . GLN A 1 401 ? -2.664 8.579 3.484 1.00 90.50 401 GLN A C 1
ATOM 3113 O O . GLN A 1 401 ? -2.391 7.561 2.845 1.00 90.50 401 GLN A O 1
ATOM 3118 N N . ILE A 1 402 ? -3.925 8.873 3.803 1.00 94.12 402 ILE A N 1
ATOM 3119 C CA . ILE A 1 402 ? -5.055 8.045 3.387 1.00 94.12 402 ILE A CA 1
ATOM 3120 C C . ILE A 1 402 ? -5.370 8.345 1.927 1.00 94.12 402 ILE A C 1
ATOM 3122 O O . ILE A 1 402 ? -5.678 9.482 1.560 1.00 94.12 402 ILE A O 1
ATOM 3126 N N . LEU A 1 403 ? -5.316 7.308 1.092 1.00 92.00 403 LEU A N 1
ATOM 3127 C CA . LEU A 1 403 ? -5.529 7.428 -0.345 1.00 92.00 403 LEU A CA 1
ATOM 3128 C C . LEU A 1 403 ? -6.865 8.115 -0.640 1.00 92.00 403 LEU A C 1
ATOM 3130 O O . LEU A 1 403 ? -6.897 9.126 -1.333 1.00 92.00 403 LEU A O 1
ATOM 3134 N N . GLU A 1 404 ? -7.957 7.614 -0.066 1.00 92.62 404 GLU A N 1
ATOM 3135 C CA . GLU A 1 404 ? -9.315 8.103 -0.296 1.00 92.62 404 GLU A CA 1
ATOM 3136 C C . GLU A 1 404 ? -9.516 9.563 0.147 1.00 92.62 404 GLU A C 1
ATOM 3138 O O . GLU A 1 404 ? -10.335 10.260 -0.453 1.00 92.62 404 GLU A O 1
ATOM 3143 N N . VAL A 1 405 ? -8.743 10.056 1.125 1.00 91.94 405 VAL A N 1
ATOM 3144 C CA . VAL A 1 405 ? -8.721 11.483 1.496 1.00 91.94 405 VAL A CA 1
ATOM 3145 C C . VAL A 1 405 ? -8.093 12.296 0.365 1.00 91.94 405 VAL A C 1
ATOM 3147 O O . VAL A 1 405 ? -8.764 13.166 -0.190 1.00 91.94 405 VAL A O 1
ATOM 3150 N N . LYS A 1 406 ? -6.880 11.938 -0.094 1.00 89.19 406 LYS A N 1
ATOM 3151 C CA . LYS A 1 406 ? -6.250 12.602 -1.255 1.00 89.19 406 LYS A CA 1
ATOM 3152 C C . LYS A 1 406 ? -7.111 12.523 -2.520 1.00 89.19 406 LYS A C 1
ATOM 3154 O O . LYS A 1 406 ? -7.092 13.456 -3.323 1.00 89.19 406 LYS A O 1
ATOM 3159 N N . LEU A 1 407 ? -7.872 11.441 -2.716 1.00 89.19 407 LEU A N 1
ATOM 3160 C CA . LEU A 1 407 ? -8.822 11.328 -3.828 1.00 89.19 407 LEU A CA 1
ATOM 3161 C C . LEU A 1 407 ? -9.957 12.347 -3.707 1.00 89.19 407 LEU A C 1
ATOM 3163 O O . LEU A 1 407 ? -10.218 13.063 -4.669 1.00 89.19 407 LEU A O 1
ATOM 3167 N N . ARG A 1 408 ? -10.605 12.443 -2.540 1.00 87.94 408 ARG A N 1
ATOM 3168 C CA . ARG A 1 408 ? -11.709 13.389 -2.299 1.00 87.94 408 ARG A CA 1
ATOM 3169 C C . ARG A 1 408 ? -11.250 14.854 -2.367 1.00 87.94 408 ARG A C 1
ATOM 3171 O O . ARG A 1 408 ? -12.025 15.706 -2.789 1.00 87.94 408 ARG A O 1
ATOM 3178 N N . GLU A 1 409 ? -9.993 15.140 -2.025 1.00 86.50 409 GLU A N 1
ATOM 3179 C CA . GLU A 1 409 ? -9.382 16.470 -2.167 1.00 86.50 409 GLU A CA 1
ATOM 3180 C C . GLU A 1 409 ? -9.030 16.833 -3.619 1.00 86.50 409 GLU A C 1
ATOM 3182 O O . GLU A 1 409 ? -9.300 17.952 -4.059 1.00 86.50 409 GLU A O 1
ATOM 3187 N N . LYS A 1 410 ? -8.391 15.914 -4.360 1.00 82.06 410 LYS A N 1
ATOM 3188 C CA . LYS A 1 410 ? -7.749 16.211 -5.657 1.00 82.06 410 LYS A CA 1
ATOM 3189 C C . LYS A 1 410 ? -8.527 15.744 -6.893 1.00 82.06 410 LYS A C 1
ATOM 3191 O O . LYS A 1 410 ? -8.134 16.084 -8.011 1.00 82.06 410 LYS A O 1
ATOM 3196 N N . VAL A 1 411 ? -9.580 14.943 -6.729 1.00 75.94 411 VAL A N 1
ATOM 3197 C CA . VAL A 1 411 ? -10.343 14.321 -7.825 1.00 75.94 411 VAL A CA 1
ATOM 3198 C C . VAL A 1 411 ? -11.843 14.569 -7.618 1.00 75.94 411 VAL A C 1
ATOM 3200 O O . VAL A 1 411 ? -12.561 13.717 -7.094 1.00 75.94 411 VAL A O 1
ATOM 3203 N N . GLN A 1 412 ? -12.295 15.758 -8.031 1.00 59.12 412 GLN A N 1
ATOM 3204 C CA . GLN A 1 412 ? -13.709 16.171 -8.046 1.00 59.12 412 GLN A CA 1
ATOM 3205 C C . GLN A 1 412 ? -14.435 15.703 -9.319 1.00 59.12 412 GLN A C 1
ATOM 3207 O O . GLN A 1 412 ? -13.831 15.800 -10.412 1.00 59.12 412 GLN A O 1
#

Sequence (412 aa):
MSKLVECVPNISDGQNQEVIQAVLDAMTAIPGVTLLDHESDKDHNRSVITIIGKPDAVSNGAFECIKKASELIDLTKHKGEHPRMGATDVCPFIPIKDVTMEECVELAKALAKKVAEELKIPVYLYEEAATRPNRQNLAVVRKGQFEGIRDEIKTNPDRKPDFGPNDVHPTAGIMAIGARMILIAFNVNLDSSDVTYAKTIGKAIRFKDGGFRYTKAMGFALKERNISQVSMNMVNYVGTPLYRTFEFVKNEAMHFGISVIGSEIVGLTPLKALSDAVEHAFRVPEITDEMIDWDDKNNSLEFTIEVAKFSSELGNQIINALSENTGGFKGVKANVSNKTLTIKVDDAKSTPMHRLFYTTLSETEHFGTTITKMSFEKIPIHVLVTAAVFYLRIENFDIGQILEVKLREKVQ

pLDDT: mean 93.46, std 5.09, range [52.47, 98.88]

Foldseek 3Di:
DAWKKKKKWKAQAQDDPVLVVQLVCQLVVQPFKFWLDKDGDHQQRMIITMIMGHLVSNLNSVLSSQVSLLVPFFPVPGDHPHFAFFSGREMEMAGDPPDDLVSSLVSLVVSQQVCQVPVLAFEAEEQPNHPDPQRPDSCSLSVCGNPHLQVCQQPPPVSPGPGGDSHHDRGGGHYYTYYAHDKWWKKWWKPAQDQVLLQVLQLQQAVVNPHADQKHWHKAGPVVVSTIMIIIIRRDCVSPAPLNSLVSSQVSCVVVVMGTQAMAIDFADALQSLQVLLCVLLVAPRDDPQQEPLVLPQQKWKKKWAKPDADVVLQVVLQLCCDVVNVHWPQWGWDDDPRMIMIMHNGLPPTQLLVNSVSNQVSQVVVVMGTPHMDTNHDYSVSSVSNSCVSSRYPPDDPSSHPVSSCVVTPD